Protein AF-A0A401SKV5-F1 (afdb_monomer)

Structure (mmCIF, N/CA/C/O backbone):
data_AF-A0A401SKV5-F1
#
_entry.id   AF-A0A401SKV5-F1
#
loop_
_atom_site.group_PDB
_atom_site.id
_atom_site.type_symbol
_atom_site.label_atom_id
_atom_site.label_alt_id
_atom_site.label_comp_id
_atom_site.label_asym_id
_atom_site.label_entity_id
_atom_site.label_seq_id
_atom_site.pdbx_PDB_ins_code
_atom_site.Cartn_x
_atom_site.Cartn_y
_atom_site.Cartn_z
_atom_site.occupancy
_atom_site.B_iso_or_equiv
_atom_site.auth_seq_id
_atom_site.auth_comp_id
_atom_site.auth_asym_id
_atom_site.auth_atom_id
_atom_site.pdbx_PDB_model_num
ATOM 1 N N . MET A 1 1 ? -37.958 78.907 12.650 1.00 48.72 1 MET A N 1
ATOM 2 C CA . MET A 1 1 ? -37.925 77.700 11.793 1.00 48.72 1 MET A CA 1
ATOM 3 C C . MET A 1 1 ? -36.551 77.569 11.148 1.00 48.72 1 MET A C 1
ATOM 5 O O . MET A 1 1 ? -36.251 78.340 10.248 1.00 48.72 1 MET A O 1
ATOM 9 N N . ARG A 1 2 ? -35.718 76.642 11.635 1.00 41.91 2 ARG A N 1
ATOM 10 C CA . ARG A 1 2 ? -34.642 75.959 10.890 1.00 41.91 2 ARG A CA 1
ATOM 11 C C . ARG A 1 2 ? -34.104 74.848 11.792 1.00 41.91 2 ARG A C 1
ATOM 13 O O . ARG A 1 2 ? -33.472 75.116 12.807 1.00 41.91 2 ARG A O 1
ATOM 20 N N . ASN A 1 3 ? -34.457 73.620 11.433 1.00 44.31 3 ASN A N 1
ATOM 21 C CA . ASN A 1 3 ? -34.060 72.389 12.102 1.00 44.31 3 ASN A CA 1
ATOM 22 C C . ASN A 1 3 ? -32.551 72.184 11.930 1.00 44.31 3 ASN A C 1
ATOM 24 O O . ASN A 1 3 ? -32.079 72.134 10.796 1.00 44.31 3 ASN A O 1
ATOM 28 N N . GLN A 1 4 ? -31.806 72.040 13.028 1.00 48.53 4 GLN A N 1
ATOM 29 C CA . GLN A 1 4 ? -30.456 71.482 12.977 1.00 48.53 4 GLN A CA 1
ATOM 30 C C . GLN A 1 4 ? -30.537 70.001 13.331 1.00 48.53 4 GLN A C 1
ATOM 32 O O . GLN A 1 4 ? -30.696 69.607 14.482 1.00 48.53 4 GLN A O 1
ATOM 37 N N . LEU A 1 5 ? -30.513 69.216 12.261 1.00 44.22 5 LEU A N 1
ATOM 38 C CA . LEU A 1 5 ? -30.454 67.769 12.206 1.00 44.22 5 LEU A CA 1
ATOM 39 C C . LEU A 1 5 ? -29.118 67.319 12.820 1.00 44.22 5 LEU A C 1
ATOM 41 O O . LEU A 1 5 ? -28.058 67.574 12.248 1.00 44.22 5 LEU A O 1
ATOM 45 N N . TRP A 1 6 ? -29.139 66.684 13.991 1.00 52.88 6 TRP A N 1
ATOM 46 C CA . TRP A 1 6 ? -27.942 66.045 14.536 1.00 52.88 6 TRP A CA 1
ATOM 47 C C . TRP A 1 6 ? -27.625 64.821 13.675 1.00 52.88 6 TRP A C 1
ATOM 49 O O . TRP A 1 6 ? -28.293 63.791 13.762 1.00 52.88 6 TRP A O 1
ATOM 59 N N . SER A 1 7 ? -26.630 64.946 12.799 1.00 50.41 7 SER A N 1
ATOM 60 C CA . SER A 1 7 ? -26.083 63.821 12.047 1.00 50.41 7 SER A CA 1
ATOM 61 C C . SER A 1 7 ? -25.476 62.815 13.022 1.00 50.41 7 SER A C 1
ATOM 63 O O . SER A 1 7 ? -24.447 63.080 13.644 1.00 50.41 7 SER A O 1
ATOM 65 N N . VAL A 1 8 ? -26.115 61.653 13.151 1.00 56.12 8 VAL A N 1
ATOM 66 C CA . VAL A 1 8 ? -25.546 60.489 13.834 1.00 56.12 8 VAL A CA 1
ATOM 67 C C . VAL A 1 8 ? -24.258 60.107 13.093 1.00 56.12 8 VAL A C 1
ATOM 69 O O . VAL A 1 8 ? -24.310 59.876 11.881 1.00 56.12 8 VAL A O 1
ATOM 72 N N . PRO A 1 9 ? -23.089 60.066 13.755 1.00 60.44 9 PRO A N 1
ATOM 73 C CA . PRO A 1 9 ? -21.858 59.669 13.090 1.00 60.44 9 PRO A CA 1
ATOM 74 C C . PRO A 1 9 ? -21.980 58.215 12.605 1.00 60.44 9 PRO A C 1
ATOM 76 O O . PRO A 1 9 ? -22.511 57.372 13.334 1.00 60.44 9 PRO A O 1
ATOM 79 N N . PRO A 1 10 ? -21.495 57.887 11.392 1.00 58.44 10 PRO A N 1
ATOM 80 C CA . PRO A 1 10 ? -21.562 56.528 10.877 1.00 58.44 10 PRO A CA 1
ATOM 81 C C . PRO A 1 10 ? -20.802 55.603 11.827 1.00 58.44 10 PRO A C 1
ATOM 83 O O . PRO A 1 10 ? -19.643 55.865 12.161 1.00 58.44 10 PRO A O 1
ATOM 86 N N . PHE A 1 11 ? -21.468 54.531 12.270 1.00 54.44 11 PHE A N 1
ATOM 87 C CA . PHE A 1 11 ? -20.869 53.456 13.055 1.00 54.44 11 PHE A CA 1
ATOM 88 C C . PHE A 1 11 ? -19.560 53.026 12.386 1.00 54.44 11 PHE A C 1
ATOM 90 O O . PHE A 1 11 ? -19.559 52.341 11.360 1.00 54.44 11 PHE A O 1
ATOM 97 N N . ARG A 1 12 ? -18.425 53.440 12.960 1.00 59.91 12 ARG A N 1
ATOM 98 C CA . ARG A 1 12 ? -17.124 52.890 12.590 1.00 59.91 12 ARG A CA 1
ATOM 99 C C . ARG A 1 12 ? -17.212 51.402 12.898 1.00 59.91 12 ARG A C 1
ATOM 101 O O . ARG A 1 12 ? -17.315 51.036 14.066 1.00 59.91 12 ARG A O 1
ATOM 108 N N . LYS A 1 13 ? -17.209 50.554 11.863 1.00 57.28 13 LYS A N 1
ATOM 109 C CA . LYS A 1 13 ? -17.031 49.108 12.024 1.00 57.28 13 LYS A CA 1
ATOM 110 C C . LYS A 1 13 ? -15.748 48.924 12.829 1.00 57.28 13 LYS A C 1
ATOM 112 O O . LYS A 1 13 ? -14.660 49.173 12.311 1.00 57.28 13 LYS A O 1
ATOM 117 N N . MET A 1 14 ? -15.877 48.580 14.111 1.00 58.69 14 MET A N 1
ATOM 118 C CA . MET A 1 14 ? -14.724 48.176 14.902 1.00 58.69 14 MET A CA 1
ATOM 119 C C . MET A 1 14 ? -14.044 47.020 14.160 1.00 58.69 14 MET A C 1
ATOM 121 O O . MET A 1 14 ? -14.753 46.179 13.598 1.00 58.69 14 MET A O 1
ATOM 125 N N . PRO A 1 15 ? -12.703 46.978 14.102 1.00 60.00 15 PRO A N 1
ATOM 126 C CA . PRO A 1 15 ? -12.011 45.839 13.529 1.00 60.00 15 PRO A CA 1
ATOM 127 C C . PRO A 1 15 ? -12.449 44.605 14.312 1.00 60.00 15 PRO A C 1
ATOM 129 O O . PRO A 1 15 ? -12.146 44.482 15.498 1.00 60.00 15 PRO A O 1
ATOM 132 N N . ASP A 1 16 ? -13.209 43.734 13.648 1.00 61.28 16 ASP A N 1
ATOM 133 C CA . ASP A 1 16 ? -13.591 42.439 14.186 1.00 61.28 16 ASP A CA 1
ATOM 134 C C . ASP A 1 16 ? -12.303 41.763 14.649 1.00 61.28 16 ASP A C 1
ATOM 136 O O . ASP A 1 16 ? -11.377 41.524 13.860 1.00 61.28 16 ASP A O 1
ATOM 140 N N . ARG A 1 17 ? -12.186 41.577 15.964 1.00 60.41 17 ARG A N 1
ATOM 141 C CA . ARG A 1 17 ? -11.026 40.976 16.606 1.00 60.41 17 ARG A CA 1
ATOM 142 C C . ARG A 1 17 ? -11.065 39.510 16.212 1.00 60.41 17 ARG A C 1
ATOM 144 O O . ARG A 1 17 ? -11.552 38.717 17.001 1.00 60.41 17 ARG A O 1
ATOM 151 N N . ARG A 1 18 ? -10.611 39.185 14.987 1.00 60.44 18 ARG A N 1
ATOM 152 C CA . ARG A 1 18 ? -10.763 37.881 14.316 1.00 60.44 18 ARG A CA 1
ATOM 153 C C . ARG A 1 18 ? -10.514 36.765 15.315 1.00 60.44 18 ARG A C 1
ATOM 155 O O . ARG A 1 18 ? -9.365 36.398 15.580 1.00 60.44 18 ARG A O 1
ATOM 162 N N . ILE A 1 19 ? -11.597 36.251 15.885 1.00 71.19 19 ILE A N 1
ATOM 163 C CA . ILE A 1 19 ? -11.529 35.143 16.817 1.00 71.19 19 ILE A CA 1
ATOM 164 C C . ILE A 1 19 ? -11.077 33.969 15.959 1.00 71.19 19 ILE A C 1
ATOM 166 O O . ILE A 1 19 ? -11.747 33.583 15.000 1.00 71.19 19 ILE A O 1
ATOM 170 N N . ARG A 1 20 ? -9.870 33.466 16.227 1.00 78.00 20 ARG A N 1
ATOM 171 C CA . ARG A 1 20 ? -9.322 32.347 15.462 1.00 78.00 20 ARG A CA 1
ATOM 172 C C . ARG A 1 20 ? -10.251 31.155 15.663 1.00 78.00 20 ARG A C 1
ATOM 174 O O . ARG A 1 20 ? -10.491 30.748 16.797 1.00 78.00 20 ARG A O 1
ATOM 181 N N . LYS A 1 21 ? -10.753 30.595 14.562 1.00 82.25 21 LYS A N 1
ATOM 182 C CA . LYS A 1 21 ? -11.509 29.340 14.597 1.00 82.25 21 LYS A CA 1
ATOM 183 C C . LYS A 1 21 ? -10.663 28.245 15.250 1.00 82.25 21 LYS A C 1
ATOM 185 O O . LYS A 1 21 ? -9.440 28.210 15.085 1.00 82.25 21 LYS A O 1
ATOM 190 N N . ALA A 1 22 ? -11.323 27.344 15.974 1.00 85.19 22 ALA A N 1
ATOM 191 C CA . ALA A 1 22 ? -10.662 26.216 16.613 1.00 85.19 22 ALA A CA 1
ATOM 192 C C . ALA A 1 22 ? -9.938 25.333 15.579 1.00 85.19 22 ALA A C 1
ATOM 194 O O . ALA A 1 22 ? -10.415 25.118 14.456 1.00 85.19 22 ALA A O 1
ATOM 195 N N . ARG A 1 23 ? -8.773 24.802 15.971 1.00 91.81 23 ARG A N 1
ATOM 196 C CA . ARG A 1 23 ? -7.995 23.868 15.143 1.00 91.81 23 ARG A CA 1
ATOM 197 C C . ARG A 1 23 ? -8.799 22.584 14.902 1.00 91.81 23 ARG A C 1
ATOM 199 O O . ARG A 1 23 ? -9.662 22.232 15.703 1.00 91.81 23 ARG A O 1
ATOM 206 N N . PHE A 1 24 ? -8.510 21.900 13.798 1.00 91.12 24 PHE A N 1
ATOM 207 C CA . PHE A 1 24 ? -9.034 20.555 13.554 1.00 91.12 24 PHE A CA 1
ATOM 208 C C . PHE A 1 24 ? -8.494 19.605 14.622 1.00 91.12 24 PHE A C 1
ATOM 210 O O . PHE A 1 24 ? -7.284 19.594 14.861 1.00 91.12 24 PHE A O 1
ATOM 217 N N . LYS A 1 25 ? -9.391 18.857 15.261 1.00 93.44 25 LYS A N 1
ATOM 218 C CA . LYS A 1 25 ? -9.042 17.788 16.203 1.00 93.44 25 LYS A CA 1
ATOM 219 C C . LYS A 1 25 ? -8.852 16.474 15.452 1.00 93.44 25 LYS A C 1
ATOM 221 O O . LYS A 1 25 ? -9.376 16.330 14.354 1.00 93.44 25 LYS A O 1
ATOM 226 N N . ASP A 1 26 ? -8.209 15.498 16.076 1.00 92.44 26 ASP A N 1
ATOM 227 C CA . ASP A 1 26 ? -7.930 14.186 15.473 1.00 92.44 26 ASP A CA 1
ATOM 228 C C . ASP A 1 26 ? -9.193 13.492 14.945 1.00 92.44 26 ASP A C 1
ATOM 230 O O . ASP A 1 26 ? -9.213 13.018 13.815 1.00 92.44 26 ASP A O 1
ATOM 234 N N . ARG A 1 27 ? -10.303 13.553 15.692 1.00 94.00 27 ARG A N 1
ATOM 235 C CA . ARG A 1 27 ? -11.608 13.047 15.225 1.00 94.00 27 ARG A CA 1
ATOM 236 C C . ARG A 1 27 ? -12.096 13.721 13.934 1.00 94.00 27 ARG A C 1
ATOM 238 O O . ARG A 1 27 ? -12.687 13.065 13.087 1.00 94.00 27 ARG A O 1
ATOM 245 N N . ASP A 1 28 ? -11.851 15.028 13.796 1.00 94.56 28 ASP A N 1
ATOM 246 C CA . ASP A 1 28 ? -12.261 15.804 12.625 1.00 94.56 28 ASP A CA 1
ATOM 247 C C . ASP A 1 28 ? -11.375 15.425 11.428 1.00 94.56 28 ASP A C 1
ATOM 249 O O . ASP A 1 28 ? -11.834 15.444 10.292 1.00 94.56 28 ASP A O 1
ATOM 253 N N . LEU A 1 29 ? -10.102 15.093 11.688 1.00 95.25 29 LEU A N 1
ATOM 254 C CA . LEU A 1 29 ? -9.136 14.667 10.677 1.00 95.25 29 LEU A CA 1
ATOM 255 C C . LEU A 1 29 ? -9.426 13.259 10.151 1.00 95.25 29 LEU A C 1
ATOM 257 O O . LEU A 1 29 ? -9.333 13.080 8.945 1.00 95.25 29 LEU A O 1
ATOM 261 N N . ARG A 1 30 ? -9.832 12.304 11.002 1.00 95.50 30 ARG A N 1
ATOM 262 C CA . ARG A 1 30 ? -10.256 10.962 10.547 1.00 95.50 30 ARG A CA 1
ATOM 263 C C . ARG A 1 30 ? -11.400 11.065 9.547 1.00 95.50 30 ARG A C 1
ATOM 265 O O . ARG A 1 30 ? -11.236 10.726 8.384 1.00 95.50 30 ARG A O 1
ATOM 272 N N . VAL A 1 31 ? -12.498 11.702 9.961 1.00 96.38 31 VAL A N 1
ATOM 273 C CA . VAL A 1 31 ? -13.681 11.880 9.104 1.00 96.38 31 VAL A CA 1
ATOM 274 C C . VAL A 1 31 ? -13.357 12.671 7.837 1.00 96.38 31 VAL A C 1
ATOM 276 O O . VAL A 1 31 ? -13.902 12.372 6.776 1.00 96.38 31 VAL A O 1
ATOM 279 N N . LEU A 1 32 ? -12.465 13.666 7.924 1.00 96.38 32 LEU A N 1
ATOM 280 C CA . LEU A 1 32 ? -11.994 14.405 6.755 1.00 96.38 32 LEU A CA 1
ATOM 281 C C . LEU A 1 32 ? -11.340 13.477 5.729 1.00 96.38 32 LEU A C 1
ATOM 283 O O . LEU A 1 32 ? -11.631 13.603 4.544 1.00 96.38 32 LEU A O 1
ATOM 287 N N . ILE A 1 33 ? -10.444 12.598 6.168 1.00 95.69 33 ILE A N 1
ATOM 288 C CA . ILE A 1 33 ? -9.709 11.702 5.277 1.00 95.69 33 ILE A CA 1
ATOM 289 C C . ILE A 1 33 ? -10.638 10.630 4.720 1.00 95.69 33 ILE A C 1
ATOM 291 O O . ILE A 1 33 ? -10.705 10.496 3.500 1.00 95.69 33 ILE A O 1
ATOM 295 N N . ASP A 1 34 ? -11.423 9.975 5.575 1.00 95.62 34 ASP A N 1
ATOM 296 C CA . ASP A 1 34 ? -12.365 8.923 5.179 1.00 95.62 34 ASP A CA 1
ATOM 297 C C . ASP A 1 34 ? -13.356 9.430 4.124 1.00 95.62 34 ASP A C 1
ATOM 299 O O . ASP A 1 34 ? -13.530 8.821 3.071 1.00 95.62 34 ASP A O 1
ATOM 303 N N . SER A 1 35 ? -13.938 10.614 4.345 1.00 95.69 35 SER A N 1
ATOM 304 C CA . SER A 1 35 ? -14.908 11.199 3.406 1.00 95.69 35 SER A CA 1
ATOM 305 C C . SER A 1 35 ? -14.254 11.628 2.083 1.00 95.69 35 SER A C 1
ATOM 307 O O . SER A 1 35 ? -14.894 11.621 1.030 1.00 95.69 35 SER A O 1
ATOM 309 N N . VAL A 1 36 ? -12.979 12.040 2.109 1.00 95.38 36 VAL A N 1
ATOM 310 C CA . VAL A 1 36 ? -12.224 12.383 0.890 1.00 95.38 36 VAL A CA 1
ATOM 311 C C . VAL A 1 36 ? -11.826 11.122 0.124 1.00 95.38 36 VAL A C 1
ATOM 313 O O . VAL A 1 36 ? -11.826 11.152 -1.105 1.00 95.38 36 VAL A O 1
ATOM 316 N N . MET A 1 37 ? -11.517 10.027 0.823 1.00 93.12 37 MET A N 1
ATOM 317 C CA . MET A 1 37 ? -11.292 8.715 0.215 1.00 93.12 37 MET A CA 1
ATOM 318 C C . MET A 1 37 ? -12.571 8.190 -0.442 1.00 93.12 37 MET A C 1
ATOM 320 O O . MET A 1 37 ? -12.529 7.802 -1.607 1.00 93.12 37 MET A O 1
ATOM 324 N N . GLU A 1 38 ? -13.711 8.279 0.248 1.00 94.75 38 GLU A N 1
ATOM 325 C CA . GLU A 1 38 ? -15.031 7.885 -0.265 1.00 94.75 38 GLU A CA 1
ATOM 326 C C . GLU A 1 38 ? -15.384 8.610 -1.573 1.00 94.75 38 GLU A C 1
ATOM 328 O O . GLU A 1 38 ? -15.906 8.011 -2.508 1.00 94.75 38 GLU A O 1
ATOM 333 N N . ARG A 1 39 ? -15.059 9.904 -1.676 1.00 93.12 39 ARG A N 1
ATOM 334 C CA . ARG A 1 39 ? -15.362 10.731 -2.856 1.00 93.12 39 ARG A CA 1
ATOM 335 C C . ARG A 1 39 ? -14.136 11.032 -3.714 1.00 93.12 39 ARG A C 1
ATOM 337 O O . ARG A 1 39 ? -14.115 12.030 -4.438 1.00 93.12 39 ARG A O 1
ATOM 344 N N . ARG A 1 40 ? -13.108 10.179 -3.665 1.00 91.69 40 ARG A N 1
ATOM 345 C CA . ARG A 1 40 ? -11.833 10.399 -4.366 1.00 91.69 40 ARG A CA 1
ATOM 346 C C . ARG A 1 40 ? -12.029 10.624 -5.867 1.00 91.69 40 ARG A C 1
ATOM 348 O O . ARG A 1 40 ? -11.472 11.583 -6.401 1.00 91.69 40 ARG A O 1
ATOM 355 N N . GLY A 1 41 ? -12.830 9.781 -6.523 1.00 88.38 41 GLY A N 1
ATOM 356 C CA . GLY A 1 41 ? -13.120 9.881 -7.959 1.00 88.38 41 GLY A CA 1
ATOM 357 C C . GLY A 1 41 ? -13.801 11.201 -8.334 1.00 88.38 41 GLY A C 1
ATOM 358 O O . GLY A 1 41 ? -13.398 11.859 -9.288 1.00 88.38 41 GLY A O 1
ATOM 359 N N . ASP A 1 42 ? -14.741 11.680 -7.520 1.00 91.62 42 ASP A N 1
ATOM 360 C CA . ASP A 1 42 ? -15.434 12.950 -7.777 1.00 91.62 42 ASP A CA 1
ATOM 361 C C . ASP A 1 42 ? -14.572 14.188 -7.481 1.00 91.62 42 ASP A C 1
ATOM 363 O O . ASP A 1 42 ? -14.767 15.260 -8.063 1.00 91.62 42 ASP A O 1
ATOM 367 N N . ILE A 1 43 ? -13.615 14.070 -6.558 1.00 92.56 43 ILE A N 1
ATOM 368 C CA . ILE A 1 43 ? -12.734 15.175 -6.167 1.00 92.56 43 ILE A CA 1
ATOM 369 C C . ILE A 1 43 ? -11.553 15.307 -7.135 1.00 92.56 43 ILE A C 1
ATOM 371 O O . ILE A 1 43 ? -11.231 16.424 -7.562 1.00 92.56 43 ILE A O 1
ATOM 375 N N . PHE A 1 44 ? -10.902 14.189 -7.460 1.00 89.75 44 PHE A N 1
ATOM 376 C CA . PHE A 1 44 ? -9.640 14.153 -8.206 1.00 89.75 44 PHE A CA 1
ATOM 377 C C . PHE A 1 44 ? -9.768 13.574 -9.614 1.00 89.75 44 PHE A C 1
ATOM 379 O O . PHE A 1 44 ? -8.927 13.883 -10.454 1.00 89.75 44 PHE A O 1
ATOM 386 N N . GLY A 1 45 ? -10.824 12.814 -9.891 1.00 87.25 45 GLY A N 1
ATOM 387 C CA . GLY A 1 45 ? -10.995 12.086 -11.142 1.00 87.25 45 GLY A CA 1
ATOM 388 C C . GLY A 1 45 ? -10.560 10.634 -11.035 1.00 87.25 45 GLY A C 1
ATOM 389 O O . GLY A 1 45 ? -9.840 10.234 -10.116 1.00 87.25 45 GLY A O 1
ATOM 390 N N . GLU A 1 46 ? -10.989 9.848 -12.011 1.00 84.75 46 GLU A N 1
ATOM 391 C CA . GLU A 1 46 ? -10.650 8.437 -12.157 1.00 84.75 46 GLU A CA 1
ATOM 392 C C . GLU A 1 46 ? -10.113 8.200 -13.574 1.00 84.75 46 GLU A C 1
ATOM 394 O O . GLU A 1 46 ? -10.525 8.870 -14.522 1.00 84.75 46 GLU A O 1
ATOM 399 N N . GLY A 1 47 ? -9.115 7.323 -13.724 1.00 76.38 47 GLY A N 1
ATOM 400 C CA . GLY A 1 47 ? -8.560 6.977 -15.042 1.00 76.38 47 GLY A CA 1
ATOM 401 C C . GLY A 1 47 ? -7.969 8.149 -15.845 1.00 76.38 47 GLY A C 1
ATOM 402 O O . GLY A 1 47 ? -7.966 8.109 -17.071 1.00 76.38 47 GLY A O 1
ATOM 403 N N . GLY A 1 48 ? -7.502 9.214 -15.181 1.00 73.12 48 GLY A N 1
ATOM 404 C CA . GLY A 1 48 ? -6.918 10.393 -15.839 1.00 73.12 48 GLY A CA 1
ATOM 405 C C . GLY A 1 48 ? -7.934 11.405 -16.383 1.00 73.12 48 GLY A C 1
ATOM 406 O O . GLY A 1 48 ? -7.527 12.415 -16.956 1.00 73.12 48 GLY A O 1
ATOM 407 N N . GLN A 1 49 ? -9.236 11.185 -16.180 1.00 82.00 49 GLN A N 1
ATOM 408 C CA . GLN A 1 49 ? -10.276 12.138 -16.565 1.00 82.00 49 GLN A CA 1
ATOM 409 C C . GLN A 1 49 ? -10.601 13.091 -15.405 1.00 82.00 49 GLN A C 1
ATOM 411 O O . GLN A 1 49 ? -10.972 12.634 -14.320 1.00 82.00 49 GLN A O 1
ATOM 416 N N . PRO A 1 50 ? -10.478 14.420 -15.588 1.00 85.75 50 PRO A N 1
ATOM 417 C CA . PRO A 1 50 ? -10.785 15.372 -14.531 1.00 85.75 50 PRO A CA 1
ATOM 418 C C . PRO A 1 50 ? -12.302 15.436 -14.275 1.00 85.75 50 PRO A C 1
ATOM 420 O O . PRO A 1 50 ? -13.087 15.501 -15.222 1.00 85.75 50 PRO A O 1
ATOM 423 N N . PRO A 1 51 ? -12.746 15.511 -13.008 1.00 89.50 51 PRO A N 1
ATOM 424 C CA . PRO A 1 51 ? -14.164 15.590 -12.691 1.00 89.50 51 PRO A CA 1
ATOM 425 C C . PRO A 1 51 ? -14.707 16.978 -13.029 1.00 89.50 51 PRO A C 1
ATOM 427 O O . PRO A 1 51 ? -13.985 17.984 -12.936 1.00 89.50 51 PRO A O 1
ATOM 430 N N . THR A 1 52 ? -15.997 17.040 -13.368 1.00 92.25 52 THR A N 1
ATOM 431 C CA . THR A 1 52 ? -16.690 18.299 -13.672 1.00 92.25 52 THR A CA 1
ATOM 432 C C . THR A 1 52 ? -16.640 19.257 -12.477 1.00 92.25 52 THR A C 1
ATOM 434 O O . THR A 1 52 ? -16.619 18.840 -11.317 1.00 92.25 52 THR A O 1
ATOM 437 N N . MET A 1 53 ? -16.644 20.571 -12.737 1.00 90.81 53 MET A N 1
ATOM 438 C CA . MET A 1 53 ? -16.604 21.582 -11.666 1.00 90.81 53 MET A CA 1
ATOM 439 C C . MET A 1 53 ? -17.769 21.446 -10.683 1.00 90.81 53 MET A C 1
ATOM 441 O O . MET A 1 53 ? -17.581 21.611 -9.477 1.00 90.81 53 MET A O 1
ATOM 445 N N . GLN A 1 54 ? -18.957 21.114 -11.188 1.00 92.31 54 GLN A N 1
ATOM 446 C CA . GLN A 1 54 ? -20.142 20.919 -10.364 1.00 92.31 54 GLN A CA 1
ATOM 447 C C . GLN A 1 54 ? -20.032 19.659 -9.499 1.00 92.31 54 GLN A C 1
ATOM 449 O O . GLN A 1 54 ? -20.262 19.759 -8.295 1.00 92.31 54 GLN A O 1
ATOM 454 N N . SER A 1 55 ? -19.621 18.517 -10.069 1.00 91.56 55 SER A N 1
ATOM 455 C CA . SER A 1 55 ? -19.426 17.275 -9.301 1.00 91.56 55 SER A CA 1
ATOM 456 C C . SER A 1 55 ? -18.375 17.466 -8.207 1.00 91.56 55 SER A C 1
ATOM 458 O O . SER A 1 55 ? -18.636 17.220 -7.029 1.00 91.56 55 SER A O 1
ATOM 460 N N . ARG A 1 56 ? -17.231 18.065 -8.561 1.00 94.06 56 ARG A N 1
ATOM 461 C CA . ARG A 1 56 ? -16.154 18.364 -7.613 1.00 94.06 56 ARG A CA 1
ATOM 462 C C . ARG A 1 56 ? -16.627 19.253 -6.465 1.00 94.06 56 ARG A C 1
ATOM 464 O O . ARG A 1 56 ? -16.280 19.010 -5.311 1.00 94.06 56 ARG A O 1
ATOM 471 N N . ARG A 1 57 ? -17.411 20.297 -6.759 1.00 94.62 57 ARG A N 1
ATOM 472 C CA . ARG A 1 57 ? -17.969 21.181 -5.726 1.00 94.62 57 ARG A CA 1
ATOM 473 C C . ARG A 1 57 ? -18.936 20.430 -4.811 1.00 94.62 57 ARG A C 1
ATOM 475 O O . ARG A 1 57 ? -18.854 20.610 -3.601 1.00 94.62 57 ARG A O 1
ATOM 482 N N . GLN A 1 58 ? -19.805 19.586 -5.365 1.00 95.56 58 GLN A N 1
ATOM 483 C CA . GLN A 1 58 ? -20.738 18.777 -4.576 1.00 95.56 58 GLN A CA 1
ATOM 484 C C . GLN A 1 58 ? -20.014 17.772 -3.675 1.00 95.56 58 GLN A C 1
ATOM 486 O O . GLN A 1 58 ? -20.354 17.648 -2.502 1.00 95.56 58 GLN A O 1
ATOM 491 N N . ALA A 1 59 ? -18.956 17.132 -4.171 1.00 95.88 59 ALA A N 1
ATOM 492 C CA . ALA A 1 59 ? -18.133 16.238 -3.366 1.00 95.88 59 ALA A CA 1
ATOM 493 C C . ALA A 1 59 ? -17.473 16.968 -2.182 1.00 95.88 59 ALA A C 1
ATOM 495 O O . ALA A 1 59 ? -17.521 16.489 -1.052 1.00 95.88 59 ALA A O 1
ATOM 496 N N . TRP A 1 60 ? -16.929 18.172 -2.392 1.00 97.00 60 TRP A N 1
ATOM 497 C CA . TRP A 1 60 ? -16.376 18.965 -1.287 1.00 97.00 60 TRP A CA 1
ATOM 498 C C . TRP A 1 60 ? -17.431 19.445 -0.285 1.00 97.00 60 TRP A C 1
ATOM 500 O O . TRP A 1 60 ? -17.132 19.532 0.907 1.00 97.00 60 TRP A O 1
ATOM 510 N N . LEU A 1 61 ? -18.651 19.750 -0.738 1.00 96.62 61 LEU A N 1
ATOM 511 C CA . LEU A 1 61 ? -19.764 20.082 0.155 1.00 96.62 61 LEU A CA 1
ATOM 512 C C . LEU A 1 61 ? -20.169 18.878 1.014 1.00 96.62 61 LEU A C 1
ATOM 514 O O . LEU A 1 61 ? -20.343 19.040 2.219 1.00 96.62 61 LEU A O 1
ATOM 518 N N . PHE A 1 62 ? -20.220 17.681 0.430 1.00 96.81 62 PHE A N 1
ATOM 519 C CA . PHE A 1 62 ? -20.470 16.434 1.156 1.00 96.81 62 PHE A CA 1
ATOM 520 C C . PHE A 1 62 ? -19.411 16.178 2.241 1.00 96.81 62 PHE A C 1
ATOM 522 O O . PHE A 1 62 ? -19.747 15.959 3.405 1.00 96.81 62 PHE A O 1
ATOM 529 N N . VAL A 1 63 ? -18.123 16.292 1.895 1.00 96.75 63 VAL A N 1
ATOM 530 C CA . VAL A 1 63 ? -17.020 16.150 2.866 1.00 96.75 63 VAL A CA 1
ATOM 531 C C . VAL A 1 63 ? -17.151 17.183 3.988 1.00 96.75 63 VAL A C 1
ATOM 533 O O . VAL A 1 63 ? -16.998 16.864 5.166 1.00 96.75 63 VAL A O 1
ATOM 536 N N . MET A 1 64 ? -17.448 18.436 3.638 1.00 97.06 64 MET A N 1
ATOM 537 C CA . MET A 1 64 ? -17.650 19.504 4.614 1.00 97.06 64 MET A CA 1
ATOM 538 C C . MET A 1 64 ? -18.801 19.187 5.575 1.00 97.06 64 MET A C 1
ATOM 540 O O . MET A 1 64 ? -18.655 19.421 6.774 1.00 97.06 64 MET A O 1
ATOM 544 N N . GLU A 1 65 ? -19.926 18.673 5.081 1.00 96.75 65 GLU A N 1
ATOM 545 C CA . GLU A 1 65 ? -21.078 18.307 5.906 1.00 96.75 65 GLU A CA 1
ATOM 546 C C . GLU A 1 65 ? -20.723 17.211 6.917 1.00 96.75 65 GLU A C 1
ATOM 548 O O . GLU A 1 65 ? -20.948 17.395 8.115 1.00 96.75 65 GLU A O 1
ATOM 553 N N . LYS A 1 66 ? -20.058 16.139 6.471 1.00 96.88 66 LYS A N 1
ATOM 554 C CA . LYS A 1 66 ? -19.572 15.053 7.342 1.00 96.88 66 LYS A CA 1
ATOM 555 C C . LYS A 1 66 ? -18.620 15.561 8.427 1.00 96.88 66 LYS A C 1
ATOM 557 O O . LYS A 1 66 ? -18.791 15.252 9.606 1.00 96.88 66 LYS A O 1
ATOM 562 N N . VAL A 1 67 ? -17.649 16.396 8.055 1.00 95.94 67 VAL A N 1
ATOM 563 C CA . VAL A 1 67 ? -16.684 16.979 9.003 1.00 95.94 67 VAL A CA 1
ATOM 564 C C . VAL A 1 67 ? -17.374 17.918 9.993 1.00 95.94 67 VAL A C 1
ATOM 566 O O . VAL A 1 67 ? -17.066 17.899 11.184 1.00 95.94 67 VAL A O 1
ATOM 569 N N . ASN A 1 68 ? -18.318 18.740 9.534 1.00 95.62 68 ASN A N 1
ATOM 570 C CA . ASN A 1 68 ? -19.062 19.653 10.400 1.00 95.62 68 ASN A CA 1
ATOM 571 C C . ASN A 1 68 ? -20.033 18.922 11.336 1.00 95.62 68 ASN A C 1
ATOM 573 O O . ASN A 1 68 ? -20.306 19.446 12.412 1.00 95.62 68 ASN A O 1
ATOM 577 N N . ALA A 1 69 ? -20.525 17.736 10.967 1.00 94.75 69 ALA A N 1
ATOM 578 C CA . ALA A 1 69 ? -21.379 16.920 11.829 1.00 94.75 69 ALA A CA 1
ATOM 579 C C . ALA A 1 69 ? -20.634 16.420 13.080 1.00 94.75 69 ALA A C 1
ATOM 581 O O . ALA A 1 69 ? -21.209 16.367 14.164 1.00 94.75 69 ALA A O 1
ATOM 582 N N . VAL A 1 70 ? -19.341 16.100 12.953 1.00 93.81 70 VAL A N 1
ATOM 583 C CA . VAL A 1 70 ? -18.504 15.634 14.078 1.00 93.81 70 VAL A CA 1
ATOM 584 C C . VAL A 1 70 ? -17.716 16.757 14.755 1.00 93.81 70 VAL A C 1
ATOM 586 O O . VAL A 1 70 ? -17.294 16.653 15.919 1.00 93.81 70 VAL A O 1
ATOM 589 N N . SER A 1 71 ? -17.496 17.862 14.046 1.00 90.50 71 SER A N 1
ATOM 590 C CA . SER A 1 71 ? -16.733 18.979 14.578 1.00 90.50 71 SER A CA 1
ATOM 591 C C . SER A 1 71 ? -17.614 19.956 15.348 1.00 90.50 71 SER A C 1
ATOM 593 O O . SER A 1 71 ? -18.685 20.354 14.916 1.00 90.50 71 SER A O 1
ATOM 595 N N . GLY A 1 72 ? -17.109 20.451 16.479 1.00 87.44 72 GLY A N 1
ATOM 596 C CA . GLY A 1 72 ? -17.775 21.513 17.243 1.00 87.44 72 GLY A CA 1
ATOM 597 C C . GLY A 1 72 ? -17.659 22.906 16.605 1.00 87.44 72 GLY A C 1
ATOM 598 O O . GLY A 1 72 ? -17.925 23.906 17.263 1.00 87.44 72 GLY A O 1
ATOM 599 N N . THR A 1 73 ? -17.171 23.020 15.367 1.00 89.06 73 THR A N 1
ATOM 600 C CA . THR A 1 73 ? -16.955 24.296 14.672 1.00 89.06 73 THR A CA 1
ATOM 601 C C . THR A 1 73 ? -17.397 24.173 13.223 1.00 89.06 73 THR A C 1
ATOM 603 O O . THR A 1 73 ? -16.872 23.336 12.491 1.00 89.06 73 THR A O 1
ATOM 606 N N . ARG A 1 74 ? -18.309 25.053 12.793 1.00 91.50 74 ARG A N 1
ATOM 607 C CA . ARG A 1 74 ? -18.766 25.120 11.401 1.00 91.50 74 ARG A CA 1
ATOM 608 C C . ARG A 1 74 ? -17.657 25.662 10.499 1.00 91.50 74 ARG A C 1
ATOM 610 O O . ARG A 1 74 ? -17.181 26.785 10.689 1.00 91.50 74 ARG A O 1
ATOM 617 N N . ARG A 1 75 ? -17.254 24.861 9.519 1.00 93.19 75 ARG A N 1
ATOM 618 C CA . ARG A 1 75 ? -16.244 25.198 8.511 1.00 93.19 75 ARG A CA 1
ATOM 619 C C . ARG A 1 75 ? -16.853 25.241 7.122 1.00 93.19 75 ARG A C 1
ATOM 621 O O . ARG A 1 75 ? -17.855 24.576 6.869 1.00 93.19 75 ARG A O 1
ATOM 628 N N . THR A 1 76 ? -16.254 26.030 6.240 1.00 94.94 76 THR A N 1
ATOM 629 C CA . THR A 1 76 ? -16.643 26.046 4.825 1.00 94.94 76 THR A CA 1
ATOM 630 C C . THR A 1 76 ? -15.900 24.957 4.053 1.00 94.94 76 THR A C 1
ATOM 632 O O . THR A 1 76 ? -14.855 24.463 4.492 1.00 94.94 76 THR A O 1
ATOM 635 N N . TRP A 1 77 ? -16.417 24.577 2.886 1.00 94.19 77 TRP A N 1
ATOM 636 C CA . TRP A 1 77 ? -15.787 23.559 2.046 1.00 94.19 77 TRP A CA 1
ATOM 637 C C . TRP A 1 77 ? -14.394 23.997 1.556 1.00 94.19 77 TRP A C 1
ATOM 639 O O . TRP A 1 77 ? -13.514 23.154 1.386 1.00 94.19 77 TRP A O 1
ATOM 649 N N . GLU A 1 78 ? -14.136 25.304 1.412 1.00 93.25 78 GLU A N 1
ATOM 650 C CA . GLU A 1 78 ? -12.806 25.834 1.089 1.00 93.25 78 GLU A CA 1
ATOM 651 C C . GLU A 1 78 ? -11.805 25.622 2.233 1.00 93.25 78 GLU A C 1
ATOM 653 O O . GLU A 1 78 ? -10.651 25.274 1.985 1.00 93.25 78 GLU A O 1
ATOM 658 N N . GLU A 1 79 ? -12.229 25.800 3.490 1.00 93.94 79 GLU A N 1
ATOM 659 C CA . GLU A 1 79 ? -11.383 25.569 4.671 1.00 93.94 79 GLU A CA 1
ATOM 660 C C . GLU A 1 79 ? -11.023 24.086 4.819 1.00 93.94 79 GLU A C 1
ATOM 662 O O . GLU A 1 79 ? -9.881 23.743 5.131 1.00 93.94 79 GLU A O 1
ATOM 667 N N . VAL A 1 80 ? -11.993 23.213 4.552 1.00 95.31 80 VAL A N 1
ATOM 668 C CA . VAL A 1 80 ? -11.847 21.752 4.536 1.00 95.31 80 VAL A CA 1
ATOM 669 C C . VAL A 1 80 ? -10.874 21.322 3.436 1.00 95.31 80 VAL A C 1
ATOM 671 O O . VAL A 1 80 ? -9.879 20.651 3.712 1.00 95.31 80 VAL A O 1
ATOM 674 N N . ARG A 1 81 ? -11.075 21.802 2.203 1.00 95.19 81 ARG A N 1
ATOM 675 C CA . ARG A 1 81 ? -10.168 21.562 1.070 1.00 95.19 81 ARG A CA 1
ATOM 676 C C . ARG A 1 81 ? -8.752 22.052 1.356 1.00 95.19 81 ARG A C 1
ATOM 678 O O . ARG A 1 81 ? -7.780 21.347 1.083 1.00 95.19 81 ARG A O 1
ATOM 685 N N . LYS A 1 82 ? -8.619 23.251 1.928 1.00 94.38 82 LYS A N 1
ATOM 686 C CA . LYS A 1 82 ? -7.322 23.804 2.325 1.00 94.38 82 LYS A CA 1
ATOM 687 C C . LYS A 1 82 ? -6.629 22.911 3.350 1.00 94.38 82 LYS A C 1
ATOM 689 O O . LYS A 1 82 ? -5.432 22.677 3.234 1.00 94.38 82 LYS A O 1
ATOM 694 N N . LYS A 1 83 ? -7.373 22.360 4.310 1.00 95.31 83 LYS A N 1
ATOM 695 C CA . LYS A 1 83 ? -6.806 21.457 5.312 1.00 95.31 83 LYS A CA 1
ATOM 696 C C . LYS A 1 83 ? -6.246 20.173 4.694 1.00 95.31 83 LYS A C 1
ATOM 698 O O . LYS A 1 83 ? -5.157 19.759 5.087 1.00 95.31 83 LYS A O 1
ATOM 703 N N . VAL A 1 84 ? -6.936 19.588 3.713 1.00 94.56 84 VAL A N 1
ATOM 704 C CA . VAL A 1 84 ? -6.429 18.432 2.946 1.00 94.56 84 VAL A CA 1
ATOM 705 C C . VAL A 1 84 ? -5.143 18.793 2.204 1.00 94.56 84 VAL A C 1
ATOM 707 O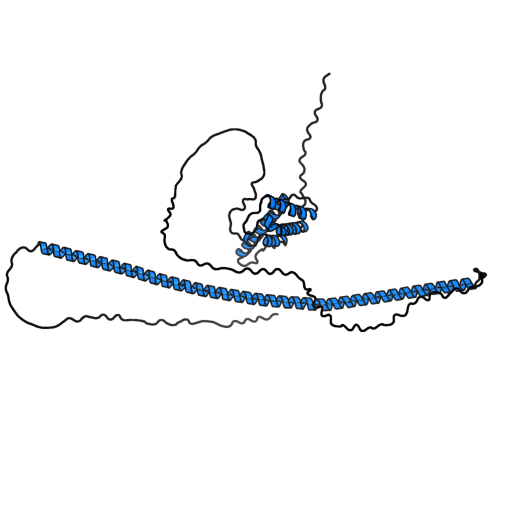 O . VAL A 1 84 ? -4.160 18.059 2.274 1.00 94.56 84 VAL A O 1
ATOM 710 N N . HIS A 1 85 ? -5.109 19.957 1.551 1.00 94.06 85 HIS A N 1
ATOM 711 C CA . HIS A 1 85 ? -3.905 20.445 0.879 1.00 94.06 85 HIS A CA 1
ATOM 712 C C . HIS A 1 85 ? -2.726 20.621 1.854 1.00 94.06 85 HIS A C 1
ATOM 714 O O . HIS A 1 85 ? -1.611 20.186 1.565 1.00 94.06 85 HIS A O 1
ATOM 720 N N . ASP A 1 86 ? -2.963 21.218 3.023 1.00 93.50 86 ASP A N 1
ATOM 721 C CA . ASP A 1 86 ? -1.932 21.417 4.044 1.00 93.50 86 ASP A CA 1
ATOM 722 C C . ASP A 1 86 ? -1.401 20.080 4.590 1.00 93.50 86 ASP A C 1
ATOM 724 O O . ASP A 1 86 ? -0.197 19.940 4.809 1.00 93.50 86 ASP A O 1
ATOM 728 N N . LEU A 1 87 ? -2.271 19.077 4.764 1.00 93.56 87 LEU A N 1
ATOM 729 C CA . LEU A 1 87 ? -1.871 17.719 5.151 1.00 93.56 87 LEU A CA 1
ATOM 730 C C . LEU A 1 87 ? -1.020 17.050 4.070 1.00 93.56 87 LEU A C 1
ATOM 732 O O . LEU A 1 87 ? 0.051 16.525 4.379 1.00 93.56 87 LEU A O 1
ATOM 736 N N . LYS A 1 88 ? -1.432 17.137 2.800 1.00 92.88 88 LYS A N 1
ATOM 737 C CA . LYS A 1 88 ? -0.637 16.639 1.669 1.00 92.88 88 LYS A CA 1
ATOM 738 C C . LYS A 1 88 ? 0.745 17.299 1.637 1.00 92.88 88 LYS A C 1
ATOM 740 O O . LYS A 1 88 ? 1.758 16.615 1.503 1.00 92.88 88 LYS A O 1
ATOM 745 N N . LYS A 1 89 ? 0.810 18.622 1.813 1.00 92.69 89 LYS A N 1
ATOM 746 C CA . LYS A 1 89 ? 2.073 19.370 1.847 1.00 92.69 89 LYS A CA 1
ATOM 747 C C . LYS A 1 89 ? 2.979 18.920 3.002 1.00 92.69 89 LYS A C 1
ATOM 749 O O . LYS A 1 89 ? 4.135 18.594 2.751 1.00 92.69 89 LYS A O 1
ATOM 754 N N . SER A 1 90 ? 2.451 18.838 4.228 1.00 92.94 90 SER A N 1
ATOM 755 C CA . SER A 1 90 ? 3.195 18.358 5.410 1.00 92.94 90 SER A CA 1
ATOM 756 C C . SER A 1 90 ? 3.744 16.943 5.205 1.00 92.94 90 SER A C 1
ATOM 758 O O . SER A 1 90 ? 4.916 16.679 5.476 1.00 92.94 90 SER A O 1
ATOM 760 N N . THR A 1 91 ? 2.923 16.051 4.642 1.00 93.00 91 THR A N 1
ATOM 761 C CA . THR A 1 91 ? 3.308 14.668 4.323 1.00 93.00 91 THR A CA 1
ATOM 762 C C . THR A 1 91 ? 4.472 14.639 3.330 1.00 93.00 91 THR A C 1
ATOM 764 O O . THR A 1 91 ? 5.493 13.996 3.583 1.00 93.00 91 THR A O 1
ATOM 767 N N . LYS A 1 92 ? 4.381 15.411 2.236 1.00 91.44 92 LYS A N 1
ATOM 768 C CA . LYS A 1 92 ? 5.455 15.533 1.236 1.00 91.44 92 LYS A CA 1
ATOM 769 C C . LYS A 1 92 ? 6.752 16.063 1.849 1.00 91.44 92 LYS A C 1
ATOM 771 O O . LYS A 1 92 ? 7.825 15.531 1.574 1.00 91.44 92 LYS A O 1
ATOM 776 N N . GLU A 1 93 ? 6.668 17.089 2.691 1.00 90.62 93 GLU A N 1
ATOM 777 C CA . GLU A 1 93 ? 7.831 17.688 3.351 1.00 90.62 93 GLU A CA 1
ATOM 778 C C . GLU A 1 93 ? 8.523 16.712 4.309 1.00 90.62 93 GLU A C 1
ATOM 780 O O . GLU A 1 93 ? 9.754 16.603 4.285 1.00 90.62 93 GLU A O 1
ATOM 785 N N . LYS A 1 94 ? 7.759 15.961 5.113 1.00 92.56 94 LYS A N 1
ATOM 786 C CA . LYS A 1 94 ? 8.311 14.929 6.003 1.00 92.56 94 LYS A CA 1
ATOM 787 C C . LYS A 1 94 ? 8.944 13.778 5.230 1.00 92.56 94 LYS A C 1
ATOM 789 O O . LYS A 1 94 ? 10.054 13.374 5.568 1.00 92.56 94 LYS A O 1
ATOM 794 N N . LEU A 1 95 ? 8.306 13.297 4.163 1.00 90.31 95 LEU A N 1
ATOM 795 C CA . LEU A 1 95 ? 8.876 12.257 3.302 1.00 90.31 95 LEU A CA 1
ATOM 796 C C . LEU A 1 95 ? 10.180 12.717 2.638 1.00 90.31 95 LEU A C 1
ATOM 798 O O . LEU A 1 95 ? 11.185 12.007 2.680 1.00 90.31 95 LEU A O 1
ATOM 802 N N . ALA A 1 96 ? 10.206 13.937 2.096 1.00 88.69 96 ALA A N 1
ATOM 803 C CA . ALA A 1 96 ? 11.408 14.515 1.502 1.00 88.69 96 ALA A CA 1
ATOM 804 C C . ALA A 1 96 ? 12.526 14.739 2.536 1.00 88.69 96 ALA A C 1
ATOM 806 O O . ALA A 1 96 ? 13.708 14.593 2.218 1.00 88.69 96 ALA A O 1
ATOM 807 N N . TYR A 1 97 ? 12.174 15.103 3.772 1.00 89.00 97 TYR A N 1
ATOM 808 C CA . TYR A 1 97 ? 13.122 15.186 4.881 1.00 89.00 97 TYR A CA 1
ATOM 809 C C . TYR A 1 97 ? 13.703 13.808 5.216 1.00 89.00 97 TYR A C 1
ATOM 811 O O . TYR A 1 97 ? 14.919 13.647 5.177 1.00 89.00 97 TYR A O 1
ATOM 819 N N . ASN A 1 98 ? 12.853 12.802 5.438 1.00 90.00 98 ASN A N 1
ATOM 820 C CA . ASN A 1 98 ? 13.269 11.438 5.771 1.00 90.00 98 ASN A CA 1
ATOM 821 C C . ASN A 1 98 ? 14.148 10.819 4.676 1.00 90.00 98 ASN A C 1
ATOM 823 O O . ASN A 1 98 ? 15.132 10.148 4.980 1.00 90.00 98 ASN A O 1
ATOM 827 N N . ARG A 1 99 ? 13.839 11.080 3.399 1.00 86.75 99 ARG A N 1
ATOM 828 C CA . ARG A 1 99 ? 14.668 10.653 2.264 1.00 86.75 99 ARG A CA 1
ATOM 829 C C . ARG A 1 99 ? 16.072 11.254 2.331 1.00 86.75 99 ARG A C 1
ATOM 831 O O . ARG A 1 99 ? 17.049 10.520 2.226 1.00 86.75 99 ARG A O 1
ATOM 838 N N . ARG A 1 100 ? 16.178 12.569 2.545 1.00 85.50 100 ARG A N 1
ATOM 839 C CA . ARG A 1 100 ? 17.474 13.257 2.674 1.00 85.50 100 ARG A CA 1
ATOM 840 C C . ARG A 1 100 ? 18.250 12.789 3.903 1.00 85.50 100 ARG A C 1
ATOM 842 O O . ARG A 1 100 ? 19.443 12.541 3.794 1.00 85.50 100 ARG A O 1
ATOM 849 N N . ALA A 1 101 ? 17.576 12.616 5.040 1.00 85.44 101 ALA A N 1
ATOM 850 C CA . ALA A 1 101 ? 18.194 12.120 6.268 1.00 85.44 101 ALA A CA 1
ATOM 851 C C . ALA A 1 101 ? 18.816 10.728 6.070 1.00 85.44 101 ALA A C 1
ATOM 853 O O . ALA A 1 101 ? 19.927 10.481 6.528 1.00 85.44 101 ALA A O 1
ATOM 854 N N . ARG A 1 102 ? 18.146 9.842 5.319 1.00 84.56 102 ARG A N 1
ATOM 855 C CA . ARG A 1 102 ? 18.682 8.518 4.960 1.00 84.56 102 ARG A CA 1
ATOM 856 C C . ARG A 1 102 ? 19.890 8.593 4.021 1.00 84.56 102 ARG A C 1
ATOM 858 O O . ARG A 1 102 ? 20.808 7.803 4.175 1.00 84.56 102 ARG A O 1
ATOM 865 N N . GLN A 1 103 ? 19.897 9.529 3.072 1.00 81.38 103 GLN A N 1
ATOM 866 C CA . GLN A 1 103 ? 20.986 9.687 2.096 1.00 81.38 103 GLN A CA 1
ATOM 867 C C . GLN A 1 103 ? 22.247 10.334 2.688 1.00 81.38 103 GLN A C 1
ATOM 869 O O . GLN A 1 103 ? 23.350 10.032 2.249 1.00 81.38 103 GLN A O 1
ATOM 874 N N . LEU A 1 104 ? 22.093 11.229 3.667 1.00 77.75 104 LEU A N 1
ATOM 875 C CA . LEU A 1 104 ? 23.199 11.985 4.269 1.00 77.75 104 LEU A CA 1
ATOM 876 C C . LEU A 1 104 ? 23.860 11.270 5.455 1.00 77.75 104 LEU A C 1
ATOM 878 O O . LEU A 1 104 ? 24.916 11.703 5.915 1.00 77.75 104 LEU A O 1
ATOM 882 N N . SER A 1 105 ? 23.260 10.193 5.970 1.00 72.56 105 SER A N 1
ATOM 883 C CA . SER A 1 105 ? 23.777 9.499 7.150 1.00 72.56 105 SER A CA 1
ATOM 884 C C . SER A 1 105 ? 24.942 8.572 6.796 1.00 72.56 105 SER A C 1
ATOM 886 O O . SER A 1 105 ? 24.782 7.364 6.641 1.00 72.56 105 SER A O 1
ATOM 888 N N . CYS A 1 106 ? 26.139 9.142 6.671 1.00 57.09 106 CYS A N 1
ATOM 889 C CA . CYS A 1 106 ? 27.388 8.405 6.484 1.00 57.09 106 CYS A CA 1
ATOM 890 C C . CYS A 1 106 ? 27.916 7.895 7.842 1.00 57.09 106 CYS A C 1
ATOM 892 O O . CYS A 1 106 ? 28.893 8.415 8.374 1.00 57.09 106 CYS A O 1
ATOM 894 N N . GLY A 1 107 ? 27.220 6.921 8.443 1.00 62.22 107 GLY A N 1
ATOM 895 C CA . GLY A 1 107 ? 27.699 6.200 9.637 1.00 62.22 107 GLY A CA 1
ATOM 896 C C . GLY A 1 107 ? 26.970 6.458 10.966 1.00 62.22 107 GLY A C 1
ATOM 897 O O . GLY A 1 107 ? 27.411 5.950 11.992 1.00 62.22 107 GLY A O 1
ATOM 898 N N . GLY A 1 108 ? 25.856 7.202 10.975 1.00 67.75 108 GLY A N 1
ATOM 899 C CA . GLY A 1 108 ? 24.993 7.396 12.155 1.00 67.75 108 GLY A CA 1
ATOM 900 C C . GLY A 1 108 ? 23.562 6.884 11.951 1.00 67.75 108 GLY A C 1
ATOM 901 O O . GLY A 1 108 ? 23.152 6.585 10.826 1.00 67.75 108 GLY A O 1
ATOM 902 N N . ARG A 1 109 ? 22.766 6.802 13.027 1.00 69.25 109 ARG A N 1
ATOM 903 C CA . ARG A 1 109 ? 21.324 6.519 12.921 1.00 69.25 109 ARG A CA 1
ATOM 904 C C . ARG A 1 109 ? 20.625 7.762 12.340 1.00 69.25 109 ARG A C 1
ATOM 906 O O . ARG A 1 109 ? 20.703 8.816 12.968 1.00 69.25 109 ARG A O 1
ATOM 913 N N . PRO A 1 110 ? 19.974 7.678 11.166 1.00 74.81 110 PRO A N 1
ATOM 914 C CA . PRO A 1 110 ? 19.336 8.836 10.546 1.00 74.81 110 PRO A CA 1
ATOM 915 C C . PRO A 1 110 ? 18.200 9.363 11.431 1.00 74.81 110 PRO A C 1
ATOM 917 O O . PRO A 1 110 ? 17.401 8.580 11.949 1.00 74.81 110 PRO A O 1
ATOM 920 N N . ASP A 1 111 ? 18.110 10.687 11.570 1.00 81.38 111 ASP A N 1
ATOM 921 C CA . ASP A 1 111 ? 16.979 11.354 12.221 1.00 81.38 111 ASP A CA 1
ATOM 922 C C . ASP A 1 111 ? 15.749 11.260 11.304 1.00 81.38 111 ASP A C 1
ATOM 924 O O . ASP A 1 111 ? 15.608 11.995 10.323 1.00 81.38 111 ASP A O 1
ATOM 928 N N . ILE A 1 112 ? 14.903 10.261 11.559 1.00 86.50 112 ILE A N 1
ATOM 929 C CA . ILE A 1 112 ? 13.695 9.981 10.781 1.00 86.50 112 ILE A CA 1
ATOM 930 C C . ILE A 1 112 ? 12.499 10.538 11.547 1.00 86.50 112 ILE A C 1
ATOM 932 O O . ILE A 1 112 ? 12.180 10.088 12.646 1.00 86.50 112 ILE A O 1
ATOM 936 N N . LYS A 1 113 ? 11.774 11.468 10.924 1.00 88.81 113 LYS A N 1
ATOM 937 C CA . LYS A 1 113 ? 10.504 11.970 11.449 1.00 88.81 113 LYS A CA 1
ATOM 938 C C . LYS A 1 113 ? 9.420 10.919 11.265 1.00 88.81 113 LYS A C 1
ATOM 940 O O . LYS A 1 113 ? 9.079 10.575 10.131 1.00 88.81 113 LYS A O 1
ATOM 945 N N . THR A 1 114 ? 8.841 10.463 12.369 1.00 89.69 114 THR A N 1
ATOM 946 C CA . THR A 1 114 ? 7.662 9.595 12.357 1.00 89.69 114 THR A CA 1
ATOM 947 C C . THR A 1 114 ? 6.488 10.314 11.687 1.00 89.69 114 THR A C 1
ATOM 949 O O . THR A 1 114 ? 6.190 11.476 11.993 1.00 89.69 114 THR A O 1
ATOM 952 N N . LEU A 1 115 ? 5.848 9.633 10.737 1.00 88.81 115 LEU A N 1
ATOM 953 C CA . LEU A 1 115 ? 4.609 10.096 10.117 1.00 88.81 115 LEU A CA 1
ATOM 954 C C . LEU A 1 115 ? 3.444 9.844 11.074 1.00 88.81 115 LEU A C 1
ATOM 956 O O . LEU A 1 115 ? 3.407 8.818 11.750 1.00 88.81 115 LEU A O 1
ATOM 960 N N . THR A 1 116 ? 2.510 10.786 11.150 1.00 90.75 116 THR A N 1
ATOM 961 C CA . THR A 1 116 ? 1.267 10.591 11.909 1.00 90.75 116 THR A CA 1
ATOM 962 C C . THR A 1 116 ? 0.330 9.630 11.172 1.00 90.75 116 THR A C 1
ATOM 964 O O . THR A 1 116 ? 0.481 9.434 9.967 1.00 90.75 116 THR A O 1
ATOM 967 N N . GLU A 1 117 ? -0.665 9.068 11.872 1.00 91.00 117 GLU A N 1
ATOM 968 C CA . GLU A 1 117 ? -1.708 8.213 11.267 1.00 91.00 117 GLU A CA 1
ATOM 969 C C . GLU A 1 117 ? -2.303 8.861 10.004 1.00 91.00 117 GLU A C 1
ATOM 971 O O . GLU A 1 117 ? -2.208 8.319 8.908 1.00 91.00 117 GLU A O 1
ATOM 976 N N . PHE A 1 118 ? -2.702 10.126 10.122 1.00 91.31 118 PHE A N 1
ATOM 977 C CA . PHE A 1 118 ? -3.255 10.934 9.035 1.00 91.31 118 PHE A CA 1
ATOM 978 C C . PHE A 1 118 ? -2.311 11.148 7.850 1.00 91.31 118 PHE A C 1
ATOM 980 O O . PHE A 1 118 ? -2.756 11.317 6.718 1.00 91.31 118 PHE A O 1
ATOM 987 N N . GLU A 1 119 ? -1.005 11.233 8.100 1.00 91.81 119 GLU A N 1
ATOM 988 C CA . GLU A 1 119 ? -0.015 11.399 7.034 1.00 91.81 119 GLU A CA 1
ATOM 989 C C . GLU A 1 119 ? 0.190 10.084 6.275 1.00 91.81 119 GLU A C 1
ATOM 991 O O . GLU A 1 119 ? 0.386 10.123 5.063 1.00 91.81 119 GLU A O 1
ATOM 996 N N . ASN A 1 120 ? 0.079 8.932 6.947 1.00 91.62 120 ASN A N 1
ATOM 997 C CA . ASN A 1 120 ? 0.071 7.629 6.280 1.00 91.62 120 ASN A CA 1
ATOM 998 C C . ASN A 1 120 ? -1.191 7.447 5.426 1.00 91.62 120 ASN A C 1
ATOM 1000 O O . ASN A 1 120 ? -1.085 7.046 4.268 1.00 91.62 120 ASN A O 1
ATOM 1004 N N . ASP A 1 121 ? -2.362 7.842 5.926 1.00 90.50 121 ASP A N 1
ATOM 1005 C CA . ASP A 1 121 ? -3.603 7.755 5.147 1.00 90.50 121 ASP A CA 1
ATOM 1006 C C . ASP A 1 121 ? -3.584 8.689 3.926 1.00 90.50 121 ASP A C 1
ATOM 1008 O O . ASP A 1 121 ? -4.099 8.355 2.860 1.00 90.50 121 ASP A O 1
ATOM 1012 N N . MET A 1 122 ? -2.909 9.842 4.022 1.00 91.12 122 MET A N 1
ATOM 1013 C CA . MET A 1 122 ? -2.669 10.714 2.865 1.00 91.12 122 MET A CA 1
ATOM 1014 C C . MET A 1 122 ? -1.796 10.051 1.794 1.00 91.12 122 MET A C 1
ATOM 1016 O O . MET A 1 122 ? -1.988 10.324 0.606 1.00 91.12 122 MET A O 1
ATOM 1020 N N . ILE A 1 123 ? -0.851 9.190 2.184 1.00 89.75 123 ILE A N 1
ATOM 1021 C CA . ILE A 1 123 ? -0.057 8.394 1.237 1.00 89.75 123 ILE A CA 1
ATOM 1022 C C . ILE A 1 123 ? -0.955 7.384 0.522 1.00 89.75 123 ILE A C 1
ATOM 1024 O O . ILE A 1 123 ? -0.856 7.260 -0.695 1.00 89.75 123 ILE A O 1
ATOM 1028 N N . LEU A 1 124 ? -1.863 6.723 1.245 1.00 89.56 124 LEU A N 1
ATOM 1029 C CA . LEU A 1 124 ? -2.832 5.795 0.654 1.00 89.56 124 LEU A CA 1
ATOM 1030 C C . LEU A 1 124 ? -3.798 6.511 -0.303 1.00 89.56 124 LEU A C 1
ATOM 1032 O O . LEU A 1 124 ? -4.030 6.045 -1.415 1.00 89.56 124 LEU A O 1
ATOM 1036 N N . LEU A 1 125 ? -4.310 7.679 0.089 1.00 88.06 125 LEU A N 1
ATOM 1037 C CA . LEU A 1 125 ? -5.274 8.455 -0.694 1.00 88.06 125 LEU A CA 1
ATOM 1038 C C . LEU A 1 125 ? -4.714 8.922 -2.052 1.00 88.06 125 LEU A C 1
ATOM 1040 O O . LEU A 1 125 ? -5.405 8.852 -3.076 1.00 88.06 125 LEU A O 1
ATOM 1044 N N . PHE A 1 126 ? -3.487 9.451 -2.062 1.00 85.44 126 PHE A N 1
ATOM 1045 C CA . PHE A 1 126 ? -2.874 10.049 -3.256 1.00 85.44 126 PHE A CA 1
ATOM 1046 C C . PHE A 1 126 ? -1.901 9.130 -3.994 1.00 85.44 126 PHE A C 1
ATOM 1048 O O . PHE A 1 126 ? -1.463 9.508 -5.079 1.00 85.44 126 PHE A O 1
ATOM 1055 N N . GLY A 1 127 ? -1.570 7.978 -3.415 1.00 84.38 127 GLY A N 1
ATOM 1056 C CA . GLY A 1 127 ? -0.528 7.091 -3.909 1.00 84.38 127 GLY A CA 1
ATOM 1057 C C . GLY A 1 127 ? 0.877 7.585 -3.560 1.00 84.38 127 GLY A C 1
ATOM 1058 O O . GLY A 1 127 ? 1.160 8.788 -3.467 1.00 84.38 127 GLY A O 1
ATOM 1059 N N . LYS A 1 128 ? 1.788 6.634 -3.347 1.00 80.69 128 LYS A N 1
ATOM 1060 C CA . LYS A 1 128 ? 3.189 6.886 -2.975 1.00 80.69 128 LYS A CA 1
ATOM 1061 C C . LYS A 1 128 ? 3.924 7.683 -4.059 1.00 80.69 128 LYS A C 1
ATOM 1063 O O . LYS A 1 128 ? 4.723 8.571 -3.758 1.00 80.69 128 LYS A O 1
ATOM 1068 N N . GLU A 1 129 ? 3.575 7.441 -5.317 1.00 77.00 129 GLU A N 1
ATOM 1069 C CA . GLU A 1 129 ? 4.088 8.106 -6.510 1.00 77.00 129 GLU A CA 1
ATOM 1070 C C . GLU A 1 129 ? 3.830 9.620 -6.510 1.00 77.00 129 GLU A C 1
ATOM 1072 O O . GLU A 1 129 ? 4.697 10.391 -6.930 1.00 77.00 129 GLU A O 1
ATOM 1077 N N . SER A 1 130 ? 2.707 10.083 -5.936 1.00 77.62 130 SER A N 1
ATOM 1078 C CA . SER A 1 130 ? 2.416 11.520 -5.817 1.00 77.62 130 SER A CA 1
ATOM 1079 C C . SER A 1 130 ? 3.387 12.244 -4.872 1.00 77.62 130 SER A C 1
ATOM 1081 O O . SER A 1 130 ? 3.449 13.481 -4.898 1.00 77.62 130 SER A O 1
ATOM 1083 N N . PHE A 1 131 ? 4.122 11.515 -4.028 1.00 78.94 131 PHE A N 1
ATOM 1084 C CA . PHE A 1 131 ? 5.067 12.068 -3.059 1.00 78.94 131 PHE A CA 1
ATOM 1085 C C . PHE A 1 131 ? 6.539 11.832 -3.430 1.00 78.94 131 PHE A C 1
ATOM 1087 O O . PHE A 1 131 ? 7.401 12.562 -2.936 1.00 78.94 131 PHE A O 1
ATOM 1094 N N . GLU A 1 132 ? 6.837 10.865 -4.305 1.00 70.88 132 GLU A N 1
ATOM 1095 C CA . GLU A 1 132 ? 8.211 10.471 -4.660 1.00 70.88 132 GLU A CA 1
ATOM 1096 C C . GLU A 1 132 ? 8.842 11.310 -5.785 1.00 70.88 132 GLU A C 1
ATOM 1098 O O . GLU A 1 132 ? 10.064 11.469 -5.791 1.00 70.88 132 GLU A O 1
ATOM 1103 N N . GLY A 1 133 ? 8.027 11.982 -6.606 1.00 55.41 133 GLY A N 1
ATOM 1104 C CA . GLY A 1 133 ? 8.448 13.080 -7.480 1.00 55.41 133 GLY A CA 1
ATOM 1105 C C . GLY A 1 133 ? 9.038 12.653 -8.826 1.00 55.41 133 GLY A C 1
ATOM 1106 O O . GLY A 1 133 ? 10.243 12.463 -8.951 1.00 55.41 133 GLY A O 1
ATOM 1107 N N . LEU A 1 134 ? 8.195 12.664 -9.859 1.00 39.59 134 LEU A N 1
ATOM 1108 C CA . LEU A 1 134 ? 8.528 13.369 -11.096 1.00 39.59 134 LEU A CA 1
ATOM 1109 C C . LEU A 1 134 ? 7.936 14.776 -10.932 1.00 39.59 134 LEU A C 1
ATOM 1111 O O . LEU A 1 134 ? 6.755 14.887 -10.588 1.00 39.59 134 LEU A O 1
ATOM 1115 N N . ASP A 1 135 ? 8.714 15.836 -11.155 1.00 50.81 135 ASP A N 1
ATOM 1116 C CA . ASP A 1 135 ? 8.180 17.194 -11.309 1.00 50.81 135 ASP A CA 1
ATOM 1117 C C . ASP A 1 135 ? 7.371 17.251 -12.617 1.00 50.81 135 ASP A C 1
ATOM 1119 O O . ASP A 1 135 ? 7.806 17.762 -13.645 1.00 50.81 135 ASP A O 1
ATOM 1123 N N . THR A 1 136 ? 6.186 16.648 -12.600 1.00 35.16 136 THR A N 1
ATOM 1124 C CA . THR A 1 136 ? 5.196 16.772 -13.660 1.00 35.16 136 THR A CA 1
ATOM 1125 C C . THR A 1 136 ? 4.487 18.094 -13.443 1.00 35.16 136 THR A C 1
ATOM 1127 O O . THR A 1 136 ? 3.635 18.256 -12.572 1.00 35.16 136 THR A O 1
ATOM 1130 N N . VAL A 1 137 ? 4.956 19.082 -14.197 1.00 40.62 137 VAL A N 1
ATOM 1131 C CA . VAL A 1 137 ? 4.139 20.132 -14.801 1.00 40.62 137 VAL A CA 1
ATOM 1132 C C . VAL A 1 137 ? 2.627 19.951 -14.575 1.00 40.62 137 VAL A C 1
ATOM 1134 O O . VAL A 1 137 ? 2.007 19.007 -15.051 1.00 40.62 137 VAL A O 1
ATOM 1137 N N . ASP A 1 138 ? 2.074 20.952 -13.892 1.00 41.19 138 ASP A N 1
ATOM 1138 C CA . ASP A 1 138 ? 0.689 21.415 -13.969 1.00 41.19 138 ASP A CA 1
ATOM 1139 C C . ASP A 1 138 ? -0.412 20.706 -13.144 1.00 41.19 138 ASP A C 1
ATOM 1141 O O . ASP A 1 138 ? -1.377 20.146 -13.655 1.00 41.19 138 ASP A O 1
ATOM 1145 N N . LEU A 1 139 ? -0.375 20.905 -11.819 1.00 42.09 139 LEU A N 1
ATOM 1146 C CA . LEU A 1 139 ? -1.601 21.101 -11.020 1.00 42.09 139 LEU A CA 1
ATOM 1147 C C . LEU A 1 139 ? -1.870 22.603 -10.781 1.00 42.09 139 LEU A C 1
ATOM 1149 O O . LEU A 1 139 ? -2.248 23.033 -9.690 1.00 42.09 139 LEU A O 1
ATOM 1153 N N . GLY A 1 140 ? -1.694 23.423 -11.825 1.00 36.62 140 GLY A N 1
ATOM 1154 C CA . GLY A 1 140 ? -2.120 24.824 -11.865 1.00 36.62 140 GLY A CA 1
ATOM 1155 C C . GLY A 1 140 ? -3.643 25.019 -11.917 1.00 36.62 140 GLY A C 1
ATOM 1156 O O . GLY A 1 140 ? -4.131 26.129 -11.707 1.00 36.62 140 GLY A O 1
ATOM 1157 N N . VAL A 1 141 ? -4.442 23.957 -12.088 1.00 43.72 141 VAL A N 1
ATOM 1158 C CA . VAL A 1 141 ? -5.918 24.030 -12.197 1.00 43.72 141 VAL A CA 1
ATOM 1159 C C . VAL A 1 141 ? -6.619 24.066 -10.825 1.00 43.72 141 VAL A C 1
ATOM 1161 O O . VAL A 1 141 ? -7.666 23.457 -10.606 1.00 43.72 141 VAL A O 1
ATOM 1164 N N . MET A 1 142 ? -6.051 24.767 -9.840 1.00 46.62 142 MET A N 1
ATOM 1165 C CA . MET A 1 142 ? -6.727 24.992 -8.550 1.00 46.62 142 MET A CA 1
ATOM 1166 C C . MET A 1 142 ? -6.879 26.462 -8.161 1.00 46.62 142 MET A C 1
ATOM 1168 O O . MET A 1 142 ? -7.564 26.730 -7.176 1.00 46.62 142 MET A O 1
ATOM 1172 N N . SER A 1 143 ? -6.342 27.410 -8.932 1.00 42.97 143 SER A N 1
ATOM 1173 C CA . SER A 1 143 ? -6.410 28.829 -8.572 1.00 42.97 143 SER A CA 1
ATOM 1174 C C . SER A 1 143 ? -6.606 29.726 -9.791 1.00 42.97 143 SER A C 1
ATOM 1176 O O . SER A 1 143 ? -5.668 30.409 -10.193 1.00 42.97 143 SER A O 1
ATOM 1178 N N . ARG A 1 144 ? -7.799 29.705 -10.411 1.00 38.34 144 ARG A N 1
ATOM 1179 C CA . ARG A 1 144 ? -8.241 30.789 -11.316 1.00 38.34 144 ARG A CA 1
ATOM 1180 C C . ARG A 1 144 ? -9.712 30.734 -11.751 1.00 38.34 144 ARG A C 1
ATOM 1182 O O . ARG A 1 144 ? -9.991 30.999 -12.904 1.00 38.34 144 ARG A O 1
ATOM 1189 N N . LEU A 1 145 ? -10.671 30.433 -10.874 1.00 42.69 145 LEU A N 1
ATOM 1190 C CA . LEU A 1 145 ? -12.087 30.724 -11.171 1.00 42.69 145 LEU A CA 1
ATOM 1191 C C . LEU A 1 145 ? -12.830 31.144 -9.895 1.00 42.69 145 LEU A C 1
ATOM 1193 O O . LEU A 1 145 ? -13.288 30.299 -9.134 1.00 42.69 145 LEU A O 1
ATOM 1197 N N . SER A 1 146 ? -12.825 32.459 -9.664 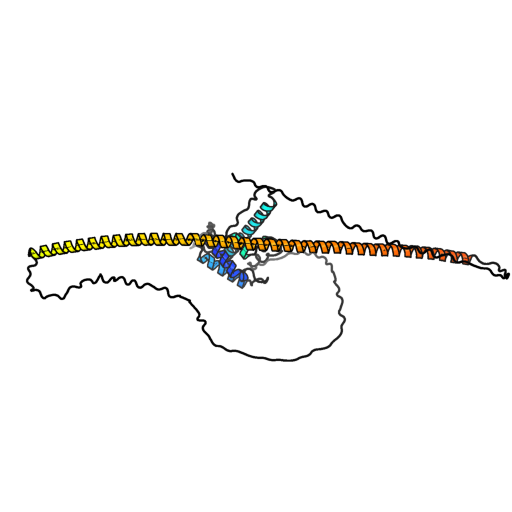1.00 35.22 146 SER A N 1
ATOM 1198 C CA . SER A 1 146 ? -13.683 33.311 -8.814 1.00 35.22 146 SER A CA 1
ATOM 1199 C C . SER A 1 146 ? -12.855 34.574 -8.554 1.00 35.22 146 SER A C 1
ATOM 1201 O O . SER A 1 146 ? -11.727 34.455 -8.093 1.00 35.22 146 SER A O 1
ATOM 1203 N N . ASP A 1 147 ? -13.263 35.811 -8.774 1.00 33.78 147 ASP A N 1
ATOM 1204 C CA . ASP A 1 147 ? -14.488 36.467 -9.223 1.00 33.78 147 ASP A CA 1
ATOM 1205 C C . ASP A 1 147 ? -14.073 37.953 -9.339 1.00 33.78 147 ASP A C 1
ATOM 1207 O O . ASP A 1 147 ? -13.329 38.410 -8.466 1.00 33.78 147 ASP A O 1
ATOM 1211 N N . GLN A 1 148 ? -14.459 38.672 -10.398 1.00 33.94 148 GLN A N 1
ATOM 1212 C CA . GLN A 1 148 ? -14.804 40.103 -10.337 1.00 33.94 148 GLN A CA 1
ATOM 1213 C C . GLN A 1 148 ? -15.210 40.644 -11.710 1.00 33.94 148 GLN A C 1
ATOM 1215 O O . GLN A 1 148 ? -14.429 40.661 -12.664 1.00 33.94 148 GLN A O 1
ATOM 1220 N N . GLY A 1 149 ? -16.461 41.097 -11.760 1.00 31.89 149 GLY A N 1
ATOM 1221 C CA . GLY A 1 149 ? -17.036 41.880 -12.838 1.00 31.89 149 GLY A CA 1
ATOM 1222 C C . GLY A 1 149 ? -16.473 43.302 -12.934 1.00 31.89 149 GLY A C 1
ATOM 1223 O O . GLY A 1 149 ? -16.037 43.901 -11.955 1.00 31.89 149 GLY A O 1
ATOM 1224 N N . GLU A 1 150 ? -16.493 43.772 -14.177 1.00 35.97 150 GLU A N 1
ATOM 1225 C CA . GLU A 1 150 ? -16.689 45.132 -14.692 1.00 35.97 150 GLU A CA 1
ATOM 1226 C C . GLU A 1 150 ? -16.436 46.333 -13.760 1.00 35.97 150 GLU A C 1
ATOM 1228 O O . GLU A 1 150 ? -17.207 46.582 -12.844 1.00 35.97 150 GLU A O 1
ATOM 1233 N N . THR A 1 151 ? -15.471 47.195 -14.123 1.00 31.09 151 THR A N 1
ATOM 1234 C CA . THR A 1 151 ? -15.741 48.624 -14.393 1.00 31.09 151 THR A CA 1
ATOM 1235 C C . THR A 1 151 ? -14.732 49.205 -15.402 1.00 31.09 151 THR A C 1
ATOM 1237 O O . THR A 1 151 ? -13.520 49.079 -15.268 1.00 31.09 151 THR A O 1
ATOM 1240 N N . SER A 1 152 ? -15.306 49.798 -16.448 1.00 31.84 152 SER A N 1
ATOM 1241 C CA . SER A 1 152 ? -14.866 50.877 -17.348 1.00 31.84 152 SER A CA 1
ATOM 1242 C C . SER A 1 152 ? -13.527 51.611 -17.099 1.00 31.84 152 SER A C 1
ATOM 1244 O O . SER A 1 152 ? -13.285 52.100 -15.999 1.00 31.84 152 SER A O 1
ATOM 1246 N N . GLY A 1 153 ? -12.766 51.867 -18.182 1.00 29.03 153 GLY A N 1
ATOM 1247 C CA . GLY A 1 153 ? -11.950 53.092 -18.301 1.00 29.03 153 GLY A CA 1
ATOM 1248 C C . GLY A 1 153 ? -10.571 53.019 -18.984 1.00 29.03 153 GLY A C 1
ATOM 1249 O O . GLY A 1 153 ? -9.562 52.980 -18.302 1.00 29.03 153 GLY A O 1
ATOM 1250 N N . SER A 1 154 ? -10.560 53.160 -20.317 1.00 29.81 154 SER A N 1
ATOM 1251 C CA . SER A 1 154 ? -9.599 53.909 -21.168 1.00 29.81 154 SER A CA 1
ATOM 1252 C C . SER A 1 154 ? -8.075 53.615 -21.194 1.00 29.81 154 SER A C 1
ATOM 1254 O O . SER A 1 154 ? -7.358 53.851 -20.232 1.00 29.81 154 SER A O 1
ATOM 1256 N N . SER A 1 155 ? -7.614 53.283 -22.417 1.00 28.59 155 SER A N 1
ATOM 1257 C CA . SER A 1 155 ? -6.406 53.740 -23.160 1.00 28.59 155 SER A CA 1
ATOM 1258 C C . SER A 1 155 ? -5.028 53.687 -22.468 1.00 28.59 155 SER A C 1
ATOM 1260 O O . SER A 1 155 ? -4.798 54.339 -21.463 1.00 28.59 155 SER A O 1
ATOM 1262 N N . THR A 1 156 ? -3.978 53.067 -23.025 1.00 31.06 156 THR A N 1
ATOM 1263 C CA . THR A 1 156 ? -3.249 53.552 -24.218 1.00 31.06 156 THR A CA 1
ATOM 1264 C C . THR A 1 156 ? -2.222 52.516 -24.726 1.00 31.06 156 THR A C 1
ATOM 1266 O O . THR A 1 156 ? -1.527 51.879 -23.945 1.00 31.06 156 THR A O 1
ATOM 1269 N N . THR A 1 157 ? -2.146 52.393 -26.056 1.00 31.16 157 THR A N 1
ATOM 1270 C CA . THR A 1 157 ? -0.985 52.139 -26.945 1.00 31.16 157 THR A CA 1
ATOM 1271 C C . THR A 1 157 ? 0.328 51.544 -26.397 1.00 31.16 157 THR A C 1
ATOM 1273 O O . THR A 1 157 ? 1.006 52.191 -25.606 1.00 31.16 157 THR A O 1
ATOM 1276 N N . ALA A 1 158 ? 0.817 50.459 -27.018 1.00 30.41 158 ALA A N 1
ATOM 1277 C CA . ALA A 1 158 ? 2.090 50.462 -27.769 1.00 30.41 158 ALA A CA 1
ATOM 1278 C C . ALA A 1 158 ? 2.373 49.098 -28.427 1.00 30.41 158 ALA A C 1
ATOM 1280 O O . ALA A 1 158 ? 2.415 48.055 -27.782 1.00 30.41 158 ALA A O 1
ATOM 1281 N N . ALA A 1 159 ? 2.590 49.147 -29.738 1.00 31.67 159 ALA A N 1
ATOM 1282 C CA . ALA A 1 159 ? 3.004 48.049 -30.593 1.00 31.67 159 ALA A CA 1
ATOM 1283 C C . ALA A 1 159 ? 4.441 47.578 -30.308 1.00 31.67 159 ALA A C 1
ATOM 1285 O O . ALA A 1 159 ? 5.308 48.397 -30.008 1.00 31.67 159 ALA A O 1
ATOM 1286 N N . LYS A 1 160 ? 4.719 46.292 -30.561 1.00 34.97 160 LYS A N 1
ATOM 1287 C CA . LYS A 1 160 ? 5.944 45.867 -31.258 1.00 34.97 160 LYS A CA 1
ATOM 1288 C C . LYS A 1 160 ? 5.799 44.459 -31.838 1.00 34.97 160 LYS A C 1
ATOM 1290 O O . LYS A 1 160 ? 5.602 43.476 -31.136 1.00 34.97 160 LYS A O 1
ATOM 1295 N N . GLN A 1 161 ? 5.875 44.439 -33.161 1.00 36.22 161 GLN A N 1
ATOM 1296 C CA . GLN A 1 161 ? 6.036 43.302 -34.057 1.00 36.22 161 GLN A CA 1
ATOM 1297 C C . GLN A 1 161 ? 7.413 42.642 -33.839 1.00 36.22 161 GLN A C 1
ATOM 1299 O O . GLN A 1 161 ? 8.360 43.365 -33.541 1.00 36.22 161 GLN A O 1
ATOM 1304 N N . HIS A 1 162 ? 7.550 41.326 -34.055 1.00 29.45 162 HIS A N 1
ATOM 1305 C CA . HIS A 1 162 ? 8.293 40.743 -35.193 1.00 29.45 162 HIS A CA 1
ATOM 1306 C C . HIS A 1 162 ? 8.521 39.216 -35.041 1.00 29.45 162 HIS A C 1
ATOM 1308 O O . HIS A 1 162 ? 8.979 38.741 -34.009 1.00 29.45 162 HIS A O 1
ATOM 1314 N N . LEU A 1 163 ? 8.305 38.529 -36.171 1.00 31.59 163 LEU A N 1
ATOM 1315 C CA . LEU A 1 163 ? 9.011 37.354 -36.717 1.00 31.59 163 LEU A CA 1
ATOM 1316 C C . LEU A 1 163 ? 8.812 35.932 -36.156 1.00 31.59 163 LEU A C 1
ATOM 1318 O O . LEU A 1 163 ? 9.320 35.527 -35.119 1.00 31.59 163 LEU A O 1
ATOM 1322 N N . THR A 1 164 ? 8.200 35.146 -37.044 1.00 34.91 164 THR A N 1
ATOM 1323 C CA . THR A 1 164 ? 8.330 33.701 -37.293 1.00 34.91 164 THR A CA 1
ATOM 1324 C C . THR A 1 164 ? 9.788 33.216 -37.418 1.00 34.91 164 THR A C 1
ATOM 1326 O O . THR A 1 164 ? 10.647 33.995 -37.834 1.00 34.91 164 THR A O 1
ATOM 1329 N N . PRO A 1 165 ? 10.035 31.897 -37.292 1.00 37.00 165 PRO A N 1
ATOM 1330 C CA . PRO A 1 165 ? 10.200 31.139 -38.532 1.00 37.00 165 PRO A CA 1
ATOM 1331 C C . PRO A 1 165 ? 9.469 29.789 -38.579 1.00 37.00 165 PRO A C 1
ATOM 1333 O O . PRO A 1 165 ? 9.242 29.091 -37.598 1.00 37.00 165 PRO A O 1
ATOM 1336 N N . LYS A 1 166 ? 9.122 29.487 -39.825 1.00 30.47 166 LYS A N 1
ATOM 1337 C CA . LYS A 1 166 ? 8.421 28.353 -40.418 1.00 30.47 166 LYS A CA 1
ATOM 1338 C C . LYS A 1 166 ? 9.343 27.124 -40.444 1.00 30.47 166 LYS A C 1
ATOM 1340 O O . LYS A 1 166 ? 10.433 27.228 -40.996 1.00 30.47 166 LYS A O 1
ATOM 1345 N N . TYR A 1 167 ? 8.889 25.968 -39.958 1.00 32.19 167 TYR A N 1
ATOM 1346 C CA . TYR A 1 167 ? 9.463 24.671 -40.336 1.00 32.19 167 TYR A CA 1
ATOM 1347 C C . TYR A 1 167 ? 8.365 23.786 -40.920 1.00 32.19 167 TYR A C 1
ATOM 1349 O O . TYR A 1 167 ? 7.362 23.489 -40.277 1.00 32.19 167 TYR A O 1
ATOM 1357 N N . GLN A 1 168 ? 8.556 23.461 -42.196 1.00 29.36 168 GLN A N 1
ATOM 1358 C CA . GLN A 1 168 ? 7.744 22.554 -42.992 1.00 29.36 168 GLN A CA 1
ATOM 1359 C C . GLN A 1 168 ? 8.208 21.126 -42.701 1.00 29.36 168 GLN A C 1
ATOM 1361 O O . GLN A 1 168 ? 9.406 20.855 -42.756 1.00 29.36 168 GLN A O 1
ATOM 1366 N N . ILE A 1 169 ? 7.271 20.221 -42.430 1.00 32.44 169 ILE A N 1
ATOM 1367 C CA . ILE A 1 169 ? 7.506 18.780 -42.513 1.00 32.44 169 ILE A CA 1
ATOM 1368 C C . ILE A 1 169 ? 6.625 18.286 -43.655 1.00 32.44 169 ILE A C 1
ATOM 1370 O O . ILE A 1 169 ? 5.399 18.320 -43.566 1.00 32.44 169 ILE A O 1
ATOM 1374 N N . SER A 1 170 ? 7.270 17.900 -44.752 1.00 35.62 170 SER A N 1
ATOM 1375 C CA . SER A 1 170 ? 6.634 17.229 -45.880 1.00 35.62 170 SER A CA 1
ATOM 1376 C C . SER A 1 170 ? 6.320 15.778 -45.516 1.00 35.62 170 SER A C 1
ATOM 1378 O O . SER A 1 170 ? 7.161 15.073 -44.962 1.00 35.62 170 SER A O 1
ATOM 1380 N N . SER A 1 171 ? 5.114 15.337 -45.869 1.00 34.31 171 SER A N 1
ATOM 1381 C CA . SER A 1 171 ? 4.758 13.921 -46.017 1.00 34.31 171 SER A CA 1
ATOM 1382 C C . SER A 1 171 ? 5.424 13.315 -47.257 1.00 34.31 171 SER A C 1
ATOM 1384 O O . SER A 1 171 ? 5.746 14.049 -48.196 1.00 34.31 171 SER A O 1
ATOM 1386 N N . PRO A 1 172 ? 5.483 11.978 -47.335 1.00 42.28 172 PRO A N 1
ATOM 1387 C CA . PRO A 1 172 ? 5.240 11.285 -48.587 1.00 42.28 172 PRO A CA 1
ATOM 1388 C C . PRO A 1 172 ? 3.969 10.433 -48.538 1.00 42.28 172 PRO A C 1
ATOM 1390 O O . PRO A 1 172 ? 3.542 9.915 -47.510 1.00 42.28 172 PRO A O 1
ATOM 1393 N N . GLN A 1 173 ? 3.395 10.374 -49.727 1.00 29.08 173 GLN A N 1
ATOM 1394 C CA . GLN A 1 173 ? 2.104 9.884 -50.168 1.00 29.08 173 GLN A CA 1
ATOM 1395 C C . GLN A 1 173 ? 2.069 8.357 -50.343 1.00 29.08 173 GLN A C 1
ATOM 1397 O O . GLN A 1 173 ? 3.096 7.712 -50.538 1.00 29.08 173 GLN A O 1
ATOM 1402 N N . ALA A 1 174 ? 0.849 7.825 -50.287 1.00 35.69 174 ALA A N 1
ATOM 1403 C CA . ALA A 1 174 ? 0.468 6.447 -50.561 1.00 35.69 174 ALA A CA 1
ATOM 1404 C C . ALA A 1 174 ? 0.654 6.043 -52.035 1.00 35.69 174 ALA A C 1
ATOM 1406 O O . ALA A 1 174 ? 0.448 6.859 -52.929 1.00 35.69 174 ALA A O 1
ATOM 1407 N N . GLU A 1 175 ? 0.910 4.755 -52.265 1.00 40.91 175 GLU A N 1
ATOM 1408 C CA . GLU A 1 175 ? 0.618 4.058 -53.522 1.00 40.91 175 GLU A CA 1
ATOM 1409 C C . GLU A 1 175 ? -0.147 2.765 -53.206 1.00 40.91 175 GLU A C 1
ATOM 1411 O O . GLU A 1 175 ? 0.042 2.138 -52.162 1.00 40.91 175 GLU A O 1
ATOM 1416 N N . ALA A 1 176 ? -1.088 2.450 -54.088 1.00 37.16 176 ALA A N 1
ATOM 1417 C CA . ALA A 1 176 ? -2.201 1.534 -53.903 1.00 37.16 176 ALA A CA 1
ATOM 1418 C C . ALA A 1 176 ? -1.883 0.071 -54.267 1.00 37.16 176 ALA A C 1
ATOM 1420 O O . ALA A 1 176 ? -0.963 -0.204 -55.031 1.00 37.16 176 ALA A O 1
ATOM 1421 N N . GLY A 1 177 ? -2.764 -0.849 -53.843 1.00 32.12 177 GLY A N 1
ATOM 1422 C CA . GLY A 1 177 ? -3.166 -1.968 -54.705 1.00 32.12 177 GLY A CA 1
ATOM 1423 C C . GLY A 1 177 ? -3.428 -3.327 -54.045 1.00 32.12 177 GLY A C 1
ATOM 1424 O O . GLY A 1 177 ? -2.519 -3.929 -53.486 1.00 32.12 177 GLY A O 1
ATOM 1425 N N . THR A 1 178 ? -4.621 -3.870 -54.344 1.00 31.53 178 THR A N 1
ATOM 1426 C CA . THR A 1 178 ? -5.018 -5.307 -54.381 1.00 31.53 178 THR A CA 1
ATOM 1427 C C . THR A 1 178 ? -5.570 -5.871 -53.052 1.00 31.53 178 THR A C 1
ATOM 1429 O O . THR A 1 178 ? -4.812 -6.027 -52.109 1.00 31.53 178 THR A O 1
ATOM 1432 N N . SER A 1 179 ? -6.882 -6.040 -52.798 1.00 33.19 179 SER A N 1
ATOM 1433 C CA . SER A 1 179 ? -8.007 -6.740 -53.478 1.00 33.19 179 SER A C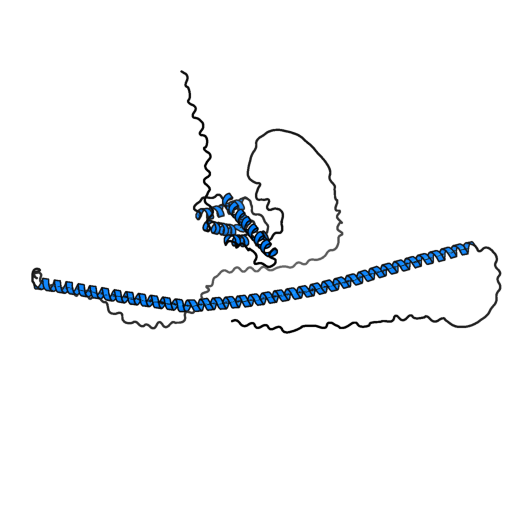A 1
ATOM 1434 C C . SER A 1 179 ? -8.193 -8.204 -53.018 1.00 33.19 179 SER A C 1
ATOM 1436 O O . SER A 1 179 ? -7.231 -8.959 -53.104 1.00 33.19 179 SER A O 1
ATOM 1438 N N . ILE A 1 180 ? -9.460 -8.565 -52.685 1.00 35.66 180 ILE A N 1
ATOM 1439 C CA . ILE A 1 180 ? -10.096 -9.922 -52.618 1.00 35.66 180 ILE A CA 1
ATOM 1440 C C . ILE A 1 180 ? -9.736 -10.752 -51.352 1.00 35.66 180 ILE A C 1
ATOM 1442 O O . ILE A 1 180 ? -8.567 -10.850 -51.015 1.00 35.66 180 ILE A O 1
ATOM 1446 N N . ASP A 1 181 ? -10.616 -11.379 -50.550 1.00 33.75 181 ASP A N 1
ATOM 1447 C CA . ASP A 1 181 ? -12.056 -11.698 -50.600 1.00 33.75 181 ASP A CA 1
ATOM 1448 C C . ASP A 1 181 ? -12.631 -11.982 -49.188 1.00 33.75 181 ASP A C 1
ATOM 1450 O O . ASP A 1 181 ? -11.927 -12.412 -48.272 1.00 33.75 181 ASP A O 1
ATOM 1454 N N . THR A 1 182 ? -13.948 -11.799 -49.065 1.00 37.31 182 THR A N 1
ATOM 1455 C CA . THR A 1 182 ? -14.856 -12.248 -47.986 1.00 37.31 182 THR A CA 1
ATOM 1456 C C . THR A 1 182 ? -15.323 -13.697 -48.246 1.00 37.31 182 THR A C 1
ATOM 1458 O O . THR A 1 182 ? -15.424 -14.094 -49.406 1.00 37.31 182 THR A O 1
ATOM 1461 N N . PRO A 1 183 ? -15.693 -14.489 -47.219 1.00 48.16 183 PRO A N 1
ATOM 1462 C CA . PRO A 1 183 ? -17.123 -14.832 -47.023 1.00 48.16 183 PRO A CA 1
ATOM 1463 C C . PRO A 1 183 ? -17.491 -14.858 -45.517 1.00 48.16 183 PRO A C 1
ATOM 1465 O O . PRO A 1 183 ? -16.695 -15.271 -44.687 1.00 48.16 183 PRO A O 1
ATOM 1468 N N . THR A 1 184 ? -18.568 -14.228 -45.032 1.00 36.59 184 THR A N 1
ATOM 1469 C CA . THR A 1 184 ? -20.017 -14.537 -45.133 1.00 36.59 184 THR A CA 1
ATOM 1470 C C . THR A 1 184 ? -20.426 -15.939 -44.659 1.00 36.59 184 THR A C 1
ATOM 1472 O O . THR A 1 184 ? -20.098 -16.933 -45.295 1.00 36.59 184 THR A O 1
ATOM 1475 N N . GLY A 1 185 ? -21.240 -15.962 -43.594 1.00 27.69 185 GLY A N 1
ATOM 1476 C CA . GLY A 1 185 ? -21.993 -17.104 -43.048 1.00 27.69 185 GLY A CA 1
ATOM 1477 C C . GLY A 1 185 ? -21.957 -17.052 -41.516 1.00 27.69 185 GLY A C 1
ATOM 1478 O O . GLY A 1 185 ? -20.946 -17.410 -40.931 1.00 27.69 185 GLY A O 1
ATOM 1479 N N . GLY A 1 186 ? -22.917 -16.433 -40.817 1.00 30.25 186 GLY A N 1
ATOM 1480 C CA . GLY A 1 186 ? -24.298 -16.917 -40.665 1.00 30.25 186 GLY A CA 1
ATOM 1481 C C . GLY A 1 186 ? -24.277 -18.003 -39.584 1.00 30.25 186 GLY A C 1
ATOM 1482 O O . GLY A 1 186 ? -23.823 -19.101 -39.856 1.00 30.25 186 GLY A O 1
ATOM 1483 N N . GLY A 1 187 ? -24.535 -17.710 -38.313 1.00 30.97 187 GLY A N 1
ATOM 1484 C CA . GLY A 1 187 ? -25.860 -17.447 -37.757 1.00 30.97 187 GLY A CA 1
ATOM 1485 C C . GLY A 1 187 ? -26.148 -18.550 -36.730 1.00 30.97 187 GLY A C 1
ATOM 1486 O O . GLY A 1 187 ? -25.912 -19.715 -37.031 1.00 30.97 187 GLY A O 1
ATOM 1487 N N . ASN A 1 188 ? -26.546 -18.176 -35.513 1.00 31.83 188 ASN A N 1
ATOM 1488 C CA . ASN A 1 188 ? -27.620 -18.808 -34.738 1.00 31.83 188 ASN A CA 1
ATOM 1489 C C . ASN A 1 188 ? -27.721 -18.152 -33.356 1.00 31.83 188 ASN A C 1
ATOM 1491 O O . ASN A 1 188 ? -26.829 -18.266 -32.518 1.00 31.83 188 ASN A O 1
ATOM 1495 N N . SER A 1 189 ? -28.846 -17.465 -33.171 1.00 38.53 189 SER A N 1
ATOM 1496 C CA . SER A 1 189 ? -29.481 -17.191 -31.889 1.00 38.53 189 SER A CA 1
ATOM 1497 C C . SER A 1 189 ? -29.806 -18.496 -31.172 1.00 38.53 189 SER A C 1
ATOM 1499 O O . SER A 1 189 ? -30.310 -19.414 -31.816 1.00 38.53 189 SER A O 1
ATOM 1501 N N . VAL A 1 190 ? -29.627 -18.527 -29.854 1.00 39.62 190 VAL A N 1
ATOM 1502 C CA . VAL A 1 190 ? -30.527 -19.240 -28.943 1.00 39.62 190 VAL A CA 1
ATOM 1503 C C . VAL A 1 190 ? -30.694 -18.347 -27.717 1.00 39.62 190 VAL A C 1
ATOM 1505 O O . VAL A 1 190 ? -29.721 -17.948 -27.079 1.00 39.62 190 VAL A O 1
ATOM 1508 N N . GLU A 1 191 ? -31.943 -17.952 -27.514 1.00 41.75 191 GLU A N 1
ATOM 1509 C CA . GLU A 1 191 ? -32.501 -17.379 -26.298 1.00 41.75 191 GLU A CA 1
ATOM 1510 C C . GLU A 1 191 ? -32.585 -18.500 -25.262 1.00 41.75 191 GLU A C 1
ATOM 1512 O O . GLU A 1 191 ? -33.010 -19.587 -25.629 1.00 41.75 191 GLU A O 1
ATOM 1517 N N . ASP A 1 192 ? -32.224 -18.236 -24.008 1.00 33.41 192 ASP A N 1
ATOM 1518 C CA . ASP A 1 192 ? -32.744 -18.982 -22.859 1.00 33.41 192 ASP A CA 1
ATOM 1519 C C . ASP A 1 192 ? -32.782 -18.024 -21.660 1.00 33.41 192 ASP A C 1
ATOM 1521 O O . ASP A 1 192 ? -31.802 -17.796 -20.948 1.00 33.41 192 ASP A O 1
ATOM 1525 N N . GLU A 1 193 ? -33.943 -17.389 -21.521 1.00 43.03 193 GLU A N 1
ATOM 1526 C CA . GLU A 1 193 ? -34.509 -16.959 -20.249 1.00 43.03 193 GLU A CA 1
ATOM 1527 C C . GLU A 1 193 ? -35.115 -18.207 -19.595 1.00 43.03 193 GLU A C 1
ATOM 1529 O O . GLU A 1 193 ? -36.057 -18.758 -20.153 1.00 43.03 193 GLU A O 1
ATOM 1534 N N . GLU A 1 194 ? -34.642 -18.618 -18.417 1.00 40.78 194 GLU A N 1
ATOM 1535 C CA . GLU A 1 194 ? -35.529 -19.219 -17.416 1.00 40.78 194 GLU A CA 1
ATOM 1536 C C . GLU A 1 194 ? -35.137 -18.790 -15.996 1.00 40.78 194 GLU A C 1
ATOM 1538 O O . GLU A 1 194 ? -34.013 -18.939 -15.512 1.00 40.78 194 GLU A O 1
ATOM 1543 N N . GLU A 1 195 ? -36.151 -18.197 -15.382 1.00 39.34 195 GLU A N 1
ATOM 1544 C CA . GLU A 1 195 ? -36.407 -17.933 -13.979 1.00 39.34 195 GLU A CA 1
ATOM 1545 C C . GLU A 1 195 ? -36.608 -19.250 -13.194 1.00 39.34 195 GLU A C 1
ATOM 1547 O O . GLU A 1 195 ? -36.876 -20.291 -13.784 1.00 39.34 195 GLU A O 1
ATOM 1552 N N . LEU A 1 196 ? -36.596 -19.150 -11.854 1.00 33.50 196 LEU A N 1
ATOM 1553 C CA . LEU A 1 196 ? -36.812 -20.190 -10.823 1.00 33.50 196 LEU A CA 1
ATOM 1554 C C . LEU A 1 196 ? -35.500 -20.888 -10.408 1.00 33.50 196 LEU A C 1
ATOM 1556 O O . LEU A 1 196 ? -34.846 -21.562 -11.183 1.00 33.50 196 LEU A O 1
ATOM 1560 N N . GLY A 1 197 ? -34.981 -20.740 -9.192 1.00 35.72 197 GLY A N 1
ATOM 1561 C CA . GLY A 1 197 ? -35.670 -20.679 -7.914 1.00 35.72 197 GLY A CA 1
ATOM 1562 C C . GLY A 1 197 ? -35.338 -21.963 -7.167 1.00 35.72 197 GLY A C 1
ATOM 1563 O O . GLY A 1 197 ? -36.117 -22.898 -7.233 1.00 35.72 197 GLY A O 1
ATOM 1564 N N . GLU A 1 198 ? -34.204 -22.024 -6.464 1.00 32.75 198 GLU A N 1
ATOM 1565 C CA . GLU A 1 198 ? -33.940 -23.138 -5.550 1.00 32.75 198 GLU A CA 1
ATOM 1566 C C . GLU A 1 198 ? -33.029 -22.721 -4.391 1.00 32.75 198 GLU A C 1
ATOM 1568 O O . GLU A 1 198 ? -31.937 -22.172 -4.541 1.00 32.75 198 GLU A O 1
ATOM 1573 N N . SER A 1 199 ? -33.574 -22.928 -3.199 1.00 32.56 199 SER A N 1
ATOM 1574 C CA . SER A 1 199 ? -33.006 -22.630 -1.899 1.00 32.56 199 SER A CA 1
ATOM 1575 C C . SER A 1 199 ? -31.770 -23.485 -1.619 1.00 32.56 199 SER A C 1
ATOM 1577 O O . SER A 1 199 ? -31.866 -24.706 -1.542 1.00 32.56 199 SER A O 1
ATOM 1579 N N . LEU A 1 200 ? -30.629 -22.851 -1.340 1.00 32.44 200 LEU A N 1
ATOM 1580 C CA . LEU A 1 200 ? -29.495 -23.521 -0.702 1.00 32.44 200 LEU A CA 1
ATOM 1581 C C . LEU A 1 200 ? -29.663 -23.476 0.820 1.00 32.44 200 LEU A C 1
ATOM 1583 O O . LEU A 1 200 ? -29.097 -22.639 1.518 1.00 32.44 200 LEU A O 1
ATOM 1587 N N . ASN A 1 201 ? -30.478 -24.406 1.313 1.00 37.66 201 ASN A N 1
ATOM 1588 C CA . ASN A 1 201 ? -30.321 -24.981 2.644 1.00 37.66 201 ASN A CA 1
ATOM 1589 C C . ASN A 1 201 ? -29.242 -26.063 2.550 1.00 37.66 201 ASN A C 1
ATOM 1591 O O . ASN A 1 201 ? -29.385 -26.927 1.695 1.00 37.66 201 ASN A O 1
ATOM 1595 N N . ILE A 1 202 ? -28.209 -26.006 3.398 1.00 31.70 202 ILE A N 1
ATOM 1596 C CA . ILE A 1 202 ? -27.253 -27.069 3.800 1.00 31.70 202 ILE A CA 1
ATOM 1597 C C . ILE A 1 202 ? -26.084 -26.313 4.460 1.00 31.70 202 ILE A C 1
ATOM 1599 O O . ILE A 1 202 ? -25.529 -25.403 3.862 1.00 31.70 202 ILE A O 1
ATOM 1603 N N . SER A 1 203 ? -25.619 -26.592 5.669 1.00 35.72 203 SER A N 1
ATOM 1604 C CA . SER A 1 203 ? -25.945 -27.630 6.637 1.00 35.72 203 SER A CA 1
ATOM 1605 C C . SER A 1 203 ? -25.235 -27.216 7.927 1.00 35.72 203 SER A C 1
ATOM 1607 O O . SER A 1 203 ? -24.007 -27.251 7.988 1.00 35.72 203 SER A O 1
ATOM 1609 N N . GLU A 1 204 ? -25.984 -26.795 8.946 1.00 40.38 204 GLU A N 1
ATOM 1610 C CA . GLU A 1 204 ? -25.468 -26.734 10.314 1.00 40.38 204 GLU A CA 1
ATOM 1611 C C . GLU A 1 204 ? -25.378 -28.168 10.841 1.00 40.38 204 GLU A C 1
ATOM 1613 O O . GLU A 1 204 ? -26.357 -28.753 11.303 1.00 40.38 204 GLU A O 1
ATOM 1618 N N . ASP A 1 205 ? -24.182 -28.740 10.741 1.00 39.22 205 ASP A N 1
ATOM 1619 C CA . ASP A 1 205 ? -23.794 -29.967 11.428 1.00 39.22 205 ASP A CA 1
ATOM 1620 C C . ASP A 1 205 ? -23.655 -29.672 12.932 1.00 39.22 205 ASP A C 1
ATOM 1622 O O . ASP A 1 205 ? -22.574 -29.420 13.465 1.00 39.22 205 ASP A O 1
ATOM 1626 N N . ARG A 1 206 ? -24.798 -29.608 13.623 1.00 36.69 206 ARG A N 1
ATOM 1627 C CA . ARG A 1 206 ? -24.866 -29.695 15.083 1.00 36.69 206 ARG A CA 1
ATOM 1628 C C . ARG A 1 206 ? -24.969 -31.167 15.453 1.00 36.69 206 ARG A C 1
ATOM 1630 O O . ARG A 1 206 ? -26.055 -31.745 15.474 1.00 36.69 206 ARG A O 1
ATOM 1637 N N . GLY A 1 207 ? -23.822 -31.752 15.783 1.00 36.88 207 GLY A N 1
ATOM 1638 C CA . GLY A 1 207 ? -23.766 -33.030 16.478 1.00 36.88 207 GLY A CA 1
ATOM 1639 C C . GLY A 1 207 ? -24.597 -33.000 17.774 1.00 36.88 207 GLY A C 1
ATOM 1640 O O . GLY A 1 207 ? -24.724 -31.946 18.411 1.00 36.88 207 GLY A O 1
ATOM 1641 N N . PRO A 1 208 ? -25.179 -34.140 18.181 1.00 41.19 208 PRO A N 1
ATOM 1642 C CA . PRO A 1 208 ? -25.998 -34.228 19.375 1.00 41.19 208 PRO A CA 1
ATOM 1643 C C . PRO A 1 208 ? -25.080 -34.165 20.596 1.00 41.19 208 PRO A C 1
ATOM 1645 O O . PRO A 1 208 ? -24.485 -35.162 21.002 1.00 41.19 208 PRO A O 1
ATOM 1648 N N . ILE A 1 209 ? -24.947 -32.982 21.190 1.00 36.25 209 ILE A N 1
ATOM 1649 C CA . ILE A 1 209 ? -24.436 -32.887 22.553 1.00 36.25 209 ILE A CA 1
ATOM 1650 C C . ILE A 1 209 ? -25.559 -33.408 23.444 1.00 36.25 209 ILE A C 1
ATOM 1652 O O . ILE A 1 209 ? -26.575 -32.741 23.637 1.00 36.25 209 ILE A O 1
ATOM 1656 N N . LEU A 1 210 ? -25.366 -34.642 23.913 1.00 39.81 210 LEU A N 1
ATOM 1657 C CA . LEU A 1 210 ? -26.003 -35.219 25.089 1.00 39.81 210 LEU A CA 1
ATOM 1658 C C . LEU A 1 210 ? -25.934 -34.185 26.214 1.00 39.81 210 LEU A C 1
ATOM 1660 O O . LEU A 1 210 ? -24.911 -34.015 26.872 1.00 39.81 210 LEU A O 1
ATOM 1664 N N . VAL A 1 211 ? -27.022 -33.442 26.378 1.00 39.44 211 VAL A N 1
ATOM 1665 C CA . VAL A 1 211 ? -27.304 -32.743 27.620 1.00 39.44 211 VAL A CA 1
ATOM 1666 C C . VAL A 1 211 ? -27.781 -33.845 28.547 1.00 39.44 211 VAL A C 1
ATOM 1668 O O . VAL A 1 211 ? -28.912 -34.312 28.416 1.00 39.44 211 VAL A O 1
ATOM 1671 N N . ASP A 1 212 ? -26.884 -34.322 29.407 1.00 35.91 212 ASP A N 1
ATOM 1672 C CA . ASP A 1 212 ? -27.275 -35.090 30.578 1.00 35.91 212 ASP A CA 1
ATOM 1673 C C . ASP A 1 212 ? -28.295 -34.245 31.346 1.00 35.91 212 ASP A C 1
ATOM 1675 O O . ASP A 1 212 ? -27.988 -33.203 31.930 1.00 35.91 212 ASP A O 1
ATOM 1679 N N . ASP A 1 213 ? -29.545 -34.682 31.239 1.00 39.47 213 ASP A N 1
ATOM 1680 C CA . ASP A 1 213 ? -30.707 -34.202 31.964 1.00 39.47 213 ASP A CA 1
ATOM 1681 C C . ASP A 1 213 ? -30.534 -34.619 33.431 1.00 39.47 213 ASP A C 1
ATOM 1683 O O . ASP A 1 213 ? -31.219 -35.502 33.944 1.00 39.47 213 ASP A O 1
ATOM 1687 N N . GLU A 1 214 ? -29.587 -33.990 34.136 1.00 42.75 214 GLU A N 1
ATOM 1688 C CA . GLU A 1 214 ? -29.662 -33.891 35.590 1.00 42.75 214 GLU A CA 1
ATOM 1689 C C . GLU A 1 214 ? -30.734 -32.858 35.929 1.00 42.75 214 GLU A C 1
ATOM 1691 O O . GLU A 1 214 ? -30.493 -31.740 36.393 1.00 42.75 214 GLU A O 1
ATOM 1696 N N . ARG A 1 215 ? -31.976 -33.298 35.722 1.00 39.56 215 ARG A N 1
ATOM 1697 C CA . ARG A 1 215 ? -33.175 -32.843 36.412 1.00 39.56 215 ARG A CA 1
ATOM 1698 C C . ARG A 1 215 ? -32.999 -33.143 37.903 1.00 39.56 215 ARG A C 1
ATOM 1700 O O . ARG A 1 215 ? -33.677 -33.991 38.476 1.00 39.56 215 ARG A O 1
ATOM 1707 N N . SER A 1 216 ? -32.072 -32.442 38.554 1.00 47.09 216 SER A N 1
ATOM 1708 C CA . SER A 1 216 ? -31.999 -32.377 40.007 1.00 47.09 216 SER A CA 1
ATOM 1709 C C . SER A 1 216 ? -33.179 -31.537 40.476 1.00 47.09 216 SER A C 1
ATOM 1711 O O . SER A 1 216 ? -33.127 -30.314 40.566 1.00 47.09 216 SER A O 1
ATOM 1713 N N . SER A 1 217 ? -34.299 -32.244 40.609 1.00 45.44 217 SER A N 1
ATOM 1714 C CA . SER A 1 217 ? -35.431 -32.028 41.497 1.00 45.44 217 SER A CA 1
ATOM 1715 C C . SER A 1 217 ? -35.334 -30.781 42.386 1.00 45.44 217 SER A C 1
ATOM 1717 O O . SER A 1 217 ? -35.152 -30.877 43.596 1.00 45.44 217 SER A O 1
ATOM 1719 N N . PHE A 1 218 ? -35.549 -29.596 41.812 1.00 34.97 218 PHE A N 1
ATOM 1720 C CA . PHE A 1 218 ? -35.872 -28.385 42.570 1.00 34.97 218 PHE A CA 1
ATOM 1721 C C . PHE A 1 218 ? -37.391 -28.324 42.819 1.00 34.97 218 PHE A C 1
ATOM 1723 O O . PHE A 1 218 ? -38.054 -27.309 42.618 1.00 34.97 218 PHE A O 1
ATOM 1730 N N . GLU A 1 219 ? -37.973 -29.450 43.239 1.00 41.84 219 GLU A N 1
ATOM 1731 C CA . GLU A 1 219 ? -39.279 -29.498 43.895 1.00 41.84 219 GLU A CA 1
ATOM 1732 C C . GLU A 1 219 ? -39.060 -29.208 45.383 1.00 41.84 219 GLU A C 1
ATOM 1734 O O . GLU A 1 219 ? -38.968 -30.115 46.202 1.00 41.84 219 GLU A O 1
ATOM 1739 N N . GLY A 1 220 ? -38.901 -27.933 45.743 1.00 41.12 220 GLY A N 1
ATOM 1740 C CA . GLY A 1 220 ? -38.627 -27.566 47.139 1.00 41.12 220 GLY A CA 1
ATOM 1741 C C . GLY A 1 220 ? -39.255 -26.272 47.631 1.00 41.12 220 GLY A C 1
ATOM 1742 O O . GLY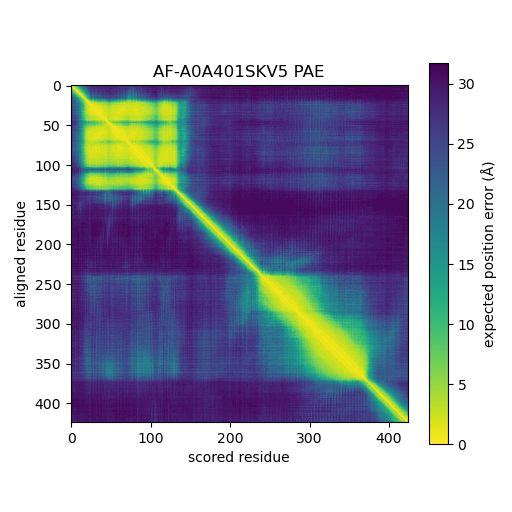 A 1 220 ? -39.173 -25.984 48.818 1.00 41.12 220 GLY A O 1
ATOM 1743 N N . TRP A 1 221 ? -39.903 -25.494 46.762 1.00 41.69 221 TRP A N 1
ATOM 1744 C CA . TRP A 1 221 ? -40.499 -24.214 47.147 1.00 41.69 221 TRP A CA 1
ATOM 1745 C C . TRP A 1 221 ? -41.919 -24.106 46.596 1.00 41.69 221 TRP A C 1
ATOM 1747 O O . TRP A 1 221 ? -42.216 -23.287 45.731 1.00 41.69 221 TRP A O 1
ATOM 1757 N N . ARG A 1 222 ? -42.829 -24.953 47.095 1.00 42.34 222 ARG A N 1
ATOM 1758 C CA . ARG A 1 222 ? -44.240 -24.552 47.151 1.00 42.34 222 ARG A CA 1
ATOM 1759 C C . ARG A 1 222 ? -44.392 -23.684 48.399 1.00 42.34 222 ARG A C 1
ATOM 1761 O O . ARG A 1 222 ? -44.201 -24.208 49.495 1.00 42.34 222 ARG A O 1
ATOM 1768 N N . PRO A 1 223 ? -44.762 -22.399 48.284 1.00 44.44 223 PRO A N 1
ATOM 1769 C CA . PRO A 1 223 ? -45.309 -21.686 49.424 1.00 44.44 223 PRO A CA 1
ATOM 1770 C C . PRO A 1 223 ? -46.517 -22.499 49.885 1.00 44.44 223 PRO A C 1
ATOM 1772 O O . PRO A 1 223 ? -47.406 -22.779 49.075 1.00 44.44 223 PRO A O 1
ATOM 1775 N N . HIS A 1 224 ? -46.533 -22.930 51.145 1.00 49.09 224 HIS A N 1
ATOM 1776 C CA . HIS A 1 224 ? -47.730 -23.471 51.774 1.00 49.09 224 HIS A CA 1
ATOM 1777 C C . HIS A 1 224 ? -48.780 -22.355 51.778 1.00 49.09 224 HIS A C 1
ATOM 1779 O O . HIS A 1 224 ? -48.881 -21.572 52.718 1.00 49.09 224 HIS A O 1
ATOM 1785 N N . MET A 1 225 ? -49.515 -22.234 50.672 1.00 44.03 225 MET A N 1
ATOM 1786 C CA . MET A 1 225 ? -50.711 -21.420 50.591 1.00 44.03 225 MET A CA 1
ATOM 1787 C C . MET A 1 225 ? -51.679 -22.013 51.602 1.00 44.03 225 MET A C 1
ATOM 1789 O O . MET A 1 225 ? -52.116 -23.156 51.469 1.00 44.03 225 MET A O 1
ATOM 1793 N N . LEU A 1 226 ? -51.881 -21.226 52.654 1.00 51.69 226 LEU A N 1
ATOM 1794 C CA . LEU A 1 226 ? -52.879 -21.349 53.701 1.00 51.69 226 LEU A CA 1
ATOM 1795 C C . LEU A 1 226 ? -54.070 -22.201 53.250 1.00 51.69 226 LEU A C 1
ATOM 1797 O O . LEU A 1 226 ? -54.763 -21.874 52.285 1.00 51.69 226 LEU A O 1
ATOM 1801 N N . GLY A 1 227 ? -54.278 -23.307 53.966 1.00 47.12 227 GLY A N 1
ATOM 1802 C CA . GLY A 1 227 ? -55.491 -24.105 53.861 1.00 47.12 227 GLY A CA 1
ATOM 1803 C C . GLY A 1 227 ? -56.744 -23.263 54.140 1.00 47.12 227 GLY A C 1
ATOM 1804 O O . GLY A 1 227 ? -56.643 -22.155 54.676 1.00 47.12 227 GLY A O 1
ATOM 1805 N N . PRO A 1 228 ? -57.924 -23.774 53.755 1.00 53.50 228 PRO A N 1
ATOM 1806 C CA . PRO A 1 228 ? -59.171 -23.022 53.796 1.00 53.50 228 PRO A CA 1
ATOM 1807 C C . PRO A 1 228 ? -59.448 -22.485 55.209 1.00 53.50 228 PRO A C 1
ATOM 1809 O O . PRO A 1 228 ? -59.138 -23.178 56.184 1.00 53.50 228 PRO A O 1
ATOM 1812 N N . PRO A 1 229 ? -60.029 -21.275 55.333 1.00 46.84 229 PRO A N 1
ATOM 1813 C CA . PRO A 1 229 ? -60.355 -20.706 56.627 1.00 46.84 229 PRO A CA 1
ATOM 1814 C C . PRO A 1 229 ? -61.388 -21.607 57.293 1.00 46.84 229 PRO A C 1
ATOM 1816 O O . PRO A 1 229 ? -62.540 -21.677 56.871 1.00 46.84 229 PRO A O 1
ATOM 1819 N N . ILE A 1 230 ? -60.948 -22.330 58.320 1.00 52.59 230 ILE A N 1
ATOM 1820 C CA . ILE A 1 230 ? -61.847 -22.950 59.281 1.00 52.59 230 ILE A CA 1
ATOM 1821 C C . ILE A 1 230 ? -62.577 -21.784 59.941 1.00 52.59 230 ILE A C 1
ATOM 1823 O O . ILE A 1 230 ? -61.944 -20.952 60.593 1.00 52.59 230 ILE A O 1
ATOM 1827 N N . GLU A 1 231 ? -63.884 -21.704 59.693 1.00 51.25 231 GLU A N 1
ATOM 1828 C CA . GLU A 1 231 ? -64.820 -20.840 60.404 1.00 51.25 231 GLU A CA 1
ATOM 1829 C C . GLU A 1 231 ? -64.597 -21.023 61.909 1.00 51.25 231 GLU A C 1
ATOM 1831 O O . GLU A 1 231 ? -64.995 -22.025 62.501 1.00 51.25 231 GLU A O 1
ATOM 1836 N N . ALA A 1 232 ? -63.882 -20.081 62.516 1.00 51.50 232 ALA A N 1
ATOM 1837 C CA . ALA A 1 232 ? -63.686 -20.016 63.949 1.00 51.50 232 ALA A CA 1
ATOM 1838 C C . ALA A 1 232 ? -64.506 -18.839 64.468 1.00 51.50 232 ALA A C 1
ATOM 1840 O O . ALA A 1 232 ? -64.255 -17.689 64.105 1.00 51.50 232 ALA A O 1
ATOM 1841 N N . ASP A 1 233 ? -65.498 -19.196 65.281 1.00 50.16 233 ASP A N 1
ATOM 1842 C CA . ASP A 1 233 ? -66.270 -18.372 66.205 1.00 50.16 233 ASP A CA 1
ATOM 1843 C C . ASP A 1 233 ? -65.647 -16.996 66.487 1.00 50.16 233 ASP A C 1
ATOM 1845 O O . ASP A 1 233 ? -64.580 -16.854 67.100 1.00 50.16 233 ASP A O 1
ATOM 1849 N N . ALA A 1 234 ? -66.356 -15.965 66.039 1.00 51.66 234 ALA A N 1
ATOM 1850 C CA . ALA A 1 234 ? -66.022 -14.567 66.239 1.00 51.66 234 ALA A CA 1
ATOM 1851 C C . ALA A 1 234 ? -66.350 -14.131 67.677 1.00 51.66 234 ALA A C 1
ATOM 1853 O O . ALA A 1 234 ? -67.265 -13.352 67.886 1.00 51.66 234 ALA A O 1
ATOM 1854 N N . ASP A 1 235 ? -65.612 -14.646 68.661 1.00 56.72 235 ASP A N 1
ATOM 1855 C CA . ASP A 1 235 ? -65.566 -14.089 70.025 1.00 56.72 235 ASP A CA 1
ATOM 1856 C C . ASP A 1 235 ? -64.239 -14.434 70.733 1.00 56.72 235 ASP A C 1
ATOM 1858 O O . ASP A 1 235 ? -64.152 -14.654 71.942 1.00 56.72 235 ASP A O 1
ATOM 1862 N N . THR A 1 236 ? -63.144 -14.493 69.963 1.00 59.81 236 THR A N 1
ATOM 1863 C CA . THR A 1 236 ? -61.809 -14.675 70.545 1.00 59.81 236 THR A CA 1
ATOM 1864 C C . THR A 1 236 ? -61.266 -13.320 70.991 1.00 59.81 236 THR A C 1
ATOM 1866 O O . THR A 1 236 ? -60.794 -12.525 70.183 1.00 59.81 236 THR A O 1
ATOM 1869 N N . ASP A 1 237 ? -61.355 -13.075 72.294 1.00 59.28 237 ASP A N 1
ATOM 1870 C CA . ASP A 1 237 ? -60.855 -11.909 73.019 1.00 59.28 237 ASP A CA 1
ATOM 1871 C C . ASP A 1 237 ? -59.425 -11.508 72.577 1.00 59.28 237 ASP A C 1
ATOM 1873 O O . ASP A 1 237 ? -58.416 -12.078 73.008 1.00 59.28 237 ASP A O 1
ATOM 1877 N N . LEU A 1 238 ? -59.338 -10.511 71.684 1.00 62.19 238 LEU A N 1
ATOM 1878 C CA . LEU A 1 238 ? -58.098 -9.989 71.079 1.00 62.19 238 LEU A CA 1
ATOM 1879 C C . LEU A 1 238 ? -57.150 -9.338 72.107 1.00 62.19 238 LEU A C 1
ATOM 1881 O O . LEU A 1 238 ? -56.027 -8.954 71.782 1.00 62.19 238 LEU A O 1
ATOM 1885 N N . SER A 1 239 ? -57.589 -9.220 73.360 1.00 65.50 239 SER A N 1
ATOM 1886 C CA . SER A 1 239 ? -56.817 -8.690 74.486 1.00 65.50 239 SER A CA 1
ATOM 1887 C C . SER A 1 239 ? -56.145 -9.790 75.330 1.00 65.50 239 SER A C 1
ATOM 1889 O O . SER A 1 239 ? -55.299 -9.505 76.186 1.00 65.50 239 SER A O 1
ATOM 1891 N N . GLY A 1 240 ? -56.476 -11.063 75.081 1.00 72.56 240 GLY A N 1
ATOM 1892 C CA . GLY A 1 240 ? -56.060 -12.191 75.908 1.00 72.56 240 GLY A CA 1
ATOM 1893 C C . GLY A 1 240 ? -54.544 -12.483 75.883 1.00 72.56 240 GLY A C 1
ATOM 1894 O O . GLY A 1 240 ? -53.895 -12.365 74.838 1.00 72.56 240 GLY A O 1
ATOM 1895 N N . PRO A 1 241 ? -53.950 -12.964 76.996 1.00 76.56 241 PRO A N 1
ATOM 1896 C CA . PRO A 1 241 ? -52.527 -13.331 77.071 1.00 76.56 241 PRO A CA 1
ATOM 1897 C C . PRO A 1 241 ? -52.078 -14.357 76.015 1.00 76.56 241 PRO A C 1
ATOM 1899 O O . PRO A 1 241 ? -50.915 -14.369 75.616 1.00 76.56 241 PRO A O 1
ATOM 1902 N N . ALA A 1 242 ? -52.994 -15.212 75.550 1.00 74.56 242 ALA A N 1
ATOM 1903 C CA . ALA A 1 242 ? -52.725 -16.216 74.522 1.00 74.56 242 ALA A CA 1
ATOM 1904 C C . ALA A 1 242 ? -52.518 -15.603 73.126 1.00 74.56 242 ALA A C 1
ATOM 1906 O O . ALA A 1 242 ? -51.659 -16.073 72.383 1.00 74.56 242 ALA A O 1
ATOM 1907 N N . PHE A 1 243 ? -53.252 -14.536 72.785 1.00 76.75 243 PHE A N 1
ATOM 1908 C CA . PHE A 1 243 ? -53.084 -13.825 71.515 1.00 76.75 243 PHE A CA 1
ATOM 1909 C C . PHE A 1 243 ? -51.728 -13.115 71.462 1.00 76.75 243 PHE A C 1
ATOM 1911 O O . PHE A 1 243 ? -50.987 -13.270 70.496 1.00 76.75 243 PHE A O 1
ATOM 1918 N N . LYS A 1 244 ? -51.343 -12.431 72.549 1.00 81.75 244 LYS A N 1
ATOM 1919 C CA . LYS A 1 244 ? -50.024 -11.783 72.662 1.00 81.75 244 LYS A CA 1
ATOM 1920 C C . LYS A 1 244 ? -48.869 -12.779 72.545 1.00 81.75 244 LYS A C 1
ATOM 1922 O O . LYS A 1 244 ? -47.869 -12.469 71.912 1.00 81.75 244 LYS A O 1
ATOM 1927 N N . ARG A 1 245 ? -49.015 -13.984 73.113 1.00 82.94 245 ARG A N 1
ATOM 1928 C CA . ARG A 1 245 ? -48.010 -15.048 72.983 1.00 82.94 245 ARG A CA 1
ATOM 1929 C C . ARG A 1 245 ? -47.861 -15.515 71.533 1.00 82.94 245 ARG A C 1
ATOM 1931 O O . ARG A 1 245 ? -46.741 -15.557 71.045 1.00 82.94 245 ARG A O 1
ATOM 1938 N N . ARG A 1 246 ? -48.972 -15.771 70.832 1.00 82.81 246 ARG A N 1
ATOM 1939 C CA . ARG A 1 246 ? -48.944 -16.139 69.403 1.00 82.81 246 ARG A CA 1
ATOM 1940 C C . ARG A 1 246 ? -48.360 -15.033 68.527 1.00 82.81 246 ARG A C 1
ATOM 1942 O O . ARG A 1 246 ? -47.669 -15.335 67.564 1.00 82.81 246 ARG A O 1
ATOM 1949 N N . LEU A 1 247 ? -48.628 -13.767 68.854 1.00 85.00 247 LEU A N 1
ATOM 1950 C CA . LEU A 1 247 ? -48.077 -12.631 68.117 1.00 85.00 247 LEU A CA 1
ATOM 1951 C C . LEU A 1 247 ? -46.552 -12.562 68.257 1.00 85.00 247 LEU A C 1
ATOM 1953 O O . LEU A 1 247 ? -45.869 -12.439 67.250 1.00 85.00 247 LEU A O 1
ATOM 1957 N N . LEU A 1 248 ? -46.029 -12.719 69.477 1.00 84.62 248 LEU A N 1
ATOM 1958 C CA . LEU A 1 248 ? -44.584 -12.755 69.728 1.00 84.62 248 LEU A CA 1
ATOM 1959 C C . LEU A 1 248 ? -43.912 -13.977 69.088 1.00 84.62 248 LEU A C 1
ATOM 1961 O O . LEU A 1 248 ? -42.825 -13.858 68.537 1.00 84.62 248 LEU A O 1
ATOM 1965 N N . GLU A 1 249 ? -44.556 -15.145 69.127 1.00 86.38 249 GLU A N 1
ATOM 1966 C CA . GLU A 1 249 ? -44.064 -16.355 68.452 1.00 86.38 249 GLU A CA 1
ATOM 1967 C C . GLU A 1 249 ? -44.022 -16.174 66.928 1.00 86.38 249 GLU A C 1
ATOM 1969 O O . GLU A 1 249 ? -43.059 -16.586 66.282 1.00 86.38 249 GLU A O 1
ATOM 1974 N N . HIS A 1 250 ? -45.036 -15.526 66.348 1.00 88.81 250 HIS A N 1
ATOM 1975 C CA . HIS A 1 250 ? -45.068 -15.212 64.923 1.00 88.81 250 HIS A CA 1
ATOM 1976 C C . HIS A 1 250 ? -44.008 -14.171 64.545 1.00 88.81 250 HIS A C 1
ATOM 1978 O O . HIS A 1 250 ? -43.309 -14.355 63.556 1.00 88.81 250 HIS A O 1
ATOM 1984 N N . GLU A 1 251 ? -43.854 -13.103 65.330 1.00 84.56 251 GLU A N 1
ATOM 1985 C CA . GLU A 1 251 ? -42.824 -12.076 65.123 1.00 84.56 251 GLU A CA 1
ATOM 1986 C C . GLU A 1 251 ? -41.419 -12.693 65.178 1.00 84.56 251 GLU A C 1
ATOM 1988 O O . GLU A 1 251 ? -40.630 -12.520 64.251 1.00 84.56 251 GLU A O 1
ATOM 1993 N N . PHE A 1 252 ? -41.162 -13.548 66.172 1.00 90.31 252 PHE A N 1
ATOM 1994 C CA . PHE A 1 252 ? -39.919 -14.310 66.280 1.00 90.31 252 PHE A CA 1
ATOM 1995 C C . PHE A 1 252 ? -39.705 -15.273 65.098 1.00 90.31 252 PHE A C 1
ATOM 1997 O O . PHE A 1 252 ? -38.605 -15.358 64.553 1.00 90.31 252 PHE A O 1
ATOM 2004 N N . SER A 1 253 ? -40.753 -15.977 64.651 1.00 90.69 253 SER A N 1
ATOM 2005 C CA . SER A 1 253 ? -40.673 -16.871 63.487 1.00 90.69 253 SER A CA 1
ATOM 2006 C C . SER A 1 253 ? -40.389 -16.112 62.189 1.00 90.69 253 SER A C 1
ATOM 2008 O O . SER A 1 253 ? -39.675 -16.628 61.326 1.00 90.69 253 SER A O 1
ATOM 2010 N N . VAL A 1 254 ? -40.944 -14.909 62.028 1.00 90.25 254 VAL A N 1
ATOM 2011 C CA . VAL A 1 254 ? -40.694 -14.054 60.863 1.00 90.25 254 VAL A CA 1
ATOM 2012 C C . VAL A 1 254 ? -39.260 -13.539 60.886 1.00 90.25 254 VAL A C 1
ATOM 2014 O O . VAL A 1 254 ? -38.588 -13.626 59.862 1.00 90.25 254 VAL A O 1
ATOM 2017 N N . GLU A 1 255 ? -38.755 -13.077 62.032 1.00 90.69 255 GLU A N 1
ATOM 2018 C CA . GLU A 1 255 ? -37.356 -12.650 62.159 1.00 90.69 255 GLU A CA 1
ATOM 2019 C C . GLU A 1 255 ? -36.380 -13.793 61.865 1.00 90.69 255 GLU A C 1
ATOM 2021 O O . GLU A 1 255 ? -35.420 -13.611 61.114 1.00 90.69 255 GLU A O 1
ATOM 2026 N N . GLN A 1 256 ? -36.656 -14.997 62.372 1.00 91.94 256 GLN A N 1
ATOM 2027 C CA . GLN A 1 256 ? -35.836 -16.174 62.095 1.00 91.94 256 GLN A CA 1
ATOM 2028 C C . GLN A 1 256 ? -35.874 -16.564 60.609 1.00 91.94 256 GLN A C 1
ATOM 2030 O O . GLN A 1 256 ? -34.838 -16.896 60.028 1.00 91.94 256 GLN A O 1
ATOM 2035 N N . SER A 1 257 ? -37.044 -16.474 59.966 1.00 92.38 257 SER A N 1
ATOM 2036 C CA . SER A 1 257 ? -37.172 -16.687 58.521 1.00 92.38 257 SER A CA 1
ATOM 2037 C C . SER A 1 257 ? -36.408 -15.630 57.724 1.00 92.38 257 SER A C 1
ATOM 2039 O O . SER A 1 257 ? -35.765 -15.970 56.734 1.00 92.38 257 SER A O 1
ATOM 2041 N N . LEU A 1 258 ? -36.461 -14.360 58.133 1.00 93.56 258 LEU A N 1
ATOM 2042 C CA . LEU A 1 258 ? -35.774 -13.269 57.445 1.00 93.56 258 LEU A CA 1
ATOM 2043 C C . LEU A 1 258 ? -34.253 -13.418 57.563 1.00 93.56 258 LEU A C 1
ATOM 2045 O O . LEU A 1 258 ? -33.543 -13.260 56.572 1.00 93.56 258 LEU A O 1
ATOM 2049 N N . ALA A 1 259 ? -33.765 -13.799 58.747 1.00 91.62 259 ALA A N 1
ATOM 2050 C CA . ALA A 1 259 ? -32.359 -14.110 58.976 1.00 91.62 259 ALA A CA 1
ATOM 2051 C C . ALA A 1 259 ? -31.896 -15.294 58.110 1.00 91.62 259 ALA A C 1
ATOM 2053 O O . ALA A 1 259 ? -30.853 -15.207 57.469 1.00 91.62 259 ALA A O 1
ATOM 2054 N N . SER A 1 260 ? -32.698 -16.361 58.009 1.00 93.25 260 SER A N 1
ATOM 2055 C CA . SER A 1 260 ? -32.391 -17.506 57.139 1.00 93.25 260 SER A CA 1
ATOM 2056 C C . SER A 1 260 ? -32.375 -17.140 55.649 1.00 93.25 260 SER A C 1
ATOM 2058 O O . SER A 1 260 ? -31.572 -17.679 54.886 1.00 93.25 260 SER A O 1
ATOM 2060 N N . ILE A 1 261 ? -33.265 -16.250 55.202 1.00 93.81 261 ILE A N 1
ATOM 2061 C CA . ILE A 1 261 ? -33.265 -15.767 53.814 1.00 93.81 261 ILE A CA 1
ATOM 2062 C C . ILE A 1 261 ? -32.021 -14.909 53.559 1.00 93.81 261 ILE A C 1
ATOM 2064 O O . ILE A 1 261 ? -31.387 -15.050 52.520 1.00 93.81 261 ILE A O 1
ATOM 2068 N N . HIS A 1 262 ? -31.627 -14.062 54.511 1.00 92.62 262 HIS A N 1
ATOM 2069 C CA . HIS A 1 262 ? -30.424 -13.243 54.377 1.00 92.62 262 HIS A CA 1
ATOM 2070 C C . HIS A 1 262 ? -29.169 -14.101 54.201 1.00 92.62 262 HIS A C 1
ATOM 2072 O O . HIS A 1 262 ? -28.436 -13.912 53.234 1.00 92.62 262 HIS A O 1
ATOM 2078 N N . THR A 1 263 ? -28.965 -15.098 55.068 1.00 93.62 263 THR A N 1
ATOM 2079 C CA . THR A 1 263 ? -27.781 -15.966 54.989 1.00 93.62 263 THR A CA 1
ATOM 2080 C C . THR A 1 263 ? -27.755 -16.783 53.699 1.00 93.62 263 THR A C 1
ATOM 2082 O O . THR A 1 263 ? -26.708 -16.920 53.079 1.00 93.62 263 THR A O 1
ATOM 2085 N N . THR A 1 264 ? -28.906 -17.285 53.237 1.00 94.69 264 THR A N 1
ATOM 2086 C CA . THR A 1 264 ? -28.976 -18.034 51.965 1.00 94.69 264 THR A CA 1
ATOM 2087 C C . THR A 1 264 ? -28.698 -17.157 50.743 1.00 94.69 264 THR A C 1
ATOM 2089 O O . THR A 1 264 ? -28.082 -17.625 49.785 1.00 94.69 264 THR A O 1
ATOM 2092 N N . VAL A 1 265 ? -29.107 -15.884 50.763 1.00 94.38 265 VAL A N 1
ATOM 2093 C CA . VAL A 1 265 ? -28.765 -14.917 49.708 1.00 94.38 265 VAL A CA 1
ATOM 2094 C C . VAL A 1 265 ? -27.274 -14.581 49.734 1.00 94.38 265 VAL A C 1
ATOM 2096 O O . VAL A 1 265 ? -26.652 -14.555 48.673 1.00 94.38 265 VAL A O 1
ATOM 2099 N N . GLU A 1 266 ? -26.690 -14.368 50.915 1.00 94.25 266 GLU A N 1
ATOM 2100 C CA . GLU A 1 266 ? -25.248 -14.133 51.065 1.00 94.25 266 GLU A CA 1
ATOM 2101 C C . GLU A 1 266 ? -24.427 -15.319 50.544 1.00 94.25 266 GLU A C 1
ATOM 2103 O O . GLU A 1 266 ? -23.532 -15.127 49.718 1.00 94.25 266 GLU A O 1
ATOM 2108 N N . ASP A 1 267 ? -24.786 -16.548 50.923 1.00 93.75 267 ASP A N 1
ATOM 2109 C CA . ASP A 1 267 ? -24.142 -17.768 50.422 1.00 93.75 267 AS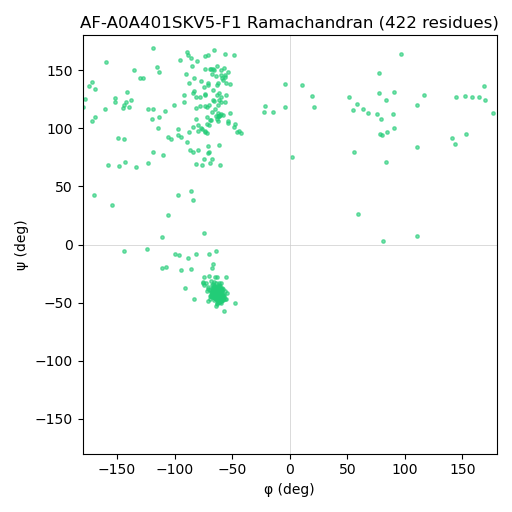P A CA 1
ATOM 2110 C C . ASP A 1 267 ? -24.290 -17.903 48.897 1.00 93.75 267 ASP A C 1
ATOM 2112 O O . ASP A 1 267 ? -23.343 -18.269 48.193 1.00 93.75 267 ASP A O 1
ATOM 2116 N N . GLY A 1 268 ? -25.464 -17.555 48.359 1.00 94.94 268 GLY A N 1
ATOM 2117 C CA . GLY A 1 268 ? -25.714 -17.519 46.919 1.00 94.94 268 GLY A CA 1
ATOM 2118 C C . GLY A 1 268 ? -24.826 -16.509 46.185 1.00 94.94 268 GLY A C 1
ATOM 2119 O O . GLY A 1 268 ? -24.289 -16.824 45.121 1.00 94.94 268 GLY A O 1
ATOM 2120 N N . MET A 1 269 ? -24.622 -15.318 46.755 1.00 94.38 269 MET A N 1
ATOM 2121 C CA . MET A 1 269 ? -23.725 -14.301 46.198 1.00 94.38 269 MET A CA 1
ATOM 2122 C C . MET A 1 269 ? -22.266 -14.756 46.210 1.00 94.38 269 MET A C 1
ATOM 2124 O O . MET A 1 269 ? -21.576 -14.586 45.205 1.00 94.38 269 MET A O 1
ATOM 2128 N N . VAL A 1 270 ? -21.807 -15.378 47.299 1.00 95.06 270 VAL A N 1
ATOM 2129 C CA . VAL A 1 270 ? -20.440 -15.917 47.395 1.00 95.06 270 VAL A CA 1
ATOM 2130 C C . VAL A 1 270 ? -20.222 -17.031 46.368 1.00 95.06 270 VAL A C 1
ATOM 2132 O O . VAL A 1 270 ? -19.201 -17.048 45.679 1.00 95.06 270 VAL A O 1
ATOM 2135 N N . MET A 1 271 ? -21.196 -17.930 46.196 1.00 94.19 271 MET A N 1
ATOM 2136 C CA . MET A 1 271 ? -21.125 -18.978 45.175 1.00 94.19 271 MET A CA 1
ATOM 2137 C C . MET A 1 271 ? -21.068 -18.390 43.758 1.00 94.19 271 MET A C 1
ATOM 2139 O O . MET A 1 271 ? -20.317 -18.880 42.910 1.00 94.19 271 MET A O 1
ATOM 2143 N N . LEU A 1 272 ? -21.857 -17.347 43.488 1.00 95.19 272 LEU A N 1
ATOM 2144 C CA . LEU A 1 272 ? -21.870 -16.676 42.192 1.00 95.19 272 LEU A CA 1
ATOM 2145 C C . LEU A 1 272 ? -20.524 -16.005 41.899 1.00 95.19 272 LEU A C 1
ATOM 2147 O O . LEU A 1 272 ? -19.984 -16.189 40.809 1.00 95.19 272 LEU A O 1
ATOM 2151 N N . ASP A 1 273 ? -19.962 -15.290 42.871 1.00 93.94 273 ASP A N 1
ATOM 2152 C CA . ASP A 1 273 ? -18.655 -14.642 42.749 1.00 93.94 273 ASP A CA 1
ATOM 2153 C C . ASP A 1 273 ? -17.542 -15.668 42.491 1.00 93.94 273 ASP A C 1
ATOM 2155 O O . ASP A 1 273 ? -16.744 -15.523 41.562 1.00 93.94 273 ASP A O 1
ATOM 2159 N N . GLN A 1 274 ? -17.564 -16.789 43.218 1.00 96.06 274 GLN A N 1
ATOM 2160 C CA . GLN A 1 274 ? -16.618 -17.882 43.015 1.00 96.06 274 GLN A CA 1
ATOM 2161 C C . GLN A 1 274 ? -16.731 -18.494 41.610 1.00 96.06 274 GLN A C 1
ATOM 2163 O O . GLN A 1 274 ? -15.714 -18.786 40.974 1.00 96.06 274 GLN A O 1
ATOM 2168 N N . ARG A 1 275 ? -17.955 -18.663 41.090 1.00 94.56 275 ARG A N 1
ATOM 2169 C CA . ARG A 1 275 ? -18.182 -19.163 39.725 1.00 94.56 275 ARG A CA 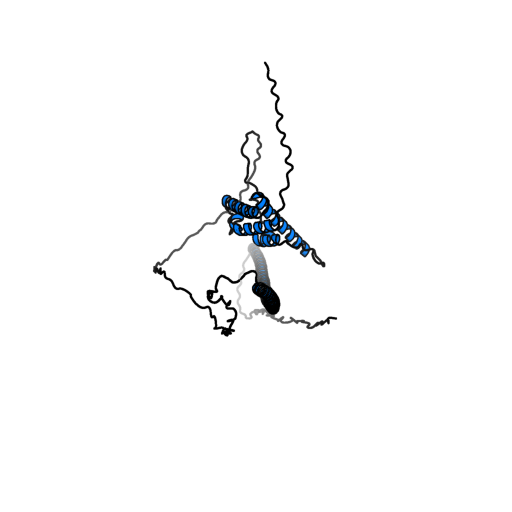1
ATOM 2170 C C . ARG A 1 275 ? -17.750 -18.166 38.655 1.00 94.56 275 ARG A C 1
ATOM 2172 O O . ARG A 1 275 ? -17.170 -18.589 37.658 1.00 94.56 275 ARG A O 1
ATOM 2179 N N . LEU A 1 276 ? -17.989 -16.871 38.856 1.00 95.12 276 LEU A N 1
ATOM 2180 C CA . LEU A 1 276 ? -17.518 -15.825 37.946 1.00 95.12 276 LEU A CA 1
ATOM 2181 C C . LEU A 1 276 ? -15.988 -15.769 37.912 1.00 95.12 276 LEU A C 1
ATOM 2183 O O . LEU A 1 276 ? -15.414 -15.739 36.825 1.00 95.12 276 LEU A O 1
ATOM 2187 N N . CYS A 1 277 ? -15.327 -15.866 39.068 1.00 96.62 277 CYS A N 1
ATOM 2188 C CA . CYS A 1 277 ? -13.868 -15.946 39.148 1.00 96.62 277 CYS A CA 1
ATOM 2189 C C . CYS A 1 277 ? -13.318 -17.187 38.425 1.00 96.62 277 CYS A C 1
ATOM 2191 O O . CYS A 1 277 ? -12.353 -17.087 37.665 1.00 96.62 277 CYS A O 1
ATOM 2193 N N . ALA A 1 278 ? -13.944 -18.355 38.608 1.00 94.88 278 ALA A N 1
ATOM 2194 C CA . ALA A 1 278 ? -13.540 -19.584 37.924 1.00 94.88 278 ALA A CA 1
ATOM 2195 C C . ALA A 1 278 ? -13.723 -19.487 36.399 1.00 94.88 278 ALA A C 1
ATOM 2197 O O . ALA A 1 278 ? -12.843 -19.896 35.641 1.00 94.88 278 ALA A O 1
ATOM 2198 N N . LEU A 1 279 ? -14.838 -18.909 35.943 1.00 95.88 279 LEU A N 1
ATOM 2199 C CA . LEU A 1 279 ? -15.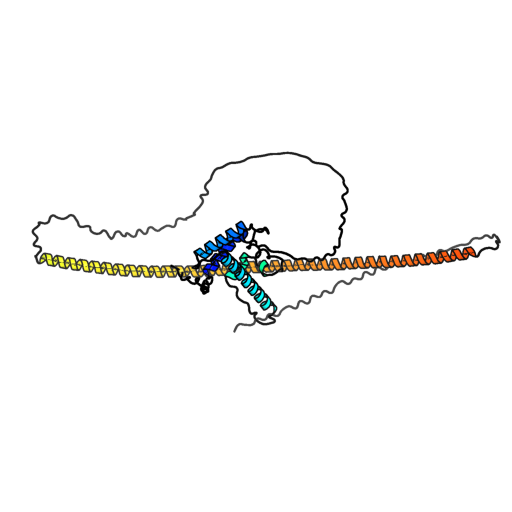110 -18.694 34.523 1.00 95.88 279 LEU A CA 1
ATOM 2200 C C . LEU A 1 279 ? -14.114 -17.709 33.904 1.00 95.88 279 LEU A C 1
ATOM 2202 O O . LEU A 1 279 ? -13.590 -17.969 32.823 1.00 95.88 279 LEU A O 1
ATOM 2206 N N . GLN A 1 280 ? -13.799 -16.617 34.600 1.00 95.12 280 GLN A N 1
ATOM 2207 C CA . GLN A 1 280 ? -12.795 -15.662 34.146 1.00 95.12 280 GLN A CA 1
ATOM 2208 C C . GLN A 1 280 ? -11.408 -16.310 34.034 1.00 95.12 280 GLN A C 1
ATOM 2210 O O . GLN A 1 280 ? -10.747 -16.159 33.008 1.00 95.12 280 GLN A O 1
ATOM 2215 N N . SER A 1 281 ? -11.006 -17.110 35.025 1.00 94.25 281 SER A N 1
ATOM 2216 C CA . SER A 1 281 ? -9.744 -17.854 34.974 1.00 94.25 281 SER A CA 1
ATOM 2217 C C . SER A 1 281 ? -9.701 -18.850 33.808 1.00 94.25 281 SER A C 1
ATOM 2219 O O . SER A 1 281 ? -8.690 -18.940 33.112 1.00 94.25 281 SER A O 1
ATOM 2221 N N . ALA A 1 282 ? -10.806 -19.550 33.529 1.00 93.75 282 ALA A N 1
ATOM 2222 C CA . ALA A 1 282 ? -10.905 -20.453 32.383 1.00 93.75 282 ALA A CA 1
ATOM 2223 C C . ALA A 1 282 ? -10.784 -19.705 31.043 1.00 93.75 282 ALA A C 1
ATOM 2225 O O . ALA A 1 282 ? -10.085 -20.167 30.141 1.00 93.75 282 ALA A O 1
ATOM 2226 N N . ILE A 1 283 ? -11.412 -18.530 30.921 1.00 90.81 283 ILE A N 1
ATOM 2227 C CA . ILE A 1 283 ? -11.294 -17.675 29.732 1.00 90.81 283 ILE A CA 1
ATOM 2228 C C . ILE A 1 283 ? -9.840 -17.237 29.528 1.00 90.81 283 ILE A C 1
ATOM 2230 O O . ILE A 1 283 ? -9.327 -17.340 28.416 1.00 90.81 283 ILE A O 1
ATOM 2234 N N . GLU A 1 284 ? -9.150 -16.799 30.581 1.00 92.50 284 GLU A N 1
ATOM 2235 C CA . GLU A 1 284 ? -7.741 -16.387 30.503 1.00 92.50 284 GLU A CA 1
ATOM 2236 C C . GLU A 1 284 ? -6.814 -17.552 30.116 1.00 92.50 284 GLU A C 1
ATOM 2238 O O . GLU A 1 284 ? -5.904 -17.389 29.292 1.00 92.50 284 GLU A O 1
ATOM 2243 N N . HIS A 1 285 ? -7.095 -18.751 30.635 1.00 91.19 285 HIS A N 1
ATOM 2244 C CA . HIS A 1 285 ? -6.369 -19.974 30.293 1.00 91.19 285 HIS A CA 1
ATOM 2245 C C . HIS A 1 285 ? -6.531 -20.399 28.831 1.00 91.19 285 HIS A C 1
ATOM 2247 O O . HIS A 1 285 ? -5.630 -21.036 28.289 1.00 91.19 285 HIS A O 1
ATOM 2253 N N . VAL A 1 286 ? -7.650 -20.057 28.186 1.00 91.19 286 VAL A N 1
ATOM 2254 C CA . VAL A 1 286 ? -7.896 -20.361 26.767 1.00 91.19 286 VAL A CA 1
ATOM 2255 C C . VAL A 1 286 ? -7.415 -19.227 25.858 1.00 91.19 286 VAL A C 1
ATOM 2257 O O . VAL A 1 286 ? -6.859 -19.484 24.791 1.00 91.19 286 VAL A O 1
ATOM 2260 N N . ALA A 1 287 ? -7.567 -17.969 26.273 1.00 86.56 287 ALA A N 1
ATOM 2261 C CA . ALA A 1 287 ? -7.192 -16.812 25.463 1.00 86.56 287 ALA A CA 1
ATOM 2262 C C . ALA A 1 287 ? -5.678 -16.738 25.202 1.00 86.56 287 ALA A C 1
ATOM 2264 O O . ALA A 1 287 ? -5.252 -16.430 24.088 1.00 86.56 287 ALA A O 1
ATOM 2265 N N . THR A 1 288 ? -4.859 -17.055 26.207 1.00 88.94 288 THR A N 1
ATOM 2266 C CA . THR A 1 288 ? -3.390 -16.994 26.115 1.00 88.94 288 THR A CA 1
ATOM 2267 C C . THR A 1 288 ? -2.781 -17.965 25.088 1.00 88.94 288 THR A C 1
ATOM 2269 O O . THR A 1 288 ? -2.034 -17.498 24.220 1.00 88.94 288 THR A O 1
ATOM 2272 N N . PRO A 1 289 ? -3.096 -19.278 25.079 1.00 90.00 289 PRO A N 1
ATOM 2273 C CA . PRO A 1 289 ? -2.560 -20.194 24.079 1.00 90.00 289 PRO A CA 1
ATOM 2274 C C . PRO A 1 289 ? -3.080 -19.877 22.677 1.00 90.00 289 PRO A C 1
ATOM 2276 O O . PRO A 1 289 ? -2.296 -19.934 21.734 1.00 90.00 289 PRO A O 1
ATOM 2279 N N . VAL A 1 290 ? -4.348 -19.471 22.530 1.00 89.31 290 VAL A N 1
ATOM 2280 C CA . VAL A 1 290 ? -4.906 -19.081 21.224 1.00 89.31 290 VAL A CA 1
ATOM 2281 C C . VAL A 1 290 ? -4.168 -17.870 20.656 1.00 89.31 290 VAL A C 1
ATOM 2283 O O . VAL A 1 290 ? -3.749 -17.909 19.502 1.00 89.31 290 VAL A O 1
ATOM 2286 N N . ALA A 1 291 ? -3.938 -16.828 21.461 1.00 89.50 291 ALA A N 1
ATOM 2287 C CA . ALA A 1 291 ? -3.171 -15.664 21.023 1.00 89.50 291 ALA A CA 1
ATOM 2288 C C . ALA A 1 291 ? -1.747 -16.058 20.588 1.00 89.50 291 ALA A C 1
ATOM 2290 O O . ALA A 1 291 ? -1.310 -15.679 19.502 1.00 89.50 291 ALA A O 1
ATOM 2291 N N . SER A 1 292 ? -1.063 -16.896 21.377 1.00 91.75 292 SER A N 1
ATOM 2292 C CA . SER A 1 292 ? 0.291 -17.365 21.048 1.00 91.75 292 SER A CA 1
ATOM 2293 C C . SER A 1 292 ? 0.344 -18.246 19.792 1.00 91.75 292 SER A C 1
ATOM 2295 O O . SER A 1 292 ? 1.270 -18.134 18.989 1.00 91.75 292 SER A O 1
ATOM 2297 N N . ALA A 1 293 ? -0.659 -19.099 19.574 1.00 91.69 293 ALA A N 1
ATOM 2298 C CA . ALA A 1 293 ? -0.757 -19.953 18.396 1.00 91.69 293 ALA A CA 1
ATOM 2299 C C . ALA A 1 293 ? -1.002 -19.123 17.128 1.00 91.69 293 ALA A C 1
ATOM 2301 O O . ALA A 1 293 ? -0.405 -19.381 16.084 1.00 91.69 293 ALA A O 1
ATOM 2302 N N . VAL A 1 294 ? -1.838 -18.084 17.225 1.00 93.12 294 VAL A N 1
ATOM 2303 C CA . VAL A 1 294 ? -2.083 -17.156 16.115 1.00 93.12 294 VAL A CA 1
ATOM 2304 C C . VAL A 1 294 ? -0.826 -16.347 15.799 1.00 93.12 294 VAL A C 1
ATOM 2306 O O . VAL A 1 294 ? -0.454 -16.240 14.633 1.00 93.12 294 VAL A O 1
ATOM 2309 N N . GLU A 1 295 ? -0.136 -15.819 16.810 1.00 93.19 295 GLU A N 1
ATOM 2310 C CA . GLU A 1 295 ? 1.085 -15.032 16.613 1.00 93.19 295 GLU A CA 1
ATOM 2311 C C . GLU A 1 295 ? 2.218 -15.874 16.013 1.00 93.19 295 GLU A C 1
ATOM 2313 O O . GLU A 1 295 ? 2.854 -15.461 15.041 1.00 93.19 295 GLU A O 1
ATOM 2318 N N . THR A 1 296 ? 2.428 -17.093 16.516 1.00 93.12 296 THR A N 1
ATOM 2319 C CA . THR A 1 296 ? 3.439 -18.012 15.972 1.00 93.12 296 THR A CA 1
ATOM 2320 C C . THR A 1 296 ? 3.110 -18.434 14.540 1.00 93.12 296 THR A C 1
ATOM 2322 O O . THR A 1 296 ? 3.982 -18.356 13.673 1.00 93.12 296 THR A O 1
ATOM 2325 N N . SER A 1 297 ? 1.853 -18.789 14.253 1.00 95.25 297 SER A N 1
ATOM 2326 C CA . SER A 1 297 ? 1.418 -19.147 12.898 1.00 95.25 297 SER A CA 1
ATOM 2327 C C . SER A 1 297 ? 1.560 -17.980 11.920 1.00 95.25 297 SER A C 1
ATOM 2329 O O . SER A 1 297 ? 1.985 -18.186 10.782 1.00 95.25 297 SER A O 1
ATOM 2331 N N . LEU A 1 298 ? 1.215 -16.759 12.339 1.00 93.06 298 LEU A N 1
ATOM 2332 C CA . LEU A 1 298 ? 1.348 -15.567 11.506 1.00 93.06 298 LEU A CA 1
ATOM 2333 C C . LEU A 1 298 ? 2.820 -15.259 11.218 1.00 93.06 298 LEU A C 1
ATOM 2335 O O . LEU A 1 298 ? 3.175 -14.996 10.070 1.00 93.06 298 LEU A O 1
ATOM 2339 N N . THR A 1 299 ? 3.677 -15.334 12.237 1.00 93.25 299 THR A N 1
ATOM 2340 C CA . THR A 1 299 ? 5.118 -15.086 12.094 1.00 93.25 299 THR A CA 1
ATOM 2341 C C . THR A 1 299 ? 5.746 -16.097 11.134 1.00 93.25 299 THR A C 1
ATOM 2343 O O . THR A 1 299 ? 6.438 -15.712 10.195 1.00 93.25 299 THR A O 1
ATOM 2346 N N . GLN A 1 300 ? 5.408 -17.382 11.276 1.00 94.56 300 GLN A N 1
ATOM 2347 C CA . GLN A 1 300 ? 5.892 -18.436 10.385 1.00 94.56 300 GLN A CA 1
ATOM 2348 C C . GLN A 1 300 ? 5.408 -18.252 8.937 1.00 94.56 300 GLN A C 1
ATOM 2350 O O . GLN A 1 300 ? 6.172 -18.462 7.989 1.00 94.56 300 GLN A O 1
ATOM 2355 N N . ALA A 1 301 ? 4.150 -17.842 8.745 1.00 91.69 301 ALA A N 1
ATOM 2356 C CA . ALA A 1 301 ? 3.614 -17.552 7.418 1.00 91.69 301 ALA A CA 1
ATOM 2357 C C . ALA A 1 301 ? 4.338 -16.362 6.768 1.00 91.69 301 ALA A C 1
ATOM 2359 O O . ALA A 1 301 ? 4.720 -16.441 5.598 1.00 91.69 301 ALA A O 1
ATOM 2360 N N . LEU A 1 302 ? 4.584 -15.290 7.528 1.00 91.94 302 LEU A N 1
ATOM 2361 C CA . LEU A 1 302 ? 5.318 -14.118 7.051 1.00 91.94 302 LEU A CA 1
ATOM 2362 C C . LEU A 1 302 ? 6.770 -14.451 6.695 1.00 91.94 302 LEU A C 1
ATOM 2364 O O . LEU A 1 302 ? 7.237 -14.019 5.642 1.00 91.94 302 LEU A O 1
ATOM 2368 N N . ASP A 1 303 ? 7.458 -15.266 7.494 1.00 92.19 303 ASP A N 1
ATOM 2369 C CA . ASP A 1 303 ? 8.828 -15.707 7.202 1.00 92.19 303 ASP A CA 1
ATOM 2370 C C . ASP A 1 303 ? 8.898 -16.577 5.943 1.00 92.19 303 ASP A C 1
ATOM 2372 O O . ASP A 1 303 ? 9.811 -16.439 5.120 1.00 92.19 303 ASP A O 1
ATOM 2376 N N . THR A 1 304 ? 7.900 -17.442 5.750 1.00 94.06 304 THR A N 1
ATOM 2377 C CA . THR A 1 304 ? 7.796 -18.292 4.557 1.00 94.06 304 THR A CA 1
ATOM 2378 C C . THR A 1 304 ? 7.575 -17.444 3.304 1.00 94.06 304 THR A C 1
ATOM 2380 O O . THR A 1 304 ? 8.287 -17.604 2.308 1.00 94.06 304 THR A O 1
ATOM 2383 N N . VAL A 1 305 ? 6.636 -16.492 3.356 1.00 92.88 305 VAL A N 1
ATOM 2384 C CA . VAL A 1 305 ? 6.363 -15.566 2.246 1.00 92.88 305 VAL A CA 1
ATOM 2385 C C . VAL A 1 305 ? 7.569 -14.666 1.976 1.00 92.88 305 VAL A C 1
ATOM 2387 O O . VAL A 1 305 ? 7.951 -14.492 0.818 1.00 92.88 305 VAL A O 1
ATOM 2390 N N . GLY A 1 306 ? 8.213 -14.146 3.022 1.00 92.31 306 GLY A N 1
ATOM 2391 C CA . GLY A 1 306 ? 9.411 -13.316 2.914 1.00 92.31 306 GLY A CA 1
ATOM 2392 C C . GLY A 1 306 ? 10.564 -14.058 2.241 1.00 92.31 306 GLY A C 1
ATOM 2393 O O . GLY A 1 306 ? 11.167 -13.542 1.301 1.00 92.31 306 GLY A O 1
ATOM 2394 N N . SER A 1 307 ? 10.817 -15.302 2.650 1.00 93.31 307 SER A N 1
ATOM 2395 C CA . SER A 1 307 ? 11.857 -16.150 2.057 1.00 93.31 307 SER A CA 1
ATOM 2396 C C . SER A 1 307 ? 11.556 -16.481 0.593 1.00 93.31 307 SER A C 1
ATOM 2398 O O . SER A 1 307 ? 12.429 -16.361 -0.267 1.00 93.31 307 SER A O 1
ATOM 2400 N N . SER A 1 308 ? 10.304 -16.834 0.280 1.00 95.00 308 SER A N 1
ATOM 2401 C CA . SER A 1 308 ? 9.864 -17.100 -1.095 1.00 95.00 308 SER A CA 1
ATOM 2402 C C . SER A 1 308 ? 10.025 -15.872 -1.995 1.00 95.00 308 SER A C 1
ATOM 2404 O O . SER A 1 308 ? 10.494 -15.991 -3.127 1.00 95.00 308 SER A O 1
ATOM 2406 N N . LEU A 1 309 ? 9.663 -14.687 -1.499 1.00 94.62 309 LEU A N 1
ATOM 2407 C CA . LEU A 1 309 ? 9.790 -13.438 -2.244 1.00 94.62 309 LEU A CA 1
ATOM 2408 C C . LEU A 1 309 ? 11.257 -13.073 -2.488 1.00 94.62 309 LEU A C 1
ATOM 2410 O O . LEU A 1 309 ? 11.618 -12.719 -3.608 1.00 94.62 309 LEU A O 1
ATOM 2414 N N . MET A 1 310 ? 12.113 -13.195 -1.470 1.00 94.75 310 MET A N 1
ATOM 2415 C CA . MET A 1 310 ? 13.549 -12.923 -1.604 1.00 94.75 310 MET A CA 1
ATOM 2416 C C . MET A 1 310 ? 14.210 -13.874 -2.606 1.00 94.75 310 MET A C 1
ATOM 2418 O O . MET A 1 310 ? 14.997 -13.431 -3.440 1.00 94.75 310 MET A O 1
ATOM 2422 N N . ASN A 1 311 ? 13.828 -15.154 -2.598 1.00 94.31 311 ASN A N 1
ATOM 2423 C CA . ASN A 1 311 ? 14.303 -16.129 -3.578 1.00 94.31 311 ASN A CA 1
ATOM 2424 C C . ASN A 1 311 ? 13.850 -15.777 -5.003 1.00 94.31 311 ASN A C 1
ATOM 2426 O O . ASN A 1 311 ? 14.664 -15.805 -5.926 1.00 94.31 311 ASN A O 1
ATOM 2430 N N . ALA A 1 312 ? 12.584 -15.385 -5.186 1.00 93.81 312 ALA A N 1
ATOM 2431 C CA . ALA A 1 312 ? 12.069 -14.950 -6.485 1.00 93.81 312 ALA A CA 1
ATOM 2432 C C . ALA A 1 312 ? 12.782 -13.685 -6.998 1.00 93.81 312 ALA A C 1
ATOM 2434 O O . ALA A 1 312 ? 13.135 -13.605 -8.175 1.00 93.81 312 ALA A O 1
ATOM 2435 N N . HIS A 1 313 ? 13.047 -12.719 -6.114 1.00 91.19 313 HIS A N 1
ATOM 2436 C CA . HIS A 1 313 ? 13.810 -11.516 -6.445 1.00 91.19 313 HIS A CA 1
ATOM 2437 C C . HIS A 1 313 ? 15.257 -11.838 -6.838 1.00 91.19 313 HIS A C 1
ATOM 2439 O O . HIS A 1 313 ? 15.723 -11.334 -7.859 1.00 91.19 313 HIS A O 1
ATOM 2445 N N . SER A 1 314 ? 15.954 -12.694 -6.082 1.00 95.88 314 SER A N 1
ATOM 2446 C CA . SER A 1 314 ? 17.307 -13.145 -6.441 1.00 95.88 314 SER A CA 1
ATOM 2447 C C . SER A 1 314 ? 17.329 -13.826 -7.808 1.00 95.88 314 SER A C 1
ATOM 2449 O O . SER A 1 314 ? 18.126 -13.442 -8.661 1.00 95.88 314 SER A O 1
ATOM 2451 N N . ALA A 1 315 ? 16.407 -14.760 -8.062 1.00 95.69 315 ALA A N 1
ATOM 2452 C CA . ALA A 1 315 ? 16.322 -15.454 -9.345 1.00 95.69 315 ALA A CA 1
ATOM 2453 C C . ALA A 1 315 ? 16.060 -14.484 -10.514 1.00 95.69 315 ALA A C 1
ATOM 2455 O O . ALA A 1 315 ? 16.675 -14.593 -11.574 1.00 95.69 315 ALA A O 1
ATOM 2456 N N . ALA A 1 316 ? 15.187 -13.490 -10.325 1.00 94.31 316 ALA A N 1
ATOM 2457 C CA . ALA A 1 316 ? 14.921 -12.475 -11.342 1.00 94.31 316 ALA A CA 1
ATOM 2458 C C . ALA A 1 316 ? 16.156 -11.606 -11.642 1.00 94.31 316 ALA A C 1
ATOM 2460 O O . ALA A 1 316 ? 16.423 -11.293 -12.805 1.00 94.31 316 ALA A O 1
ATOM 2461 N N . ILE A 1 317 ? 16.924 -11.239 -10.610 1.00 94.25 317 ILE A N 1
ATOM 2462 C CA . ILE A 1 317 ? 18.173 -10.480 -10.758 1.00 94.25 317 ILE A CA 1
ATOM 2463 C C . ILE A 1 317 ? 19.221 -11.305 -11.511 1.00 94.25 317 ILE A C 1
ATOM 2465 O O . ILE A 1 317 ? 19.878 -10.768 -12.402 1.00 94.25 317 ILE A O 1
ATOM 2469 N N . GLU A 1 318 ? 19.350 -12.599 -11.212 1.00 95.56 318 GLU A N 1
ATOM 2470 C CA . GLU A 1 318 ? 20.265 -13.495 -11.929 1.00 95.56 318 GLU A CA 1
ATOM 2471 C C . GLU A 1 318 ? 19.906 -13.599 -13.415 1.00 95.56 318 GLU A C 1
ATOM 2473 O O . GLU A 1 318 ? 20.768 -13.390 -14.269 1.00 95.56 318 GLU A O 1
ATOM 2478 N N . VAL A 1 319 ? 18.625 -13.812 -13.741 1.00 96.56 319 VAL A N 1
ATOM 2479 C CA . VAL A 1 319 ? 18.151 -13.868 -15.136 1.00 96.56 319 VAL A CA 1
ATOM 2480 C C . VAL A 1 319 ? 18.419 -12.554 -15.871 1.00 96.56 319 VAL A C 1
ATOM 2482 O O . VAL A 1 319 ? 18.859 -12.565 -17.024 1.00 96.56 319 VAL A O 1
ATOM 2485 N N . LEU A 1 320 ? 18.172 -11.413 -15.221 1.00 95.56 320 LEU A N 1
ATOM 2486 C CA . LEU A 1 320 ? 18.458 -10.103 -15.803 1.00 95.56 320 LEU A CA 1
ATOM 2487 C C . LEU A 1 320 ? 19.964 -9.912 -16.031 1.00 95.56 320 LEU A C 1
ATOM 2489 O O . LEU A 1 320 ? 20.362 -9.417 -17.086 1.00 95.56 320 LEU A O 1
ATOM 2493 N N . GLY A 1 321 ? 20.793 -10.342 -15.076 1.00 95.31 321 GLY A N 1
ATOM 2494 C CA . GLY A 1 321 ? 22.249 -10.316 -15.177 1.00 95.31 321 GLY A CA 1
ATOM 2495 C C . GLY A 1 321 ? 22.762 -11.138 -16.358 1.00 95.31 321 GLY A C 1
ATOM 2496 O O . GLY A 1 321 ? 23.536 -10.624 -17.167 1.00 95.31 321 GLY A O 1
ATOM 2497 N N . SER A 1 322 ? 22.275 -12.373 -16.520 1.00 96.38 322 SER A N 1
ATOM 2498 C CA . SER A 1 322 ? 22.639 -13.234 -17.651 1.00 96.38 322 SER A CA 1
ATOM 2499 C C . SER A 1 322 ? 22.219 -12.633 -18.994 1.00 96.38 322 SER A C 1
ATOM 2501 O O . SER A 1 322 ? 23.034 -12.577 -19.914 1.00 96.38 322 SER A O 1
ATOM 2503 N N . LYS A 1 323 ? 20.991 -12.104 -19.103 1.00 96.75 323 LYS A N 1
ATOM 2504 C CA . LYS A 1 323 ? 20.515 -11.450 -20.336 1.00 96.75 323 LYS A CA 1
ATOM 2505 C C . LYS A 1 323 ? 21.320 -10.202 -20.685 1.00 96.75 323 LYS A C 1
ATOM 2507 O O . LYS A 1 323 ? 21.634 -9.981 -21.852 1.00 96.75 323 LYS A O 1
ATOM 2512 N N . LEU A 1 324 ? 21.668 -9.385 -19.690 1.00 96.50 324 LEU A N 1
ATOM 2513 C CA . LEU A 1 324 ? 22.498 -8.202 -19.903 1.00 96.50 324 LEU A CA 1
ATOM 2514 C C . LEU A 1 324 ? 23.898 -8.595 -20.385 1.00 96.50 324 LEU A C 1
ATOM 2516 O O . LEU A 1 324 ? 24.406 -8.007 -21.336 1.00 96.50 324 LEU A O 1
ATOM 2520 N N . GLN A 1 325 ? 24.506 -9.606 -19.764 1.00 97.62 325 GLN A N 1
ATOM 2521 C CA . GLN A 1 325 ? 25.815 -10.112 -20.166 1.00 97.62 325 GLN A CA 1
ATOM 2522 C C . GLN A 1 325 ? 25.802 -10.643 -21.606 1.00 97.62 325 GLN A C 1
ATOM 2524 O O . GLN A 1 325 ? 26.718 -10.347 -22.376 1.00 97.62 325 GLN A O 1
ATOM 2529 N N . GLU A 1 326 ? 24.765 -11.389 -21.984 1.00 97.50 326 GLU A N 1
ATOM 2530 C CA . GLU A 1 326 ? 24.584 -11.900 -23.343 1.00 97.50 326 GLU A CA 1
ATOM 2531 C C . GLU A 1 326 ? 24.423 -10.764 -24.361 1.00 97.50 326 GLU A C 1
ATOM 2533 O O . GLU A 1 326 ? 25.135 -10.735 -25.366 1.00 97.50 326 GLU A O 1
ATOM 2538 N N . ALA A 1 327 ? 23.571 -9.778 -24.067 1.00 96.31 327 ALA A N 1
ATOM 2539 C CA . ALA A 1 327 ? 23.358 -8.618 -24.930 1.00 96.31 327 ALA A CA 1
ATOM 2540 C C . ALA A 1 327 ? 24.635 -7.782 -25.112 1.00 96.31 327 ALA A C 1
ATOM 2542 O O . ALA A 1 327 ? 24.953 -7.364 -26.225 1.00 96.31 327 ALA A O 1
ATOM 2543 N N . VAL A 1 328 ? 25.400 -7.569 -24.036 1.00 96.94 328 VAL A N 1
ATOM 2544 C CA . VAL A 1 328 ? 26.684 -6.855 -24.091 1.00 96.94 328 VAL A CA 1
ATOM 2545 C C . VAL A 1 328 ? 27.693 -7.627 -24.939 1.00 96.94 328 VAL A C 1
ATOM 2547 O O . VAL A 1 328 ? 28.338 -7.038 -25.807 1.00 96.94 328 VAL A O 1
ATOM 2550 N N . LYS A 1 329 ? 27.805 -8.946 -24.740 1.00 97.62 329 LYS A N 1
ATOM 2551 C CA . LYS A 1 329 ? 28.697 -9.798 -25.535 1.00 97.62 329 LYS A CA 1
ATOM 2552 C C . LYS A 1 329 ? 28.327 -9.750 -27.019 1.00 97.62 329 LYS A C 1
ATOM 2554 O O . LYS A 1 329 ? 29.201 -9.503 -27.845 1.00 97.62 329 LYS A O 1
ATOM 2559 N N . ALA A 1 330 ? 27.044 -9.901 -27.345 1.00 97.00 330 ALA A N 1
ATOM 2560 C CA . ALA A 1 330 ? 26.542 -9.807 -28.714 1.00 97.00 330 ALA A CA 1
ATOM 2561 C C . ALA A 1 330 ? 26.811 -8.425 -29.337 1.00 97.00 330 ALA A C 1
ATOM 2563 O O . ALA A 1 330 ? 27.240 -8.337 -30.488 1.00 97.00 330 ALA A O 1
ATOM 2564 N N . GLY A 1 331 ? 26.630 -7.348 -28.566 1.00 97.06 331 GLY A N 1
ATOM 2565 C CA . GLY A 1 331 ? 26.925 -5.982 -28.996 1.00 97.06 331 GLY A CA 1
ATOM 2566 C C . GLY A 1 331 ? 28.397 -5.777 -29.361 1.00 97.06 331 GLY A C 1
ATOM 2567 O O . GLY A 1 331 ? 28.691 -5.227 -30.422 1.00 97.06 331 GLY A O 1
ATOM 2568 N N . PHE A 1 332 ? 29.326 -6.265 -28.534 1.00 98.12 332 PHE A N 1
ATOM 2569 C CA . PHE A 1 332 ? 30.761 -6.196 -28.835 1.00 98.12 332 PHE A CA 1
ATOM 2570 C C . PHE A 1 332 ? 31.155 -7.050 -30.042 1.00 98.12 332 PHE A C 1
ATOM 2572 O O . PHE A 1 332 ? 31.966 -6.602 -30.851 1.00 98.12 332 PHE A O 1
ATOM 2579 N N . THR A 1 333 ? 30.567 -8.239 -30.201 1.00 97.44 333 THR A N 1
ATOM 2580 C CA . THR A 1 333 ? 30.804 -9.079 -31.382 1.00 97.44 333 THR A CA 1
ATOM 2581 C C . THR A 1 333 ? 30.330 -8.384 -32.658 1.00 97.44 333 THR A C 1
ATOM 2583 O O . THR A 1 333 ? 31.119 -8.226 -33.585 1.00 97.44 333 THR A O 1
ATOM 2586 N N . SER A 1 334 ? 29.102 -7.857 -32.673 1.00 98.00 334 SER A N 1
ATOM 2587 C CA . SER A 1 334 ? 28.564 -7.128 -33.829 1.00 98.00 334 SER A CA 1
ATOM 2588 C C . SER A 1 334 ? 29.359 -5.856 -34.150 1.00 98.00 334 SER A C 1
ATOM 2590 O O . SER A 1 334 ? 29.577 -5.530 -35.319 1.00 98.00 334 SER A O 1
ATOM 2592 N N . LEU A 1 335 ? 29.830 -5.132 -33.127 1.00 97.44 335 LEU A N 1
ATOM 2593 C CA . LEU A 1 335 ? 30.695 -3.968 -33.323 1.00 97.44 335 LEU A CA 1
ATOM 2594 C C . LEU A 1 335 ? 32.040 -4.368 -33.944 1.00 97.44 335 LEU A C 1
ATOM 2596 O O . LEU A 1 335 ? 32.512 -3.687 -34.853 1.00 97.44 335 LEU A O 1
ATOM 2600 N N . GLY A 1 336 ? 32.634 -5.467 -33.472 1.00 97.44 336 GLY A N 1
ATOM 2601 C CA . GLY A 1 336 ? 33.876 -6.016 -34.011 1.00 97.44 336 GLY A CA 1
ATOM 2602 C C . GLY A 1 336 ? 33.744 -6.407 -35.482 1.00 97.44 336 GLY A C 1
ATOM 2603 O O . GLY A 1 336 ? 34.556 -5.981 -36.300 1.00 97.44 336 GLY A O 1
ATOM 2604 N N . GLU A 1 337 ? 32.680 -7.132 -35.833 1.00 97.75 337 GLU A N 1
ATOM 2605 C CA . GLU A 1 337 ? 32.371 -7.515 -37.217 1.00 97.75 337 GLU A CA 1
ATOM 2606 C C . GLU A 1 337 ? 32.197 -6.291 -38.119 1.00 97.75 337 GLU A C 1
ATOM 2608 O O . GLU A 1 337 ? 32.773 -6.226 -39.205 1.00 97.75 337 GLU A O 1
ATOM 2613 N N . ARG A 1 338 ? 31.456 -5.277 -37.653 1.00 97.75 338 ARG A N 1
ATOM 2614 C CA . ARG A 1 338 ? 31.237 -4.040 -38.411 1.00 97.75 338 ARG A CA 1
ATOM 2615 C C . ARG A 1 338 ? 32.533 -3.271 -38.631 1.00 97.75 338 ARG A C 1
ATOM 2617 O O . ARG A 1 338 ? 32.793 -2.831 -39.744 1.00 97.75 338 ARG A O 1
ATOM 2624 N N . LEU A 1 339 ? 33.352 -3.129 -37.589 1.00 97.88 339 LEU A N 1
ATOM 2625 C CA . LEU A 1 339 ? 34.647 -2.461 -37.688 1.00 97.88 339 LEU A CA 1
ATOM 2626 C C . LEU A 1 339 ? 35.567 -3.196 -38.669 1.00 97.88 339 LEU A C 1
ATOM 2628 O O . LEU A 1 339 ? 36.208 -2.560 -39.504 1.00 97.88 339 LEU A O 1
ATOM 2632 N N . GLN A 1 340 ? 35.606 -4.528 -38.602 1.00 98.06 340 GLN A N 1
ATOM 2633 C CA . GLN A 1 340 ? 36.388 -5.349 -39.520 1.00 98.06 340 GLN A CA 1
ATOM 2634 C C . GLN A 1 340 ? 35.913 -5.196 -40.970 1.00 98.06 340 GLN A C 1
ATOM 2636 O O . GLN A 1 340 ? 36.750 -5.013 -41.852 1.00 98.06 340 GLN A O 1
ATOM 2641 N N . ALA A 1 341 ? 34.599 -5.209 -41.213 1.00 97.94 341 ALA A N 1
ATOM 2642 C CA . ALA A 1 341 ? 34.021 -4.981 -42.536 1.00 97.94 341 ALA A CA 1
ATOM 2643 C C . ALA A 1 341 ? 34.389 -3.593 -43.085 1.00 97.94 341 ALA A C 1
ATOM 2645 O O . ALA A 1 341 ? 34.922 -3.492 -44.187 1.00 97.94 341 ALA A O 1
ATOM 2646 N N . THR A 1 342 ? 34.217 -2.532 -42.289 1.00 98.12 342 THR A N 1
ATOM 2647 C CA . THR A 1 342 ? 34.566 -1.163 -42.701 1.00 98.12 342 THR A CA 1
ATOM 2648 C C . THR A 1 342 ? 36.061 -1.007 -42.990 1.00 98.12 342 THR A C 1
ATOM 2650 O O . THR A 1 342 ? 36.439 -0.353 -43.961 1.00 98.12 342 THR A O 1
ATOM 2653 N N . MET A 1 343 ? 36.936 -1.617 -42.182 1.00 96.75 343 MET A N 1
ATOM 2654 C CA . MET A 1 343 ? 38.376 -1.608 -42.459 1.00 96.75 343 MET A CA 1
ATOM 2655 C C . MET A 1 343 ? 38.705 -2.359 -43.753 1.00 96.75 343 MET A C 1
ATOM 2657 O O . MET A 1 343 ? 39.494 -1.862 -44.553 1.00 96.75 343 MET A O 1
ATOM 2661 N N . ALA A 1 344 ? 38.094 -3.525 -43.980 1.00 97.75 344 ALA A N 1
ATOM 2662 C CA . ALA A 1 344 ? 38.297 -4.304 -45.198 1.00 97.75 344 ALA A CA 1
ATOM 2663 C C . ALA A 1 344 ? 37.859 -3.527 -46.452 1.00 97.75 344 ALA A C 1
ATOM 2665 O O . ALA A 1 344 ? 38.623 -3.452 -47.412 1.00 97.75 344 ALA A O 1
ATOM 2666 N N . GLU A 1 345 ? 36.691 -2.880 -46.419 1.00 97.38 345 GLU A N 1
ATOM 2667 C CA . GLU A 1 345 ? 36.200 -2.008 -47.497 1.00 97.38 345 GLU A CA 1
ATOM 2668 C C . GLU A 1 345 ? 37.128 -0.809 -47.741 1.00 97.38 345 GLU A C 1
ATOM 2670 O O . GLU A 1 345 ? 37.428 -0.471 -48.890 1.00 97.38 345 GLU A O 1
ATOM 2675 N N . GLY A 1 346 ? 37.629 -0.187 -46.670 1.00 97.44 346 GLY A N 1
ATOM 2676 C CA . GLY A 1 346 ? 38.572 0.927 -46.757 1.00 97.44 346 GLY A CA 1
ATOM 2677 C C . GLY A 1 346 ? 39.900 0.527 -47.406 1.00 97.44 346 GLY A C 1
ATOM 2678 O O . GLY A 1 346 ? 40.389 1.224 -48.297 1.00 97.44 346 GLY A O 1
ATOM 2679 N N . PHE A 1 347 ? 40.467 -0.618 -47.013 1.00 98.12 347 PHE A N 1
ATOM 2680 C CA . PHE A 1 347 ? 41.683 -1.145 -47.635 1.00 98.12 347 PHE A CA 1
ATOM 2681 C C . PHE A 1 347 ? 41.455 -1.556 -49.090 1.00 98.12 347 PHE A C 1
ATOM 2683 O O . PHE A 1 347 ? 42.291 -1.244 -49.936 1.00 98.12 347 PHE A O 1
ATOM 2690 N N . GLN A 1 348 ? 40.324 -2.192 -49.398 1.00 97.94 348 GLN A N 1
ATOM 2691 C CA . GLN A 1 348 ? 39.966 -2.563 -50.765 1.00 97.94 348 GLN A CA 1
ATOM 2692 C C . GLN A 1 348 ? 39.865 -1.325 -51.668 1.00 97.94 348 GLN A C 1
ATOM 2694 O O . GLN A 1 348 ? 40.496 -1.278 -52.722 1.00 97.94 348 GLN A O 1
ATOM 2699 N N . SER A 1 349 ? 39.171 -0.282 -51.207 1.00 97.31 349 SER A N 1
ATOM 2700 C CA . SER A 1 349 ? 39.040 0.991 -51.929 1.00 97.31 349 SER A CA 1
ATOM 2701 C C . SER A 1 349 ? 40.399 1.656 -52.174 1.00 97.31 349 SER A C 1
ATOM 2703 O O . SER A 1 349 ? 40.653 2.205 -53.247 1.00 97.31 349 SER A O 1
ATOM 2705 N N . LEU A 1 350 ? 41.307 1.592 -51.192 1.00 97.81 350 LEU A N 1
ATOM 2706 C CA . LEU A 1 350 ? 42.662 2.125 -51.327 1.00 97.81 350 LEU A CA 1
ATOM 2707 C C . LEU A 1 350 ? 43.483 1.343 -52.362 1.00 97.81 350 LEU A C 1
ATOM 2709 O O . LEU A 1 350 ? 44.185 1.953 -53.169 1.00 97.81 350 LEU A O 1
ATOM 2713 N N . ILE A 1 351 ? 43.394 0.011 -52.348 1.00 97.56 351 ILE A N 1
ATOM 2714 C CA . ILE A 1 351 ? 44.066 -0.853 -53.325 1.00 97.56 351 ILE A CA 1
ATOM 2715 C C . ILE A 1 351 ? 43.552 -0.545 -54.734 1.00 97.56 351 ILE A C 1
ATOM 2717 O O . ILE A 1 351 ? 44.355 -0.320 -55.637 1.00 97.56 351 ILE A O 1
ATOM 2721 N N . GLU A 1 352 ? 42.234 -0.457 -54.921 1.00 97.25 352 GLU A N 1
ATOM 2722 C CA . GLU A 1 352 ? 41.618 -0.129 -56.211 1.00 97.25 352 GLU A CA 1
ATOM 2723 C C . GLU A 1 352 ? 42.049 1.248 -56.727 1.00 97.25 352 GLU A C 1
ATOM 2725 O O . GLU A 1 352 ? 42.409 1.384 -57.899 1.00 97.25 352 GLU A O 1
ATOM 2730 N N . ALA A 1 353 ? 42.108 2.256 -55.851 1.00 97.50 353 ALA A N 1
ATOM 2731 C CA . ALA A 1 353 ? 42.590 3.588 -56.206 1.00 97.50 353 ALA A CA 1
ATOM 2732 C C . ALA A 1 353 ? 44.063 3.575 -56.657 1.00 97.50 353 ALA A C 1
ATOM 2734 O O . ALA A 1 353 ? 44.411 4.202 -57.662 1.00 97.50 353 ALA A O 1
ATOM 2735 N N . GLN A 1 354 ? 44.929 2.836 -55.954 1.00 97.19 354 GLN A N 1
ATOM 2736 C CA . GLN A 1 354 ? 46.343 2.689 -56.320 1.00 97.19 354 GLN A CA 1
ATOM 2737 C C . GLN A 1 354 ? 46.515 1.932 -57.644 1.00 97.19 354 GLN A C 1
ATOM 2739 O O . GLN A 1 354 ? 47.293 2.356 -58.500 1.00 97.19 354 GLN A O 1
ATOM 2744 N N . CYS A 1 355 ? 45.756 0.854 -57.858 1.00 97.25 355 CYS A N 1
ATOM 2745 C CA . CYS A 1 355 ? 45.747 0.124 -59.124 1.00 97.25 355 CYS A CA 1
ATOM 2746 C C . CYS A 1 355 ? 45.281 1.015 -60.282 1.00 97.25 355 CYS A C 1
ATOM 2748 O O . CYS A 1 355 ? 45.962 1.080 -61.304 1.00 97.25 355 CYS A O 1
ATOM 2750 N N . SER A 1 356 ? 44.184 1.760 -60.106 1.00 97.88 356 SER A N 1
ATOM 2751 C CA . SER A 1 356 ? 43.678 2.700 -61.113 1.00 97.88 356 SER A CA 1
ATOM 2752 C C . SER A 1 356 ? 44.715 3.770 -61.469 1.00 97.88 356 SER A C 1
ATOM 2754 O O . SER A 1 356 ? 44.914 4.074 -62.647 1.00 97.88 356 SER A O 1
ATOM 2756 N N . MET A 1 357 ? 45.415 4.322 -60.472 1.00 97.25 357 MET A N 1
ATOM 2757 C CA . MET A 1 357 ? 46.488 5.297 -60.685 1.00 97.25 357 MET A CA 1
ATOM 2758 C C . MET A 1 357 ? 47.648 4.695 -61.489 1.00 97.25 357 MET A C 1
ATOM 2760 O O . MET A 1 357 ? 48.127 5.309 -62.444 1.00 97.25 357 MET A O 1
ATOM 2764 N N . LEU A 1 358 ? 48.089 3.483 -61.142 1.00 97.00 358 LEU A N 1
ATOM 2765 C CA . LEU A 1 358 ? 49.177 2.805 -61.844 1.00 97.00 358 LEU A CA 1
ATOM 2766 C C . LEU A 1 358 ? 48.807 2.516 -63.307 1.00 97.00 358 LEU A C 1
ATOM 2768 O O . LEU A 1 358 ? 49.603 2.791 -64.206 1.00 97.00 358 LEU A O 1
ATOM 2772 N N . THR A 1 359 ? 47.588 2.031 -63.559 1.00 96.12 359 THR A N 1
ATOM 2773 C CA . THR A 1 359 ? 47.067 1.811 -64.917 1.00 96.12 359 THR A CA 1
ATOM 2774 C C . THR A 1 359 ? 47.035 3.111 -65.720 1.00 96.12 359 THR A C 1
ATOM 2776 O O . THR A 1 359 ? 47.434 3.122 -66.885 1.00 96.12 359 THR A O 1
ATOM 2779 N N . GLN A 1 360 ? 46.642 4.228 -65.100 1.00 95.62 360 GLN A N 1
ATOM 2780 C CA . GLN A 1 360 ? 46.668 5.541 -65.745 1.00 95.62 360 GLN A CA 1
ATOM 2781 C C . GLN A 1 360 ? 48.096 5.962 -66.126 1.00 95.62 360 GLN A C 1
ATOM 2783 O O . GLN A 1 360 ? 48.314 6.426 -67.244 1.00 95.62 360 GLN A O 1
ATOM 2788 N N . ILE A 1 361 ? 49.079 5.771 -65.238 1.00 95.44 361 ILE A N 1
ATOM 2789 C CA . ILE A 1 361 ? 50.492 6.094 -65.507 1.00 95.44 361 ILE A CA 1
ATOM 2790 C C . ILE A 1 361 ? 51.039 5.260 -66.674 1.00 95.44 361 ILE A C 1
ATOM 2792 O O . ILE A 1 361 ? 51.716 5.804 -67.551 1.00 95.44 361 ILE A O 1
ATOM 2796 N N . ILE A 1 362 ? 50.739 3.958 -66.706 1.00 95.06 362 ILE A N 1
ATOM 2797 C CA . ILE A 1 362 ? 51.155 3.062 -67.795 1.00 95.06 362 ILE A CA 1
ATOM 2798 C C . ILE A 1 362 ? 50.545 3.530 -69.124 1.00 95.06 362 ILE A C 1
ATOM 2800 O O . ILE A 1 362 ? 51.283 3.743 -70.086 1.00 95.06 362 ILE A O 1
ATOM 2804 N N . GLY A 1 363 ? 49.238 3.811 -69.157 1.00 93.62 363 GLY A N 1
ATOM 2805 C CA . GLY A 1 363 ? 48.564 4.299 -70.364 1.00 93.62 363 GLY A CA 1
ATOM 2806 C C . GLY A 1 363 ? 49.107 5.642 -70.876 1.00 93.62 363 GLY A C 1
ATOM 2807 O O . GLY A 1 363 ? 49.234 5.847 -72.084 1.00 93.62 363 GLY A O 1
ATOM 2808 N N . GLN A 1 364 ? 49.501 6.558 -69.981 1.00 93.00 364 GLN A N 1
ATOM 2809 C CA . GLN A 1 364 ? 50.156 7.816 -70.375 1.00 93.00 364 GLN A CA 1
ATOM 2810 C C . GLN A 1 364 ? 51.529 7.572 -71.019 1.00 93.00 364 GLN A C 1
ATOM 2812 O O . GLN A 1 364 ? 51.867 8.224 -72.008 1.00 93.00 364 GLN A O 1
ATOM 2817 N N . ARG A 1 365 ? 52.317 6.615 -70.506 1.00 91.50 365 ARG A N 1
ATOM 2818 C CA . ARG A 1 365 ? 53.616 6.257 -71.100 1.00 91.50 365 ARG A CA 1
ATOM 2819 C C . ARG A 1 365 ? 53.474 5.644 -72.490 1.00 91.50 365 ARG A C 1
ATOM 2821 O O . ARG A 1 365 ? 54.235 6.015 -73.380 1.00 91.50 365 ARG A O 1
ATOM 2828 N N . GLU A 1 366 ? 52.504 4.761 -72.700 1.00 90.12 366 GLU A N 1
ATOM 2829 C CA . GLU A 1 366 ? 52.245 4.162 -74.019 1.00 90.12 366 GLU A CA 1
ATOM 2830 C C . GLU A 1 366 ? 51.812 5.211 -75.053 1.00 90.12 366 GLU A C 1
ATOM 2832 O O . GLU A 1 366 ? 52.257 5.187 -76.206 1.00 90.12 366 GLU A O 1
ATOM 2837 N N . LYS A 1 367 ? 51.010 6.196 -74.627 1.00 87.25 367 LYS A N 1
ATOM 2838 C CA . LYS A 1 367 ? 50.600 7.322 -75.476 1.00 87.25 367 LYS A CA 1
ATOM 2839 C C . LYS A 1 367 ? 51.785 8.211 -75.878 1.00 87.25 367 LYS A C 1
ATOM 2841 O O . LYS A 1 367 ? 51.855 8.644 -77.026 1.00 87.25 367 LYS A O 1
ATOM 2846 N N . LEU A 1 368 ? 52.735 8.444 -74.968 1.00 80.25 368 LEU A N 1
ATOM 2847 C CA . LEU A 1 368 ? 53.970 9.189 -75.254 1.00 80.25 368 LEU A CA 1
ATOM 2848 C C . LEU A 1 368 ? 54.939 8.402 -76.155 1.00 80.25 368 LEU A C 1
ATOM 2850 O O . LEU A 1 368 ? 55.546 8.982 -77.055 1.00 80.25 368 LEU A O 1
ATOM 2854 N N . ALA A 1 369 ? 55.052 7.084 -75.969 1.00 75.31 369 ALA A N 1
ATOM 2855 C CA . ALA A 1 369 ? 55.872 6.223 -76.823 1.00 75.31 369 ALA A CA 1
ATOM 2856 C C . ALA A 1 369 ? 55.340 6.164 -78.268 1.00 75.31 369 ALA A C 1
ATOM 2858 O O . ALA A 1 369 ? 56.114 6.269 -79.219 1.00 75.31 369 ALA A O 1
ATOM 2859 N N . SER A 1 370 ? 54.016 6.097 -78.441 1.00 73.38 370 SER A N 1
ATOM 2860 C CA . SER A 1 370 ? 53.369 6.069 -79.763 1.00 73.38 370 SER A CA 1
ATOM 2861 C C . SER A 1 370 ? 53.518 7.383 -80.547 1.00 73.38 370 SER A C 1
ATOM 2863 O O . SER A 1 370 ? 53.414 7.390 -81.768 1.00 73.38 370 SER A O 1
ATOM 2865 N N . SER A 1 371 ? 53.813 8.496 -79.868 1.00 64.88 371 SER A N 1
ATOM 2866 C CA . SER A 1 371 ? 54.046 9.802 -80.499 1.00 64.88 371 SER A CA 1
ATOM 2867 C C . SER A 1 371 ? 55.468 9.981 -81.066 1.00 64.88 371 SER A C 1
ATOM 2869 O O . SER A 1 371 ? 55.714 10.984 -81.732 1.00 64.88 371 SER A O 1
ATOM 2871 N N . THR A 1 372 ? 56.405 9.053 -80.817 1.00 56.88 372 THR A N 1
ATOM 2872 C CA . THR A 1 372 ? 57.842 9.215 -81.158 1.00 56.88 372 THR A CA 1
ATOM 2873 C C . THR A 1 372 ? 58.316 8.278 -82.289 1.00 56.88 372 THR A C 1
ATOM 2875 O O . THR A 1 372 ? 59.495 8.239 -82.622 1.00 56.88 372 THR A O 1
ATOM 2878 N N . GLY A 1 373 ? 57.415 7.530 -82.934 1.00 49.62 373 GLY A N 1
ATOM 2879 C CA . GLY A 1 373 ? 57.767 6.529 -83.949 1.00 49.62 373 GLY A CA 1
ATOM 2880 C C . GLY A 1 373 ? 57.379 6.894 -85.384 1.00 49.62 373 GLY A C 1
ATOM 2881 O O . GLY A 1 373 ? 56.442 6.314 -85.920 1.00 49.62 373 GLY A O 1
ATOM 2882 N N . ILE A 1 374 ? 58.132 7.786 -86.035 1.00 49.09 374 ILE A N 1
ATOM 2883 C CA . ILE A 1 374 ? 58.304 7.781 -87.500 1.00 49.09 374 ILE A CA 1
ATOM 2884 C C . ILE A 1 374 ? 59.803 7.603 -87.756 1.00 49.09 374 ILE A C 1
ATOM 2886 O O . ILE A 1 374 ? 60.570 8.513 -87.470 1.00 49.09 374 ILE A O 1
ATOM 2890 N N . VAL A 1 375 ? 60.208 6.419 -88.231 1.00 45.44 375 VAL A N 1
ATOM 2891 C CA . VAL A 1 375 ? 61.105 6.172 -89.383 1.00 45.44 375 VAL A CA 1
ATOM 2892 C C . VAL A 1 375 ? 61.525 4.686 -89.419 1.00 45.44 375 VAL A C 1
ATOM 2894 O O . VAL A 1 375 ? 62.115 4.155 -88.487 1.00 45.44 375 VAL A O 1
ATOM 2897 N N . HIS A 1 376 ? 61.237 4.098 -90.583 1.00 38.62 376 HIS A N 1
ATOM 2898 C CA . HIS A 1 376 ? 61.833 2.944 -91.272 1.00 38.62 376 HIS A CA 1
ATOM 2899 C C . HIS A 1 376 ? 61.713 1.511 -90.735 1.00 38.62 376 HIS A C 1
ATOM 2901 O O . HIS A 1 376 ? 62.353 1.078 -89.784 1.00 38.62 376 HIS A O 1
ATOM 2907 N N . ALA A 1 377 ? 60.968 0.749 -91.537 1.00 46.12 377 ALA A N 1
ATOM 2908 C CA . ALA A 1 377 ? 60.997 -0.692 -91.658 1.00 46.12 377 ALA A CA 1
ATOM 2909 C C . ALA A 1 377 ? 62.349 -1.205 -92.184 1.00 46.12 377 ALA A C 1
ATOM 2911 O O . ALA A 1 377 ? 62.915 -0.629 -93.111 1.00 46.12 377 ALA A O 1
ATOM 2912 N N . HIS A 1 378 ? 62.775 -2.372 -91.700 1.00 38.38 378 HIS A N 1
ATOM 2913 C CA . HIS A 1 378 ? 63.346 -3.381 -92.585 1.00 38.38 378 HIS A CA 1
ATOM 2914 C C . HIS A 1 378 ? 62.957 -4.785 -92.113 1.00 38.38 378 HIS A C 1
ATOM 2916 O O . HIS A 1 378 ? 63.231 -5.199 -90.991 1.00 38.38 378 HIS A O 1
ATOM 2922 N N . GLN A 1 379 ? 62.264 -5.471 -93.013 1.00 47.81 379 GLN A N 1
ATOM 2923 C CA . GLN A 1 379 ? 61.865 -6.870 -92.990 1.00 47.81 379 GLN A CA 1
ATOM 2924 C C . GLN A 1 379 ? 63.081 -7.765 -93.264 1.00 47.81 379 GLN A C 1
ATOM 2926 O O . GLN A 1 379 ? 63.746 -7.553 -94.276 1.00 47.81 379 GLN A O 1
ATOM 2931 N N . VAL A 1 380 ? 63.339 -8.765 -92.413 1.00 38.56 380 VAL A N 1
ATOM 2932 C CA . VAL A 1 380 ? 64.145 -9.953 -92.749 1.00 38.56 380 VAL A CA 1
ATOM 2933 C C . VAL A 1 380 ? 63.561 -11.166 -92.020 1.00 38.56 380 VAL A C 1
ATOM 2935 O O . VAL A 1 380 ? 63.515 -11.206 -90.791 1.00 38.56 380 VAL A O 1
ATOM 2938 N N . ASP A 1 381 ? 63.104 -12.134 -92.812 1.00 43.09 381 ASP A N 1
ATOM 2939 C CA . ASP A 1 381 ? 62.731 -13.491 -92.415 1.00 43.09 381 ASP A CA 1
ATOM 2940 C C . ASP A 1 381 ? 63.911 -14.243 -91.791 1.00 43.09 381 ASP A C 1
ATOM 2942 O O . ASP A 1 381 ? 65.033 -14.123 -92.281 1.00 43.09 381 ASP A O 1
ATOM 2946 N N . SER A 1 382 ? 63.657 -15.110 -90.804 1.00 42.03 382 SER A N 1
ATOM 2947 C CA . SER A 1 382 ? 64.366 -16.393 -90.659 1.00 42.03 382 SER A CA 1
ATOM 2948 C C . SER A 1 382 ? 63.709 -17.310 -89.626 1.00 42.03 382 SER A C 1
ATOM 2950 O O . SER A 1 382 ? 63.373 -16.919 -88.512 1.00 42.03 382 SER A O 1
ATOM 2952 N N . HIS A 1 383 ? 63.566 -18.563 -90.046 1.00 38.19 383 HIS A N 1
ATOM 2953 C CA . HIS A 1 383 ? 63.111 -19.735 -89.309 1.00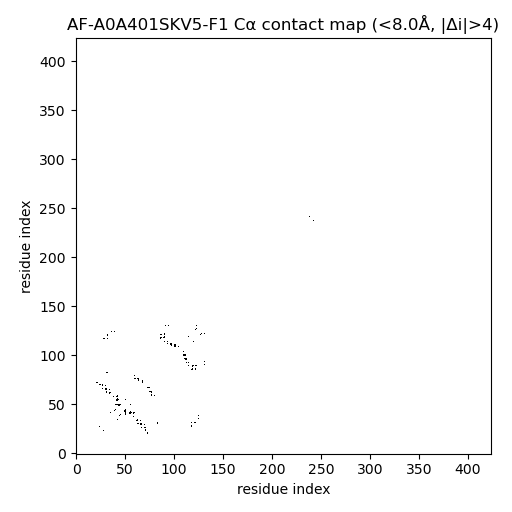 38.19 383 HIS A CA 1
ATOM 2954 C C . HIS A 1 383 ? 63.948 -20.048 -88.053 1.00 38.19 383 HIS A C 1
ATOM 2956 O O . HIS A 1 383 ? 65.161 -19.863 -88.062 1.00 38.19 383 HIS A O 1
ATOM 2962 N N . SER A 1 384 ? 63.331 -20.681 -87.045 1.00 37.84 384 SER A N 1
ATOM 2963 C CA . SER A 1 384 ? 63.658 -22.055 -86.597 1.00 37.84 384 SER A CA 1
ATOM 2964 C C . SER A 1 384 ? 63.345 -22.298 -85.110 1.00 37.84 384 SER A C 1
ATOM 2966 O O . SER A 1 384 ? 63.770 -21.559 -84.230 1.00 37.84 384 SER A O 1
ATOM 2968 N N . SER A 1 385 ? 62.591 -23.378 -84.893 1.00 42.59 385 SER A N 1
ATOM 2969 C CA . SER A 1 385 ? 62.541 -24.331 -83.776 1.00 42.59 385 SER A CA 1
ATOM 2970 C C . SER A 1 385 ? 63.286 -24.060 -82.462 1.00 42.59 385 SER A C 1
ATOM 2972 O O . SER A 1 385 ? 64.497 -23.870 -82.444 1.00 42.59 385 SER A O 1
ATOM 2974 N N . GLY A 1 386 ? 62.599 -24.351 -81.348 1.00 35.34 386 GLY A N 1
ATOM 2975 C CA . GLY A 1 386 ? 63.259 -24.900 -80.159 1.00 35.34 386 GLY A CA 1
ATOM 2976 C C . GLY A 1 386 ? 62.589 -24.608 -78.819 1.00 35.34 386 GLY A C 1
ATOM 2977 O O . GLY A 1 386 ? 62.880 -23.602 -78.196 1.00 35.34 386 GLY A O 1
ATOM 2978 N N . GLY A 1 387 ? 61.757 -25.544 -78.354 1.00 37.38 387 GLY A N 1
ATOM 2979 C CA . GLY A 1 387 ? 61.893 -26.146 -77.021 1.00 37.38 387 GLY A CA 1
ATOM 2980 C C . GLY A 1 387 ? 61.753 -25.302 -75.740 1.00 37.38 387 GLY A C 1
ATOM 2981 O O . GLY A 1 387 ? 62.670 -24.608 -75.330 1.00 37.38 387 GLY A O 1
ATOM 2982 N N . LEU A 1 388 ? 60.717 -25.682 -74.982 1.00 42.41 388 LEU A N 1
ATOM 2983 C CA . LEU A 1 388 ? 60.789 -26.125 -73.578 1.00 42.41 388 LEU A CA 1
ATOM 2984 C C . LEU A 1 388 ? 60.812 -25.104 -72.404 1.00 42.41 388 LEU A C 1
ATOM 2986 O O . LEU A 1 388 ? 61.758 -24.359 -72.194 1.00 42.41 388 LEU A O 1
ATOM 2990 N N . VAL A 1 389 ? 59.821 -25.334 -71.520 1.00 45.78 389 VAL A N 1
ATOM 2991 C CA . VAL A 1 389 ? 59.771 -25.209 -70.037 1.00 45.78 389 VAL A CA 1
ATOM 2992 C C . VAL A 1 389 ? 58.897 -24.072 -69.464 1.00 45.78 389 VAL A C 1
ATOM 2994 O O . VAL A 1 389 ? 59.169 -22.898 -69.696 1.00 45.78 389 VAL A O 1
ATOM 2997 N N . PRO A 1 390 ? 57.872 -24.400 -68.640 1.00 59.66 390 PRO A N 1
ATOM 2998 C CA . PRO A 1 390 ? 57.022 -23.417 -67.970 1.00 59.66 390 PRO A CA 1
ATOM 2999 C C . PRO A 1 390 ? 57.581 -23.009 -66.591 1.00 59.66 390 PRO A C 1
ATOM 3001 O O . PRO A 1 390 ? 58.111 -23.862 -65.869 1.00 59.66 390 PRO A O 1
ATOM 3004 N N . PRO A 1 391 ? 57.393 -21.756 -66.132 1.00 48.97 391 PRO A N 1
ATOM 3005 C CA . PRO A 1 391 ? 57.637 -21.415 -64.742 1.00 48.97 391 PRO A CA 1
ATOM 3006 C C . PRO A 1 391 ? 56.418 -21.744 -63.868 1.00 48.97 391 PRO A C 1
ATOM 3008 O O . PRO A 1 391 ? 55.270 -21.396 -64.142 1.00 48.97 391 PRO A O 1
ATOM 3011 N N . LYS A 1 392 ? 56.726 -22.451 -62.784 1.00 40.72 392 LYS A N 1
ATOM 3012 C CA . LYS A 1 392 ? 55.842 -22.937 -61.726 1.00 40.72 392 LYS A CA 1
ATOM 3013 C C . LYS A 1 392 ? 55.030 -21.804 -61.083 1.00 40.72 392 LYS A C 1
ATOM 3015 O O . LYS A 1 392 ? 55.596 -20.845 -60.561 1.00 40.72 392 LYS A O 1
ATOM 3020 N N . LYS A 1 393 ? 53.708 -21.995 -61.011 1.00 44.34 393 LYS A N 1
ATOM 3021 C CA . LYS A 1 393 ? 52.816 -21.301 -60.070 1.00 44.34 393 LYS A CA 1
ATOM 3022 C C . LYS A 1 393 ? 53.267 -21.621 -58.640 1.00 44.34 393 LYS A C 1
ATOM 3024 O O . LYS A 1 393 ? 53.145 -22.762 -58.200 1.00 44.34 393 LYS A O 1
ATOM 3029 N N . LYS A 1 394 ? 53.788 -20.629 -57.912 1.00 44.91 394 LYS A N 1
ATOM 3030 C CA . LYS A 1 394 ? 53.926 -20.704 -56.451 1.00 44.91 394 LYS A CA 1
ATOM 3031 C C . LYS A 1 394 ? 52.555 -20.456 -55.833 1.00 44.91 394 LYS A C 1
ATOM 3033 O O . LYS A 1 394 ? 52.086 -19.327 -55.744 1.00 44.91 394 LYS A O 1
ATOM 3038 N N . GLN A 1 395 ? 51.921 -21.555 -55.459 1.00 45.00 395 GLN A N 1
ATOM 3039 C CA . GLN A 1 395 ? 50.760 -21.620 -54.589 1.00 45.00 395 GLN A CA 1
ATOM 3040 C C . GLN A 1 395 ? 51.227 -21.214 -53.182 1.00 45.00 395 GLN A C 1
ATOM 3042 O O . GLN A 1 395 ? 51.981 -21.944 -52.542 1.00 45.00 395 GLN A O 1
ATOM 3047 N N . VAL A 1 396 ? 50.859 -20.013 -52.735 1.00 41.44 396 VAL A N 1
ATOM 3048 C CA . VAL A 1 396 ? 51.024 -19.608 -51.335 1.00 41.44 396 VAL A CA 1
ATOM 3049 C C . VAL A 1 396 ? 49.863 -20.232 -50.573 1.00 41.44 396 VAL A C 1
ATOM 3051 O O . VAL A 1 396 ? 48.718 -19.804 -50.682 1.00 41.44 396 VAL A O 1
ATOM 3054 N N . THR A 1 397 ? 50.166 -21.315 -49.869 1.00 42.38 397 THR A N 1
ATOM 3055 C CA . THR A 1 397 ? 49.289 -21.959 -48.897 1.00 42.38 397 THR A CA 1
ATOM 3056 C C . THR A 1 397 ? 49.052 -21.002 -47.733 1.00 42.38 397 THR A C 1
ATOM 3058 O O . THR A 1 397 ? 49.991 -20.650 -47.018 1.00 42.38 397 THR A O 1
ATOM 3061 N N . ALA A 1 398 ? 47.799 -20.591 -47.549 1.00 40.00 398 ALA A N 1
ATOM 3062 C CA . ALA A 1 398 ? 47.326 -19.979 -46.319 1.00 40.00 398 ALA A CA 1
ATOM 3063 C C . ALA A 1 398 ? 47.499 -20.993 -45.176 1.00 40.00 398 ALA A C 1
ATOM 3065 O O . ALA A 1 398 ? 46.841 -22.033 -45.150 1.00 40.00 398 ALA A O 1
ATOM 3066 N N . GLY A 1 399 ? 48.435 -20.712 -44.271 1.00 37.00 399 GLY A N 1
ATOM 3067 C CA . GLY A 1 399 ? 48.572 -21.429 -43.012 1.00 37.00 399 GLY A CA 1
ATOM 3068 C C . GLY A 1 399 ? 47.421 -21.043 -42.093 1.00 37.00 399 GLY A C 1
ATOM 3069 O O . GLY A 1 399 ? 47.363 -19.917 -41.607 1.00 37.00 399 GLY A O 1
ATOM 3070 N N . ALA A 1 400 ? 46.505 -21.982 -41.874 1.00 46.25 400 ALA A N 1
ATOM 3071 C CA . ALA A 1 400 ? 45.583 -21.947 -40.756 1.00 46.25 400 ALA A CA 1
ATOM 3072 C C . ALA A 1 400 ? 46.387 -22.185 -39.468 1.00 46.25 400 ALA A C 1
ATOM 3074 O O . ALA A 1 400 ? 46.841 -23.299 -39.214 1.00 46.25 400 ALA A O 1
ATOM 3075 N N . VAL A 1 401 ? 46.579 -21.132 -38.675 1.00 42.31 401 VAL A N 1
ATOM 3076 C CA . VAL A 1 401 ? 46.987 -21.239 -37.270 1.00 42.31 401 VAL A CA 1
ATOM 3077 C C . VAL A 1 401 ? 45.732 -20.996 -36.441 1.00 42.31 401 VAL A C 1
ATOM 3079 O O . VAL A 1 401 ? 45.373 -19.863 -36.133 1.00 42.31 401 VAL A O 1
ATOM 3082 N N . SER A 1 402 ? 45.028 -22.085 -36.144 1.00 48.94 402 SER A N 1
ATOM 3083 C CA . SER A 1 402 ? 44.105 -22.169 -35.017 1.00 48.94 402 SER A CA 1
ATOM 3084 C C . SER A 1 402 ? 44.856 -22.831 -33.864 1.00 48.94 402 SER A C 1
ATOM 3086 O O . SER A 1 402 ? 44.909 -24.051 -33.776 1.00 48.94 402 SER A O 1
ATOM 3088 N N . GLU A 1 403 ? 45.439 -22.018 -32.988 1.00 41.97 403 GLU A N 1
ATOM 3089 C CA . GLU A 1 403 ? 45.751 -22.394 -31.605 1.00 41.97 403 GLU A CA 1
ATOM 3090 C C . GLU A 1 403 ? 44.855 -21.500 -30.739 1.00 41.97 403 GLU A C 1
ATOM 3092 O O . GLU A 1 403 ? 44.959 -20.278 -30.761 1.00 41.97 403 GLU A O 1
ATOM 3097 N N . ASN A 1 404 ? 43.737 -22.020 -30.238 1.00 42.34 404 ASN A N 1
ATOM 3098 C CA . ASN A 1 404 ? 43.661 -22.776 -28.990 1.00 42.34 404 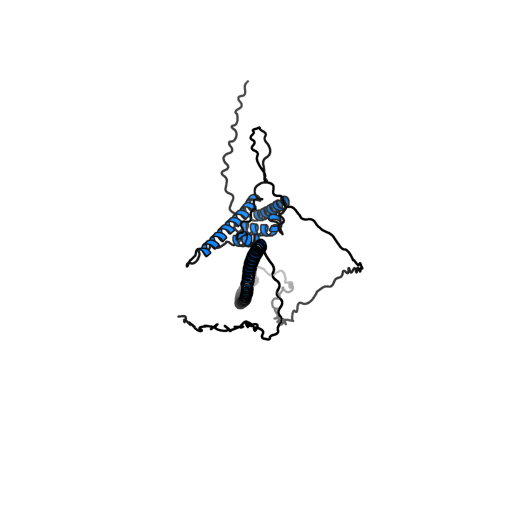ASN A CA 1
ATOM 3099 C C . ASN A 1 404 ? 44.215 -21.973 -27.799 1.00 42.34 404 ASN A C 1
ATOM 3101 O O . ASN A 1 404 ? 45.347 -22.160 -27.365 1.00 42.34 404 ASN A O 1
ATOM 3105 N N . LEU A 1 405 ? 43.383 -21.069 -27.279 1.00 41.62 405 LEU A N 1
ATOM 3106 C CA . LEU A 1 405 ? 43.508 -20.523 -25.928 1.00 41.62 405 LEU A CA 1
ATOM 3107 C C . LEU A 1 405 ? 42.205 -20.800 -25.185 1.00 41.62 405 LEU A C 1
ATOM 3109 O O . LEU A 1 405 ? 41.385 -19.924 -24.916 1.00 41.62 405 LEU A O 1
ATOM 3113 N N . GLU A 1 406 ? 42.024 -22.080 -24.894 1.00 39.44 406 GLU A N 1
ATOM 3114 C CA . GLU A 1 406 ? 41.120 -22.568 -23.872 1.00 39.44 406 GLU A CA 1
ATOM 3115 C C . GLU A 1 406 ? 41.830 -22.512 -22.508 1.00 39.44 406 GLU A C 1
ATOM 3117 O O . GLU A 1 406 ? 43.011 -22.829 -22.383 1.00 39.44 406 GLU A O 1
ATOM 3122 N N . SER A 1 407 ? 41.059 -22.176 -21.473 1.00 45.34 407 SER A N 1
ATOM 3123 C CA . SER A 1 407 ? 41.306 -22.549 -20.073 1.00 45.34 407 SER A CA 1
ATOM 3124 C C . SER A 1 407 ? 42.354 -21.775 -19.262 1.00 45.34 407 SER A C 1
ATOM 3126 O O . SER A 1 407 ? 43.496 -22.203 -19.121 1.00 45.34 407 SER A O 1
ATOM 3128 N N . ARG A 1 408 ? 41.891 -20.760 -18.506 1.00 42.06 408 ARG A N 1
ATOM 3129 C CA . ARG A 1 408 ? 42.245 -20.654 -17.072 1.00 42.06 408 ARG A CA 1
ATOM 3130 C C . ARG A 1 408 ? 41.266 -19.802 -16.251 1.00 42.06 408 ARG A C 1
ATOM 3132 O O . ARG A 1 408 ? 41.606 -18.739 -15.743 1.00 42.06 408 ARG A O 1
ATOM 3139 N N . ALA A 1 409 ? 40.047 -20.304 -16.069 1.00 46.41 409 ALA A N 1
ATOM 3140 C CA . ALA A 1 409 ? 39.178 -19.887 -14.970 1.00 46.41 409 ALA A CA 1
ATOM 3141 C C . ALA A 1 409 ? 39.465 -20.784 -13.754 1.00 46.41 409 ALA A C 1
ATOM 3143 O O . ALA A 1 409 ? 38.845 -21.827 -13.579 1.00 46.41 409 ALA A O 1
ATOM 3144 N N . THR A 1 410 ? 40.436 -20.408 -12.919 1.00 49.16 410 THR A N 1
ATOM 3145 C CA . THR A 1 410 ? 40.606 -21.025 -11.595 1.00 49.16 410 THR A CA 1
ATOM 3146 C C . THR A 1 410 ? 39.878 -20.197 -10.552 1.00 49.16 410 THR A C 1
ATOM 3148 O O . THR A 1 410 ? 40.405 -19.240 -9.990 1.00 49.16 410 THR A O 1
ATOM 3151 N N . GLN A 1 411 ? 38.639 -20.620 -10.335 1.00 47.59 411 GLN A N 1
ATOM 3152 C CA . GLN A 1 411 ? 37.900 -20.631 -9.082 1.00 47.59 411 GLN A CA 1
ATOM 3153 C C . GLN A 1 411 ? 38.825 -20.613 -7.847 1.00 47.59 411 GLN A C 1
ATOM 3155 O O . GLN A 1 411 ? 39.576 -21.551 -7.585 1.00 47.59 411 GLN A O 1
ATOM 3160 N N . HIS A 1 412 ? 38.766 -19.525 -7.081 1.00 42.22 412 HIS A N 1
ATOM 3161 C CA . HIS A 1 412 ? 39.236 -19.454 -5.697 1.00 42.22 412 HIS A CA 1
ATOM 3162 C C . HIS A 1 412 ? 38.029 -19.112 -4.820 1.00 42.22 412 HIS A C 1
ATOM 3164 O O . HIS A 1 412 ? 37.812 -17.967 -4.434 1.00 42.22 412 HIS A O 1
ATOM 3170 N N . GLN A 1 413 ? 37.212 -20.124 -4.528 1.00 40.91 413 GLN A N 1
ATOM 3171 C CA . GLN A 1 413 ? 36.344 -20.103 -3.355 1.00 40.91 413 GLN A CA 1
ATOM 3172 C C . GLN A 1 413 ? 37.197 -20.524 -2.157 1.00 40.91 413 GLN A C 1
ATOM 3174 O O . GLN A 1 413 ? 37.588 -21.683 -2.039 1.00 40.91 413 GLN A O 1
ATOM 3179 N N . ARG A 1 414 ? 37.509 -19.568 -1.278 1.00 46.94 414 ARG A N 1
ATOM 3180 C CA . ARG A 1 414 ? 37.914 -19.869 0.099 1.00 46.94 414 ARG A CA 1
ATOM 3181 C C . ARG A 1 414 ? 36.656 -20.189 0.906 1.00 46.94 414 ARG A C 1
ATOM 3183 O O . ARG A 1 414 ? 35.754 -19.351 0.924 1.00 46.94 414 ARG A O 1
ATOM 3190 N N . PRO A 1 415 ? 36.598 -21.333 1.598 1.00 57.31 415 PRO A N 1
ATOM 3191 C CA . PRO A 1 415 ? 35.558 -21.600 2.569 1.00 57.31 415 PRO A CA 1
ATOM 3192 C C . PRO A 1 415 ? 36.043 -21.246 3.989 1.00 57.31 415 PRO A C 1
ATOM 3194 O O . PRO A 1 415 ? 37.239 -21.251 4.276 1.00 57.31 415 PRO A O 1
ATOM 3197 N N . MET A 1 416 ? 35.067 -21.025 4.870 1.00 43.88 416 MET A N 1
ATOM 3198 C CA . MET A 1 416 ? 35.132 -21.115 6.337 1.00 43.88 416 MET A CA 1
ATOM 3199 C C . MET A 1 416 ? 35.757 -19.955 7.128 1.00 43.88 416 MET A C 1
ATOM 3201 O O . MET A 1 416 ? 36.967 -19.803 7.253 1.00 43.88 416 MET A O 1
ATOM 3205 N N . GLY A 1 417 ? 34.860 -19.238 7.805 1.00 50.22 417 GLY A N 1
ATOM 3206 C CA . GLY A 1 417 ? 35.120 -18.443 9.000 1.00 50.22 417 GLY A CA 1
ATOM 3207 C C . GLY A 1 417 ? 33.877 -18.446 9.888 1.00 50.22 417 GLY A C 1
ATOM 3208 O O . GLY A 1 417 ? 33.195 -17.436 10.008 1.00 50.22 417 GLY A O 1
ATOM 3209 N N . LEU A 1 418 ? 33.553 -19.616 10.444 1.00 49.31 418 LEU A N 1
ATOM 3210 C CA . LEU A 1 418 ? 32.593 -19.795 11.534 1.00 49.31 418 LEU A CA 1
ATOM 3211 C C . LEU A 1 418 ? 33.131 -19.037 12.762 1.00 49.31 418 LEU A C 1
ATOM 3213 O O . LEU A 1 418 ? 34.090 -19.484 13.384 1.00 49.31 418 LEU A O 1
ATOM 3217 N N . MET A 1 419 ? 32.535 -17.897 13.115 1.00 50.28 419 MET A N 1
ATOM 3218 C CA . MET A 1 419 ? 32.672 -17.319 14.455 1.00 50.28 419 MET A CA 1
ATOM 3219 C C . MET A 1 419 ? 31.364 -17.539 15.206 1.00 50.28 419 MET A C 1
ATOM 3221 O O . MET A 1 419 ? 30.430 -16.748 15.132 1.00 50.28 419 MET A O 1
ATOM 3225 N N . GLN A 1 420 ? 31.326 -18.651 15.939 1.00 56.25 420 GLN A N 1
ATOM 3226 C CA . GLN A 1 420 ? 30.570 -18.741 17.180 1.00 56.25 420 GLN A CA 1
ATOM 3227 C C . GLN A 1 420 ? 31.171 -17.730 18.160 1.00 56.25 420 GLN A C 1
ATOM 3229 O O . GLN A 1 420 ? 32.342 -17.842 18.517 1.00 56.25 420 GLN A O 1
ATOM 3234 N N . VAL A 1 421 ? 30.372 -16.773 18.625 1.00 59.03 421 VAL A N 1
ATOM 3235 C CA . VAL A 1 421 ? 30.656 -16.057 19.870 1.00 59.03 421 VAL A CA 1
ATOM 3236 C C . VAL A 1 421 ? 29.502 -16.338 20.814 1.00 59.03 421 VAL A C 1
ATOM 3238 O O . VAL A 1 421 ? 28.344 -16.046 20.522 1.00 59.03 421 VAL A O 1
ATOM 3241 N N . HIS A 1 422 ? 29.868 -17.001 21.906 1.00 53.03 422 HIS A N 1
ATOM 3242 C CA . HIS A 1 422 ? 29.048 -17.278 23.069 1.00 53.03 422 HIS A CA 1
ATOM 3243 C C . HIS A 1 422 ? 28.404 -16.000 23.614 1.00 53.03 422 HIS A C 1
ATOM 3245 O O . HIS A 1 422 ? 29.065 -14.969 23.744 1.00 53.03 422 HIS A O 1
ATOM 3251 N N . GLN A 1 423 ? 27.131 -16.118 23.988 1.00 54.56 423 GLN A N 1
ATOM 3252 C CA . GLN A 1 423 ? 26.527 -15.260 24.998 1.00 54.56 423 GLN A CA 1
ATOM 3253 C C . GLN A 1 423 ? 27.187 -15.560 26.349 1.00 54.56 423 GLN A C 1
ATOM 3255 O O . GLN A 1 423 ? 27.346 -16.726 26.719 1.00 54.56 423 GLN A O 1
ATOM 3260 N N . GLY A 1 424 ? 27.567 -14.496 27.046 1.00 62.31 424 GLY A N 1
ATOM 3261 C CA . GLY A 1 424 ? 27.746 -14.450 28.491 1.00 62.31 424 GLY A CA 1
ATOM 3262 C C . GLY A 1 424 ? 26.768 -13.437 29.053 1.00 62.31 424 GLY A C 1
ATOM 3263 O O . GLY A 1 424 ? 26.500 -12.449 28.326 1.00 62.31 424 GLY A O 1
#

Organism: Chiloscyllium punctatum (NCBI:txid137246)

InterPro domains:
  IPR028002 Myb/SANT-like DNA-binding domain 5 [PF13873] (20-96)

Solvent-accessible surface area (backbone atoms only — not comparable to full-atom values): 28024 Å² total; per-residue (Å²): 142,82,87,82,79,81,76,76,76,78,80,73,78,69,80,75,77,75,75,76,75,82,78,86,48,72,74,34,50,50,48,44,50,54,41,46,56,76,35,34,49,39,62,67,26,56,97,88,45,74,48,54,72,67,53,25,50,51,40,40,44,52,34,27,52,58,26,36,72,75,31,100,57,90,65,51,41,67,59,50,54,50,50,53,50,51,47,52,49,52,38,37,52,49,51,55,47,34,53,48,30,59,73,67,40,88,84,59,86,52,76,64,74,82,74,52,74,69,40,52,52,47,36,68,70,62,37,64,68,74,59,71,65,75,94,69,82,77,83,67,92,79,76,87,88,85,86,84,82,88,81,89,82,81,88,81,89,84,90,81,89,84,83,84,87,88,80,90,81,83,82,86,82,90,84,86,85,86,85,89,86,87,83,91,82,84,86,82,89,81,89,82,89,79,85,85,87,81,83,86,80,85,77,89,85,73,73,86,74,82,71,80,80,76,78,72,76,81,84,78,78,76,80,83,71,76,72,81,85,73,90,68,77,95,76,73,63,83,83,38,74,68,51,57,50,53,50,52,52,49,53,52,52,48,53,54,50,51,52,53,50,49,52,53,50,52,55,50,50,53,53,49,52,54,50,51,52,51,51,51,53,53,49,53,66,50,50,53,58,51,52,51,52,52,51,52,52,50,51,53,50,50,53,52,51,50,52,53,50,51,51,52,52,51,52,51,52,51,54,50,50,54,52,50,52,51,51,51,52,50,50,53,50,54,50,50,53,51,52,51,50,54,51,51,53,52,53,51,54,51,51,51,52,53,51,54,51,52,54,49,53,52,54,52,51,54,56,55,55,69,71,70,73,86,83,84,90,82,91,80,89,81,90,82,90,81,84,90,86,84,85,80,84,81,78,81,75,83,79,84,82,84,76,86,86,76,87,84,88,77,83,80,82,82,80,89,80,88,76,87,76,80,88,128

Foldseek 3Di:
DDDDDDDDPPPDPDPPPPPDFDDQDPVLLVLLLVLCLVCVCQQQNDPPDGHDPVSNQVSLVSSQVSSVVPDPTRDDSVVSVVVLVVLLVVLLVLVVQQVVQVVPPPDDDGPHDDDDPSSVSNCVSVPVVVNVDDPDDDPVVPPDDDDDDDDDDDDDDDDDDDDDDDDDDDDDDDDDDDDDDDDDDDDDDDDDDDDDDDDPDDDPPDDDDPPPPPPVDPVPDDDPPDDDDDPDDPPDPCPDPVVVVVVVVVVVVVVVVVVVVVVVVVVVVVVVVVVVVVVVVVVVVVVVVVVVVVVVVVVVVVVVVVVVVVVVVVVVVVVVVVVVVVVVVVVVVVVVVVVVVVVVVVVVVVVVVVVVVVVVVVVVVVVVVVVPDDDDDDDDDDDDDDDDDDDDDDDDDDDDDDDDDDDDPDDDDDDDDDDDDDDD

Secondary structure (DSSP, 8-state):
-------PPP---------PPPPPPHHHHHHHHHHHHHTHHHHH-BTTBPPPHHHHHHHHHHHHHHHHHHSSS---HHHHHHHHHHHHHHHHHHHHHHHHHHHH-SSS---PPPPPHHHHHHHHHH-THHHH----S---TTS------------------------------------------------------------------------------------------S---TTSHHHHHHHHHHHHHHHHHHHHHHHHHHHHHHHHHHHHHHHHHHHHHHHHHHHHHHHHHHHHHHHHHHHHHHHHHHHHHHHHHHHHHHHHHHHHHHHHHHHHHHHHHHHHHHHHHHHHHHHHHHHHHHHHHHTT--S--------------PPP--------------------------------

Mean predicted aligned error: 23.13 Å

Radius of gyration: 54.12 Å; Cα contacts (8 Å, |Δi|>4): 100; chains: 1; bounding box: 131×113×170 Å

Sequence (424 aa):
MRNQLWSVPPFRKMPDRRIRKARFKDRDLRVLIDSVMERRGDIFGEGGQPPTMQSRRQAWLFVMEKVNAVSGTRRTWEEVRKKVHDLKKSTKEKLAYNRRARQLSCGGRPDIKTLTEFENDMILLFGKESFEGLDTVDLGVMSRLSDQGETSGSSTTAAKQHLTPKYQISSPQAEAGTSIDTPTGGGNSVEDEEELGESLNISEDRGPILVDDERSSFEGWRPHMLGPPIEADADTDLSGPAFKRRLLEHEFSVEQSLASIHTTVEDGMVMLDQRLCALQSAIEHVATPVASAVETSLTQALDTVGSSLMNAHSAAIEVLGSKLQEAVKAGFTSLGERLQATMAEGFQSLIEAQCSMLTQIIGQREKLASSTGIVHAHQVDSHSSGGLVPPKKKQVTAGAVSENLESRATQHQRPMGLMQVHQG

pLDDT: mean 70.73, std 25.11, range [27.69, 98.12]